Protein AF-A0A382BJG1-F1 (afdb_monomer)

Structure (mmCIF, N/CA/C/O backbone):
data_AF-A0A382BJG1-F1
#
_entry.id   AF-A0A382BJG1-F1
#
loop_
_atom_site.group_PDB
_atom_site.id
_atom_site.type_symbol
_atom_site.label_atom_id
_atom_site.label_alt_id
_atom_site.label_comp_id
_atom_site.label_asym_id
_atom_site.label_entity_id
_atom_site.label_seq_id
_atom_site.pdbx_PDB_ins_code
_atom_site.Cartn_x
_atom_site.Cartn_y
_atom_site.Cartn_z
_atom_site.occupancy
_atom_site.B_iso_or_equiv
_atom_site.auth_seq_id
_atom_site.auth_comp_id
_atom_site.auth_asym_id
_atom_site.auth_atom_id
_atom_site.pdbx_PDB_model_num
ATOM 1 N N . MET A 1 1 ? -22.543 -1.967 56.421 1.00 31.27 1 MET A N 1
ATOM 2 C CA . MET A 1 1 ? -23.884 -2.009 55.805 1.00 31.27 1 MET A CA 1
ATOM 3 C C . MET A 1 1 ? -24.069 -0.740 54.985 1.00 31.27 1 MET A C 1
ATOM 5 O O . MET A 1 1 ? -24.555 0.253 55.499 1.00 31.27 1 MET A O 1
ATOM 9 N N . ILE A 1 2 ? -23.588 -0.760 53.743 1.00 22.81 2 ILE A N 1
ATOM 10 C CA . ILE A 1 2 ? -23.924 0.202 52.690 1.00 22.81 2 ILE A CA 1
ATOM 11 C C . ILE A 1 2 ? -24.193 -0.681 51.476 1.00 22.81 2 ILE A C 1
ATOM 13 O O . ILE A 1 2 ? -23.324 -1.433 51.044 1.00 22.81 2 ILE A O 1
ATOM 17 N N . ILE A 1 3 ? -25.450 -0.685 51.051 1.00 26.05 3 ILE A N 1
ATOM 18 C CA . ILE A 1 3 ? -25.970 -1.456 49.929 1.00 26.05 3 ILE A CA 1
ATOM 19 C C . ILE A 1 3 ? -25.716 -0.610 48.682 1.00 26.05 3 ILE A C 1
ATOM 21 O O . ILE A 1 3 ? -26.304 0.460 48.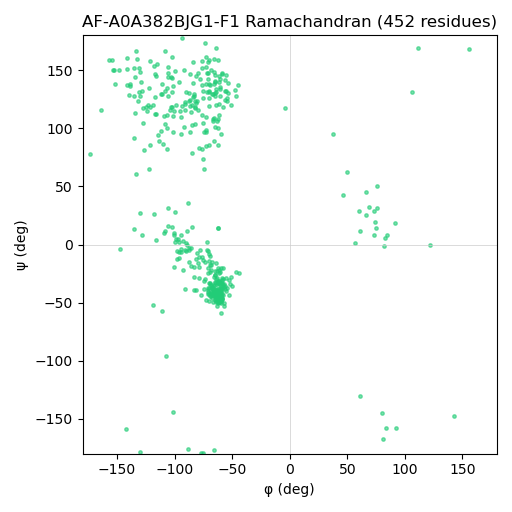552 1.00 26.05 3 ILE A O 1
ATOM 25 N N . ALA A 1 4 ? -24.851 -1.077 47.784 1.00 24.00 4 ALA A N 1
ATOM 26 C CA . ALA A 1 4 ? -24.756 -0.560 46.424 1.00 24.00 4 ALA A CA 1
ATOM 27 C C . ALA A 1 4 ? -25.365 -1.611 45.488 1.00 24.00 4 ALA A C 1
ATOM 29 O O . ALA A 1 4 ? -24.764 -2.640 45.196 1.00 24.00 4 ALA A O 1
ATOM 30 N N . LEU A 1 5 ? -26.614 -1.369 45.098 1.00 24.45 5 LEU A N 1
ATOM 31 C CA . LEU A 1 5 ? -27.313 -2.098 44.047 1.00 24.45 5 LEU A CA 1
ATOM 32 C C . LEU A 1 5 ? -26.780 -1.612 42.693 1.00 24.45 5 LEU A C 1
ATOM 34 O O . LEU A 1 5 ? -27.077 -0.482 42.311 1.00 24.45 5 LEU A O 1
ATOM 38 N N . SER A 1 6 ? -26.054 -2.448 41.950 1.00 22.84 6 SER A N 1
ATOM 39 C CA . SER A 1 6 ? -25.917 -2.273 40.501 1.00 22.84 6 SER A CA 1
ATOM 40 C C . SER A 1 6 ? -26.969 -3.137 39.802 1.00 22.84 6 SER A C 1
ATOM 42 O O . SER A 1 6 ? -26.950 -4.365 39.834 1.00 22.84 6 SER A O 1
ATOM 44 N N . ARG A 1 7 ? -27.959 -2.468 39.209 1.00 24.66 7 ARG A N 1
ATOM 45 C CA . ARG A 1 7 ? -28.878 -3.048 38.230 1.00 24.66 7 ARG A CA 1
ATOM 46 C C . ARG A 1 7 ? -28.535 -2.449 36.875 1.00 24.66 7 ARG A C 1
ATOM 48 O O . ARG A 1 7 ? -28.864 -1.292 36.654 1.00 24.66 7 ARG A O 1
ATOM 55 N N . THR A 1 8 ? -27.984 -3.269 35.993 1.00 23.91 8 THR A N 1
ATOM 56 C CA . THR A 1 8 ? -28.278 -3.284 34.552 1.00 23.91 8 THR A CA 1
ATOM 57 C C . THR A 1 8 ? -27.758 -4.615 34.003 1.00 23.91 8 THR A C 1
ATOM 59 O O . THR A 1 8 ? -26.557 -4.867 34.079 1.00 23.91 8 THR A O 1
ATOM 62 N N . PRO A 1 9 ? -28.621 -5.515 33.500 1.00 24.72 9 PRO A N 1
ATOM 63 C CA . PRO A 1 9 ? -28.149 -6.667 32.752 1.00 24.72 9 PRO A CA 1
ATOM 64 C C . PRO A 1 9 ? -27.608 -6.156 31.414 1.00 24.72 9 PRO A C 1
ATOM 66 O O . PRO A 1 9 ? -28.340 -5.541 30.639 1.00 24.72 9 PRO A O 1
ATOM 69 N N . VAL A 1 10 ? -26.320 -6.384 31.164 1.00 25.67 10 VAL A N 1
ATOM 70 C CA . VAL A 1 10 ? -25.737 -6.238 29.830 1.00 25.67 10 VAL A CA 1
ATOM 71 C C . VAL A 1 10 ? -26.462 -7.235 28.932 1.00 25.67 10 VAL A C 1
ATOM 73 O O . VAL A 1 10 ? -26.375 -8.447 29.121 1.00 25.67 10 VAL A O 1
ATOM 76 N N . SER A 1 11 ? -27.254 -6.707 28.003 1.00 23.11 11 SER A N 1
ATOM 77 C CA . SER A 1 11 ? -27.850 -7.476 26.921 1.00 23.11 11 SER A CA 1
ATOM 78 C C . SER A 1 11 ? -26.714 -8.019 26.064 1.00 23.11 11 SER A C 1
ATOM 80 O O . SER A 1 11 ? -26.102 -7.266 25.312 1.00 23.11 11 SER A O 1
ATOM 82 N N . ILE A 1 12 ? -26.439 -9.317 26.173 1.00 26.95 12 ILE A N 1
ATOM 83 C CA . ILE A 1 12 ? -25.612 -10.044 25.210 1.00 26.95 12 ILE A CA 1
ATOM 84 C C . ILE A 1 12 ? -26.364 -9.966 23.876 1.00 26.95 12 ILE A C 1
ATOM 86 O O . ILE A 1 12 ? -27.371 -10.651 23.685 1.00 26.95 12 ILE A O 1
ATOM 90 N N . ARG A 1 13 ? -25.947 -9.051 22.990 1.00 32.62 13 ARG A N 1
ATOM 91 C CA . ARG A 1 13 ? -26.477 -8.959 21.627 1.00 32.62 13 ARG A CA 1
ATOM 92 C C . ARG A 1 13 ? -26.064 -10.233 20.897 1.00 32.62 13 ARG A C 1
ATOM 94 O O . ARG A 1 13 ? -24.889 -10.453 20.624 1.00 32.62 13 ARG A O 1
ATOM 101 N N . GLY A 1 14 ? -27.045 -11.093 20.638 1.00 29.05 14 GLY A N 1
ATOM 102 C CA . GLY A 1 14 ? -26.896 -12.259 19.780 1.00 29.05 14 GLY A CA 1
ATOM 103 C C . GLY A 1 14 ? -26.744 -11.815 18.332 1.00 29.05 14 GLY A C 1
ATOM 104 O O . GLY A 1 14 ? -27.730 -11.750 17.606 1.00 29.05 14 GLY A O 1
ATOM 105 N N . GLY A 1 15 ? -25.518 -11.498 17.930 1.00 25.59 15 GLY A N 1
ATOM 106 C CA . GLY A 1 15 ? -25.134 -11.480 16.528 1.00 25.59 15 GLY A CA 1
ATOM 107 C C . GLY A 1 15 ? -24.808 -12.906 16.107 1.00 25.59 15 GLY A C 1
ATOM 108 O O . GLY A 1 15 ? -23.965 -13.559 16.721 1.00 25.59 15 GLY A O 1
ATOM 109 N N . THR A 1 16 ? -25.474 -13.410 15.071 1.00 27.50 16 THR A N 1
ATOM 110 C CA . THR A 1 16 ? -24.983 -14.558 14.303 1.00 27.50 16 THR A CA 1
ATOM 111 C C . THR A 1 16 ? -23.660 -14.153 13.661 1.00 27.50 16 THR A C 1
ATOM 113 O O . THR A 1 16 ? -23.636 -13.676 12.529 1.00 27.50 16 THR A O 1
ATOM 116 N N . MET A 1 17 ? -22.564 -14.297 14.411 1.00 28.20 17 MET A N 1
ATOM 117 C CA . MET A 1 17 ? -21.223 -14.291 13.852 1.00 28.20 17 MET A CA 1
ATOM 118 C C . MET A 1 17 ? -21.178 -15.419 12.828 1.00 28.20 17 MET A C 1
ATOM 120 O O . MET A 1 17 ? -21.399 -16.583 13.160 1.00 28.20 17 MET A O 1
ATOM 124 N N . LEU A 1 18 ? -20.928 -15.074 11.568 1.00 29.38 18 LEU A N 1
ATOM 125 C CA . LEU A 1 18 ? -20.399 -16.038 10.617 1.00 29.38 18 LEU A CA 1
ATOM 126 C C . LEU A 1 18 ? -19.001 -16.390 11.120 1.00 29.38 18 LEU A C 1
ATOM 128 O O . LEU A 1 18 ? -18.020 -15.714 10.818 1.00 29.38 18 LEU A O 1
ATOM 132 N N . GLU A 1 19 ? -18.966 -17.407 11.977 1.00 32.34 19 GLU A N 1
ATOM 133 C CA . GLU A 1 19 ? -17.760 -18.095 12.392 1.00 32.34 19 GLU A CA 1
ATOM 134 C C . GLU A 1 19 ? -16.948 -18.424 11.136 1.00 32.34 19 GLU A C 1
ATOM 136 O O . GLU A 1 19 ? -17.480 -18.924 10.138 1.00 32.34 19 GLU A O 1
ATOM 141 N N . SER A 1 20 ? -15.647 -18.135 11.184 1.00 34.28 20 SER A N 1
ATOM 142 C CA . SER A 1 20 ? -14.692 -18.758 10.271 1.00 34.28 20 SER A CA 1
ATOM 143 C C . SER A 1 20 ? -15.004 -20.256 10.204 1.00 34.28 20 SER A C 1
ATOM 145 O O . SER A 1 20 ? -15.287 -20.876 11.231 1.00 34.28 20 SER A O 1
ATOM 147 N N . ALA A 1 21 ? -14.973 -20.841 9.005 1.00 34.34 21 ALA A N 1
ATOM 148 C CA . ALA A 1 21 ? -15.423 -22.205 8.710 1.00 34.34 21 ALA A CA 1
ATOM 149 C C . ALA A 1 21 ? -14.641 -23.334 9.435 1.00 34.34 21 ALA A C 1
ATOM 151 O O . ALA A 1 21 ? -14.758 -24.501 9.067 1.00 34.34 21 ALA A O 1
ATOM 152 N N . THR A 1 22 ? -13.850 -23.005 10.457 1.00 37.97 22 THR A N 1
ATOM 153 C CA . THR A 1 22 ? -13.010 -23.900 11.257 1.00 37.97 22 THR A CA 1
ATOM 154 C C . THR A 1 22 ? -13.200 -23.719 12.770 1.00 37.97 22 THR A C 1
ATOM 156 O O . THR A 1 22 ? -12.278 -24.001 13.534 1.00 37.97 22 THR A O 1
ATOM 159 N N . HIS A 1 23 ? -14.365 -23.259 13.244 1.00 37.19 23 HIS A N 1
ATOM 160 C CA . HIS A 1 23 ? -14.632 -23.222 14.685 1.00 37.19 23 HIS A CA 1
ATOM 161 C C . HIS A 1 23 ? -14.914 -24.636 15.226 1.00 37.19 23 HIS A C 1
ATOM 163 O O . HIS A 1 23 ? -16.027 -25.156 15.158 1.00 37.19 23 HIS A O 1
ATOM 169 N N . VAL A 1 24 ? -13.883 -25.278 15.775 1.00 40.75 24 VAL A N 1
ATOM 170 C CA . VAL A 1 24 ? -14.007 -26.529 16.532 1.00 40.75 24 VAL A CA 1
ATOM 171 C C . VAL A 1 24 ? -14.108 -26.161 18.008 1.00 40.75 24 VAL A C 1
ATOM 173 O O . VAL A 1 24 ? -13.104 -25.931 18.679 1.00 40.75 24 VAL A O 1
ATOM 176 N N . GLY A 1 25 ? -15.335 -26.055 18.518 1.00 40.28 25 GLY A N 1
ATOM 177 C CA . GLY A 1 25 ? -15.554 -25.892 19.953 1.00 40.28 25 GLY A CA 1
ATOM 178 C C . GLY A 1 25 ? -15.093 -27.139 20.727 1.00 40.28 25 GLY A C 1
ATOM 179 O O . GLY A 1 25 ? -15.227 -28.254 20.211 1.00 40.28 25 GLY A O 1
ATOM 180 N N . PRO A 1 26 ? -14.565 -26.992 21.956 1.00 40.56 26 PRO A N 1
ATOM 181 C CA . PRO A 1 26 ? -14.248 -28.137 22.807 1.00 40.56 26 PRO A CA 1
ATOM 182 C C . PRO A 1 26 ? -15.498 -29.006 23.007 1.00 40.56 26 PRO A C 1
ATOM 184 O O . PRO A 1 26 ? -16.606 -28.484 23.172 1.00 40.56 26 PRO A O 1
ATOM 187 N N . GLN A 1 27 ? -15.342 -30.336 23.015 1.00 46.00 27 GLN A N 1
ATOM 188 C CA . GLN A 1 27 ? -16.415 -31.186 23.538 1.00 46.00 27 GLN A CA 1
ATOM 189 C C . GLN A 1 27 ? -16.630 -30.796 24.999 1.00 46.00 27 GLN A C 1
ATOM 191 O O . GLN A 1 27 ? -15.663 -30.630 25.738 1.00 46.00 27 GLN A O 1
ATOM 196 N N . ALA A 1 28 ? -17.887 -30.613 25.404 1.00 42.31 28 ALA A N 1
ATOM 197 C CA . ALA A 1 28 ? -18.229 -30.272 26.777 1.00 42.31 28 ALA A CA 1
ATOM 198 C C . ALA A 1 28 ? -17.733 -31.380 27.720 1.00 42.31 28 ALA A C 1
ATOM 200 O O . ALA A 1 28 ? -18.394 -32.400 27.909 1.00 42.31 28 ALA A O 1
ATOM 201 N N . THR A 1 29 ? -16.543 -31.195 28.282 1.00 47.41 29 THR A N 1
ATOM 202 C CA . THR A 1 29 ? -16.025 -32.004 29.376 1.00 47.41 29 THR A CA 1
ATOM 203 C C . THR A 1 29 ? -16.335 -31.271 30.670 1.00 47.41 29 THR A C 1
ATOM 205 O O . THR A 1 29 ? -15.822 -30.178 30.907 1.00 47.41 29 THR A O 1
ATOM 208 N N . ASP A 1 30 ? -17.190 -31.862 31.502 1.00 45.47 30 ASP A N 1
ATOM 209 C CA . ASP A 1 30 ? -17.445 -31.366 32.851 1.00 45.47 30 ASP A CA 1
ATOM 210 C C . ASP A 1 30 ? -16.175 -31.529 33.708 1.00 45.47 30 ASP A C 1
ATOM 212 O O . ASP A 1 30 ? -15.806 -32.641 34.090 1.00 45.47 30 ASP A O 1
ATOM 216 N N . GLY A 1 31 ? -15.514 -30.411 34.022 1.00 60.38 31 GLY A N 1
ATOM 217 C CA . GLY A 1 31 ? -14.415 -30.331 34.991 1.00 60.38 31 GLY A CA 1
ATOM 218 C C . GLY A 1 31 ? -13.024 -30.028 34.404 1.00 60.38 31 GLY A C 1
ATOM 219 O O . GLY A 1 31 ? -12.833 -30.033 33.189 1.00 60.38 31 GLY A O 1
ATOM 220 N N . PRO A 1 32 ? -12.033 -29.729 35.268 1.00 57.03 32 PRO A N 1
ATOM 221 C CA . PRO A 1 32 ? -10.669 -29.409 34.852 1.00 57.03 32 PRO A CA 1
ATOM 222 C C . PRO A 1 32 ? -9.967 -30.626 34.231 1.00 57.03 32 PRO A C 1
ATOM 224 O O . PRO A 1 32 ? -9.928 -31.704 34.826 1.00 57.03 32 PRO A O 1
ATOM 227 N N . LEU A 1 33 ? -9.377 -30.438 33.047 1.00 64.19 33 LEU A N 1
ATOM 228 C CA . LEU A 1 33 ? -8.570 -31.455 32.369 1.00 64.19 33 LEU A CA 1
ATOM 229 C C . LEU A 1 33 ? -7.236 -31.657 33.100 1.00 64.19 33 LEU A C 1
ATOM 231 O O . LEU A 1 33 ? -6.609 -30.697 33.555 1.00 64.19 33 LEU A O 1
ATOM 235 N N . SER A 1 34 ? -6.755 -32.901 33.170 1.00 75.38 34 SER A N 1
ATOM 236 C CA . SER A 1 34 ? -5.348 -33.142 33.505 1.00 75.38 34 SER A CA 1
ATOM 237 C C . SER A 1 34 ? -4.438 -32.602 32.393 1.00 75.38 34 SER A C 1
ATOM 239 O O . SER A 1 34 ? -4.873 -32.441 31.254 1.00 75.38 34 SER A O 1
ATOM 241 N N . ILE A 1 35 ? -3.158 -32.345 32.683 1.00 72.06 35 ILE A N 1
ATOM 242 C CA . ILE A 1 35 ? -2.225 -31.803 31.677 1.00 72.06 35 ILE A CA 1
ATOM 243 C C . ILE A 1 35 ? -2.067 -32.718 30.452 1.00 72.06 35 ILE A C 1
ATOM 245 O O . ILE A 1 35 ? -1.957 -32.234 29.327 1.00 72.06 35 ILE A O 1
ATOM 249 N N . ASP A 1 36 ? -2.144 -34.034 30.657 1.00 70.00 36 ASP A N 1
ATOM 250 C CA . ASP A 1 36 ? -2.085 -35.026 29.582 1.00 70.00 36 ASP A CA 1
ATOM 251 C C . ASP A 1 36 ? -3.364 -35.010 28.732 1.00 70.00 36 ASP A C 1
ATOM 253 O O . ASP A 1 36 ? -3.302 -35.108 27.507 1.00 70.00 36 ASP A O 1
ATOM 257 N N . GLN A 1 37 ? -4.530 -34.846 29.371 1.00 72.31 37 GLN A N 1
ATOM 258 C CA . GLN A 1 37 ? -5.815 -34.716 28.679 1.00 72.31 37 GLN A CA 1
ATOM 259 C C . GLN A 1 37 ? -5.904 -33.402 27.902 1.00 72.31 37 GLN A C 1
ATOM 261 O O . GLN A 1 37 ? -6.353 -33.409 26.761 1.00 72.31 37 GLN A O 1
ATOM 266 N N . PHE A 1 38 ? -5.424 -32.299 28.483 1.00 72.12 38 PHE A N 1
ATOM 267 C CA . PHE A 1 38 ? -5.301 -31.019 27.794 1.00 72.12 38 PHE A CA 1
ATOM 268 C C . PHE A 1 38 ? -4.387 -31.144 26.573 1.00 72.12 38 PHE A C 1
ATOM 270 O O . PHE A 1 38 ? -4.781 -30.756 25.481 1.00 72.12 38 PHE A O 1
ATOM 277 N N . GLY A 1 39 ? -3.207 -31.759 26.720 1.00 69.50 39 GLY A N 1
ATOM 278 C CA . GLY A 1 39 ? -2.287 -31.976 25.603 1.00 69.50 39 GLY A CA 1
ATOM 279 C C . GLY A 1 39 ? -2.901 -32.810 24.473 1.00 69.50 39 GLY A C 1
ATOM 280 O O . GLY A 1 39 ? -2.763 -32.457 23.301 1.00 69.50 39 GLY A O 1
ATOM 281 N N . ALA A 1 40 ? -3.617 -33.886 24.812 1.00 72.44 40 ALA A N 1
ATOM 282 C CA . ALA A 1 40 ? -4.312 -34.721 23.833 1.00 72.44 40 ALA A CA 1
ATOM 283 C C . ALA A 1 40 ? -5.459 -33.973 23.130 1.00 72.44 40 ALA A C 1
ATOM 285 O O . ALA A 1 40 ? -5.594 -34.069 21.909 1.00 72.44 40 ALA A O 1
ATOM 286 N N . GLU A 1 41 ? -6.248 -33.201 23.878 1.00 72.31 41 GLU A N 1
ATOM 287 C CA . GLU A 1 41 ? -7.381 -32.440 23.349 1.00 72.31 41 GLU A CA 1
ATOM 288 C C . GLU A 1 41 ? -6.924 -31.250 22.495 1.00 72.31 41 GLU A C 1
ATOM 290 O O . GLU A 1 41 ? -7.422 -31.061 21.389 1.00 72.31 41 GLU A O 1
ATOM 295 N N . SER A 1 42 ? -5.903 -30.503 22.927 1.00 67.88 42 SER A N 1
ATOM 296 C CA . SER A 1 42 ? -5.278 -29.452 22.116 1.00 67.88 42 SER A CA 1
ATOM 297 C C . SER A 1 42 ? -4.682 -30.006 20.822 1.00 67.88 42 SER A C 1
ATOM 299 O O . SER A 1 42 ? -4.816 -29.378 19.775 1.00 67.88 42 SER A O 1
ATOM 301 N N . ALA A 1 43 ? -4.063 -31.191 20.856 1.00 69.12 43 ALA A N 1
ATOM 302 C CA . ALA A 1 43 ? -3.548 -31.840 19.650 1.00 69.12 43 ALA A CA 1
ATOM 303 C C . ALA A 1 43 ? -4.673 -32.299 18.704 1.00 69.12 43 ALA A C 1
ATOM 305 O O . ALA A 1 43 ? -4.522 -32.193 17.485 1.00 69.12 43 ALA A O 1
ATOM 306 N N . ARG A 1 44 ? -5.799 -32.787 19.249 1.00 76.38 44 ARG A N 1
ATOM 307 C CA . ARG A 1 44 ? -7.000 -33.142 18.477 1.00 76.38 44 ARG A CA 1
ATOM 308 C C . ARG A 1 44 ? -7.595 -31.911 17.798 1.00 76.38 44 ARG A C 1
ATOM 310 O O . ARG A 1 44 ? -7.740 -31.922 16.581 1.00 76.38 44 ARG A O 1
ATOM 317 N N . ILE A 1 45 ? -7.858 -30.848 18.560 1.00 70.94 45 ILE A N 1
ATOM 318 C CA . ILE A 1 45 ? -8.393 -29.576 18.052 1.00 70.94 45 ILE A CA 1
ATOM 319 C C . ILE A 1 45 ? -7.446 -28.982 17.007 1.00 70.94 45 ILE A C 1
ATOM 321 O O . ILE A 1 45 ? -7.880 -28.634 15.916 1.00 70.94 45 ILE A O 1
ATOM 325 N N . GLY A 1 46 ? -6.141 -28.933 17.291 1.00 63.47 46 GLY A N 1
ATOM 326 C CA . GLY A 1 46 ? -5.143 -28.433 16.346 1.00 63.47 46 GLY A CA 1
ATOM 327 C C . GLY A 1 46 ? -5.116 -29.221 15.035 1.00 63.47 46 GLY A C 1
ATOM 328 O O . GLY A 1 46 ? -4.975 -28.629 13.967 1.00 63.47 46 GLY A O 1
ATOM 329 N N . ARG A 1 47 ? -5.309 -30.547 15.088 1.00 66.06 47 ARG A N 1
ATOM 330 C CA . ARG A 1 47 ? -5.431 -31.385 13.888 1.00 66.06 47 ARG A CA 1
ATOM 331 C C . ARG A 1 47 ? -6.741 -31.143 13.142 1.00 66.06 47 ARG A C 1
ATOM 333 O O . ARG A 1 47 ? -6.704 -31.030 11.927 1.00 66.06 47 ARG A O 1
ATOM 340 N N . GLU A 1 48 ? -7.868 -31.025 13.838 1.00 69.06 48 GLU A N 1
ATOM 341 C CA . GLU A 1 48 ? -9.165 -30.735 13.209 1.00 69.06 48 GLU A CA 1
ATOM 342 C C . GLU A 1 48 ? -9.172 -29.352 12.535 1.00 69.06 48 GLU A C 1
ATOM 344 O O . GLU A 1 48 ? -9.665 -29.220 11.416 1.00 69.06 48 GLU A O 1
ATOM 349 N N . ILE A 1 49 ? -8.544 -28.346 13.156 1.00 65.25 49 ILE A N 1
ATOM 350 C CA . ILE A 1 49 ? -8.312 -27.031 12.543 1.00 65.25 49 ILE A CA 1
ATOM 351 C C . ILE A 1 49 ? -7.422 -27.176 11.307 1.00 65.25 49 ILE A C 1
ATOM 353 O O . ILE A 1 49 ? -7.769 -26.648 10.258 1.00 65.25 49 ILE A O 1
ATOM 357 N N . ALA A 1 50 ? -6.312 -27.916 11.391 1.00 63.22 50 ALA A N 1
ATOM 358 C CA . ALA A 1 50 ? -5.412 -28.119 10.255 1.00 63.22 50 ALA A CA 1
ATOM 359 C C . ALA A 1 50 ? -6.079 -28.866 9.084 1.00 63.22 50 ALA A C 1
ATOM 361 O O . ALA A 1 50 ? -5.857 -28.509 7.929 1.00 63.22 50 ALA A O 1
ATOM 362 N N . ASP A 1 51 ? -6.911 -29.867 9.375 1.00 66.38 51 ASP A N 1
ATOM 363 C CA . ASP A 1 51 ? -7.638 -30.657 8.377 1.00 66.38 51 ASP A CA 1
ATOM 364 C C . ASP A 1 51 ? -8.803 -29.857 7.752 1.00 66.38 51 ASP A C 1
ATOM 366 O O . ASP A 1 51 ? -9.150 -30.070 6.588 1.00 66.38 51 ASP A O 1
ATOM 370 N N . GLY A 1 52 ? -9.395 -28.918 8.502 1.00 63.00 52 GLY A N 1
ATOM 371 C CA . GLY A 1 52 ? -10.428 -27.990 8.027 1.00 63.00 52 GLY A CA 1
ATOM 372 C C . GLY A 1 52 ? -9.888 -26.712 7.373 1.00 63.00 52 GLY A C 1
ATOM 373 O O . GLY A 1 52 ? -10.619 -26.044 6.636 1.00 63.00 52 GLY A O 1
ATOM 374 N N . TYR A 1 53 ? -8.620 -26.369 7.614 1.00 63.34 53 TYR A N 1
ATOM 375 C CA . TYR A 1 53 ? -7.996 -25.143 7.128 1.00 63.34 53 TYR A CA 1
ATOM 376 C C . TYR A 1 53 ? -7.875 -25.165 5.604 1.00 63.34 53 TYR A C 1
ATOM 378 O O . TYR A 1 53 ? -7.026 -25.836 5.009 1.00 63.34 53 TYR A O 1
ATOM 386 N N . ARG A 1 54 ? -8.719 -24.371 4.943 1.00 63.59 54 ARG A N 1
ATOM 387 C CA . ARG A 1 54 ? -8.540 -24.051 3.530 1.00 63.59 54 ARG A CA 1
ATOM 388 C C . ARG A 1 54 ? -7.532 -22.925 3.416 1.00 63.59 54 ARG A C 1
ATOM 390 O O . ARG A 1 54 ? -7.869 -21.765 3.627 1.00 63.59 54 ARG A O 1
ATOM 397 N N . ARG A 1 55 ? -6.307 -23.275 3.027 1.00 65.12 55 ARG A N 1
ATOM 398 C CA . ARG A 1 55 ? -5.296 -22.287 2.650 1.00 65.12 55 ARG A CA 1
ATOM 399 C C . ARG A 1 55 ? -5.870 -21.385 1.556 1.00 65.12 55 ARG A C 1
ATOM 401 O O . ARG A 1 55 ? -6.337 -21.891 0.532 1.00 65.12 55 ARG A O 1
ATOM 408 N N . TYR A 1 56 ? -5.826 -20.073 1.773 1.00 69.12 56 TYR A N 1
ATOM 409 C CA . TYR A 1 56 ? -6.138 -19.111 0.723 1.00 69.12 56 TYR A CA 1
ATOM 410 C C . TYR A 1 56 ? -5.245 -19.379 -0.495 1.00 69.12 56 TYR A C 1
ATOM 412 O O . TYR A 1 56 ? -4.097 -19.817 -0.373 1.00 69.12 56 TYR A O 1
ATOM 420 N N . HIS A 1 57 ? -5.785 -19.158 -1.686 1.00 73.38 57 HIS A N 1
ATOM 421 C CA . HIS A 1 57 ? -5.056 -19.392 -2.922 1.00 73.38 57 HIS A CA 1
ATOM 422 C C . HIS A 1 57 ? -4.923 -18.082 -3.682 1.00 73.38 57 HIS A C 1
ATOM 424 O O . HIS A 1 57 ? -5.923 -17.464 -4.046 1.00 73.38 57 HIS A O 1
ATOM 430 N N . ILE A 1 58 ? -3.680 -17.672 -3.914 1.00 76.88 58 ILE A N 1
ATOM 431 C CA . ILE A 1 58 ? -3.357 -16.600 -4.848 1.00 76.88 58 ILE A CA 1
ATOM 432 C C . ILE A 1 58 ? -3.049 -17.278 -6.178 1.00 76.88 58 ILE A C 1
ATOM 434 O O . ILE A 1 58 ? -2.135 -18.100 -6.253 1.00 76.88 58 ILE A O 1
ATOM 438 N N . GLU A 1 59 ? -3.834 -16.961 -7.204 1.00 76.50 59 GLU A N 1
ATOM 439 C CA . GLU A 1 59 ? -3.544 -17.402 -8.566 1.00 76.50 59 GLU A CA 1
ATOM 440 C C . GLU A 1 59 ? -2.238 -16.762 -9.037 1.00 76.50 59 GLU A C 1
ATOM 442 O O . GLU A 1 59 ? -2.043 -15.555 -8.915 1.00 76.50 59 GLU A O 1
ATOM 447 N N . THR A 1 60 ? -1.343 -17.585 -9.575 1.00 80.75 60 THR A N 1
ATOM 448 C CA . THR A 1 60 ? -0.037 -17.155 -10.093 1.00 80.75 60 THR A CA 1
ATOM 449 C C . THR A 1 60 ? 0.086 -17.427 -11.591 1.00 80.75 60 THR A C 1
ATOM 451 O O . THR A 1 60 ? 1.179 -17.693 -12.088 1.00 80.75 60 THR A O 1
ATOM 454 N N . GLU A 1 61 ? -1.041 -17.470 -12.304 1.00 86.44 61 GLU A N 1
ATOM 455 C CA . GLU A 1 61 ? -1.028 -17.586 -13.760 1.00 86.44 61 GLU A CA 1
ATOM 456 C C . GLU A 1 61 ? -0.513 -16.279 -14.365 1.00 86.44 61 GLU A C 1
ATOM 458 O O . GLU A 1 61 ? -0.945 -15.195 -13.975 1.00 86.44 61 GLU A O 1
ATOM 463 N N . GLU A 1 62 ? 0.428 -16.384 -15.306 1.00 89.56 62 GLU A N 1
ATOM 464 C CA . GLU A 1 62 ? 0.927 -15.208 -16.012 1.00 89.56 62 GLU A CA 1
ATOM 465 C C . GLU A 1 62 ? -0.184 -14.631 -16.892 1.00 89.56 62 GLU A C 1
ATOM 467 O O . GLU A 1 62 ? -0.801 -15.349 -17.684 1.00 89.56 62 GLU A O 1
ATOM 472 N N . VAL A 1 63 ? -0.420 -13.329 -16.763 1.00 90.44 63 VAL A N 1
ATOM 473 C CA . VAL A 1 63 ? -1.415 -12.597 -17.554 1.00 90.44 63 VAL A CA 1
ATOM 474 C C . VAL A 1 63 ? -0.746 -11.721 -18.610 1.00 90.44 63 VAL A C 1
ATOM 476 O O . VAL A 1 63 ? 0.395 -11.286 -18.455 1.00 90.44 63 VAL A O 1
ATOM 479 N N . ASP A 1 64 ? -1.448 -11.463 -19.713 1.00 90.19 64 ASP A N 1
ATOM 480 C CA . ASP A 1 64 ? -0.985 -10.525 -20.738 1.00 90.19 64 ASP A CA 1
ATOM 481 C C . ASP A 1 64 ? -1.092 -9.069 -20.254 1.00 90.19 64 ASP A C 1
ATOM 483 O O . ASP A 1 64 ? -1.957 -8.728 -19.447 1.00 90.19 64 ASP A O 1
ATOM 487 N N . ASP A 1 65 ? -0.234 -8.195 -20.791 1.00 89.31 65 ASP A N 1
ATOM 488 C CA . ASP A 1 65 ? -0.299 -6.761 -20.492 1.00 89.31 65 ASP A CA 1
ATOM 489 C C . ASP A 1 65 ? -1.540 -6.134 -21.144 1.00 89.31 65 ASP A C 1
ATOM 491 O O . ASP A 1 65 ? -1.719 -6.213 -22.363 1.00 89.31 65 ASP A O 1
ATOM 495 N N . ALA A 1 66 ? -2.354 -5.455 -20.338 1.00 87.88 66 ALA A N 1
ATOM 496 C CA . ALA A 1 66 ? -3.396 -4.547 -20.798 1.00 87.88 66 ALA A CA 1
ATOM 497 C C . ALA A 1 66 ? -2.804 -3.202 -21.259 1.00 87.88 66 ALA A C 1
ATOM 499 O O . ALA A 1 66 ? -3.183 -2.703 -22.320 1.00 87.88 66 ALA A O 1
ATOM 500 N N . ASP A 1 67 ? -1.850 -2.652 -20.500 1.00 88.38 67 ASP A N 1
ATOM 501 C CA . ASP A 1 67 ? -1.084 -1.452 -20.852 1.00 88.38 67 ASP A CA 1
ATOM 502 C C . ASP A 1 67 ? 0.418 -1.656 -20.554 1.00 88.38 67 ASP A C 1
ATOM 504 O O . ASP A 1 67 ? 0.882 -1.438 -19.429 1.00 88.38 67 ASP A O 1
ATOM 508 N N . PRO A 1 68 ? 1.202 -2.138 -21.538 1.00 89.00 68 PRO A N 1
ATOM 509 C CA . PRO A 1 68 ? 2.583 -2.536 -21.311 1.00 89.00 68 PRO A CA 1
ATOM 510 C C . PRO A 1 68 ? 3.492 -1.337 -21.039 1.00 89.00 68 PRO A C 1
ATOM 512 O O . PRO A 1 68 ? 3.493 -0.337 -21.760 1.00 89.00 68 PRO A O 1
ATOM 515 N N . LEU A 1 69 ? 4.389 -1.500 -20.066 1.00 91.25 69 LEU A N 1
ATOM 516 C CA . LEU A 1 69 ? 5.400 -0.495 -19.757 1.00 91.25 69 LEU A CA 1
ATOM 517 C C . LEU A 1 69 ? 6.312 -0.177 -20.957 1.00 91.25 69 LEU A C 1
ATOM 519 O O . LEU A 1 69 ? 6.683 -1.072 -21.734 1.00 91.25 69 LEU A O 1
ATOM 523 N N . PRO A 1 70 ? 6.787 1.079 -21.079 1.00 92.75 70 PRO A N 1
ATOM 524 C CA . PRO A 1 70 ? 7.826 1.407 -22.036 1.00 92.75 70 PRO A CA 1
ATOM 525 C C . PRO A 1 70 ? 9.060 0.527 -21.800 1.00 92.75 70 PRO A C 1
ATOM 527 O O . PRO A 1 70 ? 9.559 0.375 -20.685 1.00 92.75 70 PRO A O 1
ATOM 530 N N . HIS A 1 71 ? 9.585 -0.064 -22.869 1.00 91.12 71 HIS A N 1
ATOM 531 C CA . HIS A 1 71 ? 10.746 -0.946 -22.779 1.00 91.12 71 HIS A CA 1
ATOM 532 C C . HIS A 1 71 ? 11.963 -0.216 -22.187 1.00 91.12 71 HIS A C 1
ATOM 534 O O . HIS A 1 71 ? 12.183 0.961 -22.458 1.00 91.12 71 HIS A O 1
ATOM 540 N N . ARG A 1 72 ? 12.806 -0.928 -21.431 1.00 90.94 72 ARG A N 1
ATOM 541 C CA . ARG A 1 72 ? 13.903 -0.326 -20.647 1.00 90.94 72 ARG A CA 1
ATOM 542 C C . ARG A 1 72 ? 14.942 0.440 -21.464 1.00 90.94 72 ARG A C 1
ATOM 544 O O . ARG A 1 72 ? 15.464 1.453 -21.002 1.00 90.94 72 ARG A O 1
ATOM 551 N N . PHE A 1 73 ? 15.265 -0.058 -22.657 1.00 94.19 73 PHE A N 1
ATOM 552 C CA . PHE A 1 73 ? 16.365 0.466 -23.460 1.00 94.19 73 PHE A CA 1
ATOM 553 C C . PHE A 1 73 ? 15.986 0.643 -24.921 1.00 94.19 73 PHE A C 1
ATOM 555 O O . PHE A 1 73 ? 15.599 -0.317 -25.584 1.00 94.19 73 PHE A O 1
ATOM 562 N N . LEU A 1 74 ? 16.218 1.837 -25.450 1.00 94.56 74 LEU A N 1
ATOM 563 C CA . LEU A 1 74 ? 16.203 2.107 -26.877 1.00 94.56 74 LEU A CA 1
ATOM 564 C C . LEU A 1 74 ? 17.492 1.577 -27.508 1.00 94.56 74 LEU A C 1
ATOM 566 O O . LEU A 1 74 ? 18.588 1.777 -26.986 1.00 94.56 74 LEU A O 1
ATOM 570 N N . VAL A 1 75 ? 17.377 0.940 -28.671 1.00 93.31 75 VAL A N 1
ATOM 571 C CA . VAL A 1 75 ? 18.532 0.445 -29.428 1.00 93.31 75 VAL A CA 1
ATOM 572 C C . VAL A 1 75 ? 18.585 1.185 -30.753 1.00 93.31 75 VAL A C 1
ATOM 574 O O . VAL A 1 75 ? 17.704 1.028 -31.596 1.00 93.31 75 VAL A O 1
ATOM 577 N N . LYS A 1 76 ? 19.613 2.014 -30.936 1.00 93.06 76 LYS A N 1
ATOM 578 C CA . LYS A 1 76 ? 19.838 2.785 -32.162 1.00 93.06 76 LYS A CA 1
ATOM 579 C C . LYS A 1 76 ? 20.923 2.119 -32.996 1.00 93.06 76 LYS A C 1
ATOM 581 O O . LYS A 1 76 ? 21.993 1.802 -32.483 1.00 93.06 76 LYS A O 1
ATOM 586 N N . VAL A 1 77 ? 20.641 1.943 -34.286 1.00 91.50 77 VAL A N 1
ATOM 587 C CA . VAL A 1 77 ? 21.565 1.349 -35.258 1.00 91.50 77 VAL A CA 1
ATOM 588 C C . VAL A 1 77 ? 21.786 2.321 -36.415 1.00 91.50 77 VAL A C 1
ATOM 590 O O . VAL A 1 77 ? 20.851 2.699 -37.123 1.00 91.50 77 VAL A O 1
ATOM 593 N N . GLY A 1 78 ? 23.033 2.733 -36.622 1.00 91.94 78 GLY A N 1
ATOM 594 C CA . GLY A 1 78 ? 23.454 3.559 -37.745 1.00 91.94 78 GLY A CA 1
ATOM 595 C C . GLY A 1 78 ? 23.457 2.751 -39.041 1.00 91.94 78 GLY A C 1
ATOM 596 O O . GLY A 1 78 ? 24.322 1.902 -39.247 1.00 91.94 78 GLY A O 1
ATOM 597 N N . LYS A 1 79 ? 22.517 3.050 -39.946 1.00 90.38 79 LYS A N 1
ATOM 598 C CA . LYS A 1 79 ? 22.324 2.301 -41.204 1.00 90.38 79 LYS A CA 1
ATOM 599 C C . LYS A 1 79 ? 23.592 2.227 -42.064 1.00 90.38 79 LYS A C 1
ATOM 601 O O . LYS A 1 79 ? 23.899 1.178 -42.616 1.00 90.38 79 LYS A O 1
ATOM 606 N N . VAL A 1 80 ? 24.353 3.319 -42.144 1.00 91.50 80 VAL A N 1
ATOM 607 C CA . VAL A 1 80 ? 25.594 3.380 -42.937 1.00 91.50 80 VAL A CA 1
ATOM 608 C C . VAL A 1 80 ? 26.689 2.496 -42.337 1.00 91.50 80 VAL A C 1
ATOM 610 O O . VAL A 1 80 ? 27.374 1.790 -43.071 1.00 91.50 80 VAL A O 1
ATOM 613 N N . GLY A 1 81 ? 26.850 2.515 -41.011 1.00 89.44 81 GLY A N 1
ATOM 614 C CA . GLY A 1 81 ? 27.849 1.692 -40.326 1.00 89.44 81 GLY A CA 1
ATOM 615 C C . GLY A 1 81 ? 27.545 0.201 -40.456 1.00 89.44 81 GLY A C 1
ATOM 616 O O . GLY A 1 81 ? 28.423 -0.570 -40.837 1.00 89.44 81 GLY A O 1
ATOM 617 N N . LEU A 1 82 ? 26.280 -0.184 -40.263 1.00 89.31 82 LEU A N 1
ATOM 618 C CA . LEU A 1 82 ? 25.840 -1.566 -40.449 1.00 89.31 82 LEU A CA 1
ATOM 619 C C . LEU A 1 82 ? 26.011 -2.036 -41.904 1.00 89.31 82 LEU A C 1
ATOM 621 O O . LEU A 1 82 ? 26.520 -3.128 -42.135 1.00 89.31 82 LEU A O 1
ATOM 625 N N . ALA A 1 83 ? 25.663 -1.206 -42.893 1.00 89.88 83 ALA A N 1
ATOM 626 C CA . ALA A 1 83 ? 25.861 -1.546 -44.303 1.00 89.88 83 ALA A CA 1
ATOM 627 C C . ALA A 1 83 ? 27.346 -1.748 -44.654 1.00 89.88 83 ALA A C 1
ATOM 629 O O . ALA A 1 83 ? 27.684 -2.687 -45.373 1.00 89.88 83 ALA A O 1
ATOM 630 N N . LYS A 1 84 ? 28.245 -0.912 -44.110 1.00 90.81 84 LYS A N 1
ATOM 631 C CA . LYS A 1 84 ? 29.700 -1.084 -44.262 1.00 90.81 84 LYS A CA 1
ATOM 632 C C . LYS A 1 84 ? 30.187 -2.396 -43.650 1.00 90.81 84 LYS A C 1
ATOM 634 O O . LYS A 1 84 ? 31.008 -3.073 -44.267 1.00 90.81 84 LYS A O 1
ATOM 639 N N . LEU A 1 85 ? 29.683 -2.762 -42.469 1.00 88.44 85 LEU A N 1
ATOM 640 C CA . LEU A 1 85 ? 30.013 -4.037 -41.833 1.00 88.44 85 LEU A CA 1
ATOM 641 C C . LEU A 1 85 ? 29.555 -5.217 -42.698 1.00 88.44 85 LEU A C 1
ATOM 643 O O . LEU A 1 85 ? 30.363 -6.091 -42.992 1.00 88.44 85 LEU A O 1
ATOM 647 N N . ILE A 1 86 ? 28.303 -5.200 -43.163 1.00 88.31 86 ILE A N 1
ATOM 648 C CA . ILE A 1 86 ? 27.756 -6.254 -44.028 1.00 88.31 86 ILE A CA 1
ATOM 649 C C . ILE A 1 86 ? 28.571 -6.369 -45.317 1.00 88.31 86 ILE A C 1
ATOM 651 O O . ILE A 1 86 ? 28.942 -7.471 -45.694 1.00 88.31 86 ILE A O 1
ATOM 655 N N . ALA A 1 87 ? 28.909 -5.257 -45.975 1.00 89.69 87 ALA A N 1
ATOM 656 C CA . ALA A 1 87 ? 29.729 -5.286 -47.187 1.00 89.69 87 ALA A CA 1
ATOM 657 C C . ALA A 1 87 ? 31.115 -5.904 -46.933 1.00 89.69 87 ALA A C 1
ATOM 659 O O . ALA A 1 87 ? 31.589 -6.709 -47.731 1.00 89.69 87 ALA A O 1
ATOM 660 N N . LYS A 1 88 ? 31.747 -5.575 -45.800 1.00 89.06 88 LYS A N 1
ATOM 661 C CA . LYS A 1 88 ? 33.025 -6.173 -45.396 1.00 89.06 88 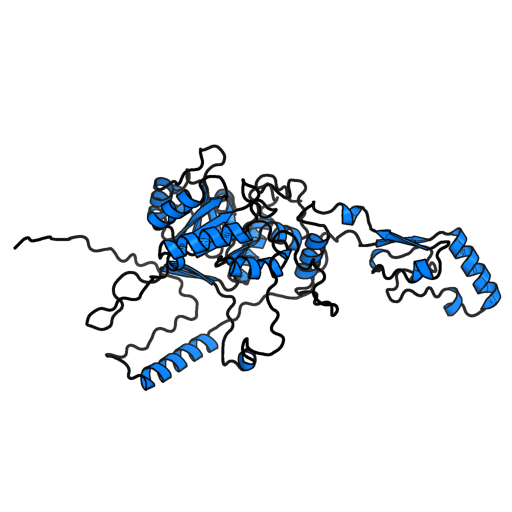LYS A CA 1
ATOM 662 C C . LYS A 1 88 ? 32.890 -7.676 -45.141 1.00 89.06 88 LYS A C 1
ATOM 664 O O . LYS A 1 88 ? 33.726 -8.447 -45.597 1.00 89.06 88 LYS A O 1
ATOM 669 N N . GLU A 1 89 ? 31.844 -8.101 -44.441 1.00 89.00 89 GLU A N 1
ATOM 670 C CA . GLU A 1 89 ? 31.581 -9.517 -44.161 1.00 89.00 89 GLU A CA 1
ATOM 671 C C . GLU A 1 89 ? 31.220 -10.303 -45.427 1.00 89.00 89 GLU A C 1
ATOM 673 O O . GLU A 1 89 ? 31.681 -11.428 -45.582 1.00 89.00 89 GLU A O 1
ATOM 678 N N . MET A 1 90 ? 30.488 -9.699 -46.367 1.00 90.44 90 MET A N 1
ATOM 679 C CA . MET A 1 90 ? 30.213 -10.270 -47.689 1.00 90.44 90 MET A CA 1
ATOM 680 C C . MET A 1 90 ? 31.498 -10.514 -48.486 1.00 90.44 90 MET A C 1
ATOM 682 O O . MET A 1 90 ? 31.573 -11.482 -49.224 1.00 90.44 90 MET A O 1
ATOM 686 N N . VAL A 1 91 ? 32.529 -9.678 -48.352 1.00 93.12 91 VAL A N 1
ATOM 687 C CA . VAL A 1 91 ? 33.817 -9.936 -49.022 1.00 93.12 91 VAL A CA 1
ATOM 688 C C . VAL A 1 91 ? 34.590 -11.062 -48.328 1.00 93.12 91 VAL A C 1
ATOM 690 O O . VAL A 1 91 ? 35.218 -11.875 -48.998 1.00 93.12 91 VAL A O 1
ATOM 693 N N . THR A 1 92 ? 34.542 -11.127 -46.996 1.00 91.69 92 THR A N 1
ATOM 694 C CA . THR A 1 92 ? 35.364 -12.061 -46.207 1.00 91.69 92 THR A CA 1
ATOM 695 C C . THR A 1 92 ? 34.769 -13.467 -46.094 1.00 91.69 92 THR A C 1
ATOM 697 O O . THR A 1 92 ? 35.513 -14.442 -46.111 1.00 91.69 92 THR A O 1
ATOM 700 N N . TYR A 1 93 ? 33.449 -13.582 -45.942 1.00 88.88 93 TYR A N 1
ATOM 701 C CA . TYR A 1 93 ? 32.777 -14.822 -45.531 1.00 88.88 93 TYR A CA 1
ATOM 702 C C . TYR A 1 93 ? 31.832 -15.394 -46.589 1.00 88.88 93 TYR A C 1
ATOM 704 O O . TYR A 1 93 ? 31.149 -16.380 -46.327 1.00 88.88 93 TYR A O 1
ATOM 712 N N . PHE A 1 94 ? 31.749 -14.808 -47.784 1.00 89.81 94 PHE A N 1
ATOM 713 C CA . PHE A 1 94 ? 30.854 -15.324 -48.818 1.00 89.81 94 PHE A CA 1
ATOM 714 C C . PHE A 1 94 ? 31.210 -16.769 -49.216 1.00 89.81 94 PHE A C 1
ATOM 716 O O . PHE A 1 94 ? 32.391 -17.057 -49.427 1.00 89.81 94 PHE A O 1
ATOM 723 N N . PRO A 1 95 ? 30.220 -17.680 -49.359 1.00 89.25 95 PRO A N 1
ATOM 724 C CA . PRO A 1 95 ? 28.761 -17.469 -49.337 1.00 89.25 95 PRO A CA 1
ATOM 725 C C . PRO A 1 95 ? 28.055 -17.805 -47.998 1.00 89.25 95 PRO A C 1
ATOM 727 O O . PRO A 1 95 ? 26.883 -18.177 -48.003 1.00 89.25 95 PRO A O 1
ATOM 730 N N . GLN A 1 96 ? 28.726 -17.701 -46.846 1.00 87.19 96 GLN A N 1
ATOM 731 C CA . GLN A 1 96 ? 28.173 -18.036 -45.518 1.00 87.19 96 GLN A CA 1
ATOM 732 C C . GLN A 1 96 ? 27.192 -16.961 -45.006 1.00 87.19 96 GLN A C 1
ATOM 734 O O . GLN A 1 96 ? 27.509 -16.142 -44.140 1.00 87.19 96 GLN A O 1
ATOM 739 N N . PHE A 1 97 ? 25.988 -16.913 -45.582 1.00 81.88 97 PHE A N 1
ATOM 740 C CA . PHE A 1 97 ? 24.963 -15.911 -45.253 1.00 81.88 97 PHE A CA 1
ATOM 741 C C . PHE A 1 97 ? 24.454 -15.989 -43.811 1.00 81.88 97 PHE A C 1
ATOM 743 O O . PHE A 1 97 ? 24.078 -14.969 -43.237 1.00 81.88 97 PHE A O 1
ATOM 750 N N . ASP A 1 98 ? 24.464 -17.177 -43.218 1.00 78.94 98 ASP A N 1
ATOM 751 C CA . ASP A 1 98 ? 24.179 -17.399 -41.805 1.00 78.94 98 ASP A CA 1
ATOM 752 C C . ASP A 1 98 ? 25.163 -16.637 -40.910 1.00 78.94 98 ASP A C 1
ATOM 754 O O . ASP A 1 98 ? 24.737 -15.981 -39.964 1.00 78.94 98 ASP A O 1
ATOM 758 N N . VAL A 1 99 ? 26.451 -16.615 -41.262 1.00 79.19 99 VAL A N 1
ATOM 759 C CA . VAL A 1 99 ? 27.482 -15.845 -40.551 1.00 79.19 99 VAL A CA 1
ATOM 760 C C . VAL A 1 99 ? 27.339 -14.347 -40.828 1.00 79.19 99 VAL A C 1
ATOM 762 O O . VAL A 1 99 ? 27.301 -13.550 -39.890 1.00 79.19 99 VAL A O 1
ATOM 765 N N . ILE A 1 100 ? 27.186 -13.954 -42.097 1.00 79.56 100 ILE A N 1
ATOM 766 C CA . ILE A 1 100 ? 27.125 -12.543 -42.529 1.00 79.56 100 ILE A CA 1
ATOM 767 C C . ILE A 1 100 ? 25.893 -11.815 -41.969 1.00 79.56 100 ILE A C 1
ATOM 769 O O . ILE A 1 100 ? 25.932 -10.614 -41.694 1.00 79.56 100 ILE A O 1
ATOM 773 N N . LEU A 1 101 ? 24.774 -12.518 -41.800 1.00 77.31 101 LEU A N 1
ATOM 774 C CA . LEU A 1 101 ? 23.545 -11.943 -41.249 1.00 77.31 101 LEU A CA 1
ATOM 775 C C . LEU A 1 101 ? 23.382 -12.237 -39.753 1.00 77.31 101 LEU A C 1
ATOM 777 O O . LEU A 1 101 ? 22.479 -11.680 -39.122 1.00 77.31 101 LEU A O 1
ATOM 781 N N . SER A 1 102 ? 24.266 -13.050 -39.159 1.00 73.81 102 SER A N 1
ATOM 782 C CA . SER A 1 102 ? 24.281 -13.246 -37.713 1.00 73.81 102 SER A CA 1
ATOM 783 C C . SER A 1 102 ? 24.657 -11.944 -37.013 1.00 73.81 102 SER A C 1
ATOM 785 O O . SER A 1 102 ? 25.663 -11.297 -37.305 1.00 73.81 102 SER A O 1
ATOM 787 N N . ARG A 1 103 ? 23.835 -11.528 -36.052 1.00 77.62 103 ARG A N 1
ATOM 788 C CA . ARG A 1 103 ? 24.155 -10.418 -35.154 1.00 77.62 103 ARG A CA 1
ATOM 789 C C . ARG A 1 103 ? 24.059 -10.946 -33.729 1.00 77.62 103 ARG A C 1
ATOM 791 O O . ARG A 1 103 ? 22.972 -11.364 -33.326 1.00 77.62 103 ARG A O 1
ATOM 798 N N . PRO A 1 104 ? 25.171 -10.990 -32.973 1.00 64.69 104 PRO A N 1
ATOM 799 C CA . PRO A 1 104 ? 25.240 -11.702 -31.704 1.00 64.69 104 PRO A CA 1
ATOM 800 C C . PRO A 1 104 ? 24.525 -10.912 -30.606 1.00 64.69 104 PRO A C 1
ATOM 802 O O . PRO A 1 104 ? 25.128 -10.195 -29.812 1.00 64.69 104 PRO A O 1
ATOM 805 N N . CYS A 1 105 ? 23.206 -11.055 -30.544 1.00 85.94 105 CYS A N 1
ATOM 806 C CA . CYS A 1 105 ? 22.444 -10.753 -29.348 1.00 85.94 105 CYS A CA 1
ATOM 807 C C . CYS A 1 105 ? 21.794 -12.042 -28.863 1.00 85.94 105 CYS A C 1
ATOM 809 O O . CYS A 1 105 ? 20.870 -12.539 -29.501 1.00 85.94 105 CYS A O 1
ATOM 811 N N . THR A 1 106 ? 22.243 -12.545 -27.712 1.00 86.31 106 THR A N 1
ATOM 812 C CA . THR A 1 106 ? 21.650 -13.718 -27.048 1.00 86.31 106 THR A CA 1
ATOM 813 C C . THR A 1 106 ? 20.152 -13.536 -26.793 1.00 86.31 106 THR A C 1
ATOM 815 O O . THR A 1 106 ? 19.401 -14.499 -26.816 1.00 86.31 106 THR A O 1
ATOM 818 N N . TYR A 1 107 ? 19.713 -12.287 -26.617 1.00 88.56 107 TYR A N 1
ATOM 819 C CA . TYR A 1 107 ? 18.316 -11.920 -26.385 1.00 88.56 107 TYR A CA 1
ATOM 820 C C . TYR A 1 107 ? 17.534 -11.638 -27.678 1.00 88.56 107 TYR A C 1
ATOM 822 O O . TYR A 1 107 ? 16.369 -11.269 -27.629 1.00 88.56 107 TYR A O 1
ATOM 830 N N . GLY A 1 108 ? 18.154 -11.764 -28.855 1.00 89.00 108 GLY A N 1
ATOM 831 C CA . GLY A 1 108 ? 17.458 -11.611 -30.133 1.00 89.00 108 GLY A CA 1
ATOM 832 C C . GLY A 1 108 ? 17.090 -10.171 -30.516 1.00 89.00 108 GLY A C 1
ATOM 833 O O . GLY A 1 108 ? 16.262 -9.983 -31.403 1.00 89.00 108 GLY A O 1
ATOM 834 N N . VAL A 1 109 ? 17.712 -9.141 -29.930 1.00 90.88 109 VAL A N 1
ATOM 835 C CA . VAL A 1 109 ? 17.444 -7.723 -30.273 1.00 90.88 109 VAL A CA 1
ATOM 836 C C . VAL A 1 109 ? 17.602 -7.439 -31.770 1.00 90.88 109 VAL A C 1
ATOM 838 O O . VAL A 1 109 ? 16.827 -6.676 -32.335 1.00 90.88 109 VAL A O 1
ATOM 841 N N . PHE A 1 110 ? 18.580 -8.060 -32.429 1.00 88.38 110 PHE A N 1
ATOM 842 C CA . PHE A 1 110 ? 18.834 -7.893 -33.866 1.00 88.38 110 PHE A CA 1
ATOM 843 C C . PHE A 1 110 ? 18.276 -9.046 -34.712 1.00 88.38 110 PHE A C 1
ATOM 845 O O . PHE A 1 110 ? 18.576 -9.133 -35.902 1.00 88.38 110 PHE A O 1
ATOM 852 N N . SER A 1 111 ? 17.476 -9.932 -34.109 1.00 78.50 111 SER A N 1
ATOM 853 C CA . SER A 1 111 ? 16.817 -11.021 -34.828 1.00 78.50 111 SER A CA 1
ATOM 854 C C . SER A 1 111 ? 15.694 -10.464 -35.708 1.00 78.50 111 SER A C 1
ATOM 856 O O . SER A 1 111 ? 14.874 -9.655 -35.269 1.00 78.50 111 SER A O 1
ATOM 858 N N . GLY A 1 112 ? 15.659 -10.864 -36.977 1.00 72.75 112 GLY A N 1
ATOM 859 C CA . GLY A 1 112 ? 14.626 -10.433 -37.913 1.00 72.75 112 GLY A CA 1
ATOM 860 C C . GLY A 1 112 ? 15.071 -10.493 -39.374 1.00 72.75 112 GLY A C 1
ATOM 861 O O . GLY A 1 112 ? 16.262 -10.622 -39.652 1.00 72.75 112 GLY A O 1
ATOM 862 N N . PRO A 1 113 ? 14.122 -10.356 -40.317 1.00 68.19 113 PRO A N 1
ATOM 863 C CA . PRO A 1 113 ? 14.381 -10.514 -41.751 1.00 68.19 113 PRO A CA 1
ATOM 864 C C . PRO A 1 113 ? 15.286 -9.419 -42.335 1.00 68.19 113 PRO A C 1
ATOM 866 O O . PRO A 1 113 ? 15.826 -9.576 -43.422 1.00 68.19 113 PRO A O 1
ATOM 869 N N . VAL A 1 114 ? 15.473 -8.311 -41.610 1.00 73.56 114 VAL A N 1
ATOM 870 C CA . VAL A 1 114 ? 16.264 -7.150 -42.040 1.00 73.56 114 VAL A CA 1
ATOM 871 C C . VAL A 1 114 ? 17.619 -7.056 -41.328 1.00 73.56 114 VAL A C 1
ATOM 873 O O . VAL A 1 114 ? 18.092 -5.956 -41.075 1.00 73.56 114 VAL A O 1
ATOM 876 N N . ALA A 1 115 ? 18.234 -8.186 -40.961 1.00 68.19 115 ALA A N 1
ATOM 877 C CA . ALA A 1 115 ? 19.648 -8.288 -40.554 1.00 68.19 115 ALA A CA 1
ATOM 878 C C . ALA A 1 115 ? 20.148 -7.216 -39.551 1.00 68.19 115 ALA A C 1
ATOM 880 O O . ALA A 1 115 ? 21.226 -6.644 -39.709 1.00 68.19 115 ALA A O 1
ATOM 881 N N . GLY A 1 116 ? 19.347 -6.901 -38.527 1.00 80.00 116 GLY A N 1
ATOM 882 C CA . GLY A 1 116 ? 19.689 -5.911 -37.498 1.00 80.00 116 GLY A CA 1
ATOM 883 C C . GLY A 1 116 ? 19.442 -4.435 -37.852 1.00 80.00 116 GLY A C 1
ATOM 884 O O . GLY A 1 116 ? 19.636 -3.587 -36.984 1.00 80.00 116 GLY A O 1
ATOM 885 N N . PHE A 1 117 ? 18.962 -4.101 -39.060 1.00 86.56 117 PHE A N 1
ATOM 886 C CA . PHE A 1 117 ? 18.601 -2.720 -39.442 1.00 86.56 117 PHE A CA 1
ATOM 887 C C . PHE A 1 117 ? 17.359 -2.182 -38.716 1.00 86.56 117 PHE A C 1
ATOM 889 O O . PHE A 1 117 ? 17.201 -0.967 -38.593 1.00 86.56 117 PHE A O 1
ATOM 896 N N . ALA A 1 118 ? 16.487 -3.072 -38.243 1.00 87.94 118 ALA A N 1
ATOM 897 C CA . ALA A 1 118 ? 15.346 -2.748 -37.395 1.00 87.94 118 ALA A CA 1
ATOM 898 C C . ALA A 1 118 ? 15.479 -3.539 -36.084 1.00 87.94 118 ALA A C 1
ATOM 900 O O . ALA A 1 118 ? 14.981 -4.666 -35.999 1.00 87.94 118 ALA A O 1
ATOM 901 N N . PRO A 1 119 ? 16.216 -3.012 -35.088 1.00 89.56 119 PRO A N 1
ATOM 902 C CA . PRO A 1 119 ? 16.339 -3.678 -33.799 1.00 89.56 119 PRO A CA 1
ATOM 903 C C . PRO A 1 119 ? 14.970 -3.785 -33.113 1.00 89.56 119 PRO A C 1
ATOM 905 O O . PRO A 1 119 ? 14.049 -3.028 -33.415 1.00 89.56 119 PRO A O 1
ATOM 908 N N . ARG A 1 120 ? 14.851 -4.721 -32.169 1.00 91.00 120 ARG A N 1
ATOM 909 C CA . ARG A 1 120 ? 13.675 -4.972 -31.324 1.00 91.00 120 ARG A CA 1
ATOM 910 C C . ARG A 1 120 ? 13.987 -4.547 -29.881 1.00 91.00 120 ARG A C 1
ATOM 912 O O . ARG A 1 120 ? 14.419 -5.388 -29.091 1.00 91.00 120 ARG A O 1
ATOM 919 N N . PRO A 1 121 ? 13.793 -3.265 -29.511 1.00 90.88 121 PRO A N 1
ATOM 920 C CA . PRO A 1 121 ? 14.211 -2.728 -28.212 1.00 90.88 121 PRO A CA 1
ATOM 921 C C . PRO A 1 121 ? 13.582 -3.439 -27.008 1.00 90.88 121 PRO A C 1
ATOM 923 O O . PRO A 1 121 ? 14.2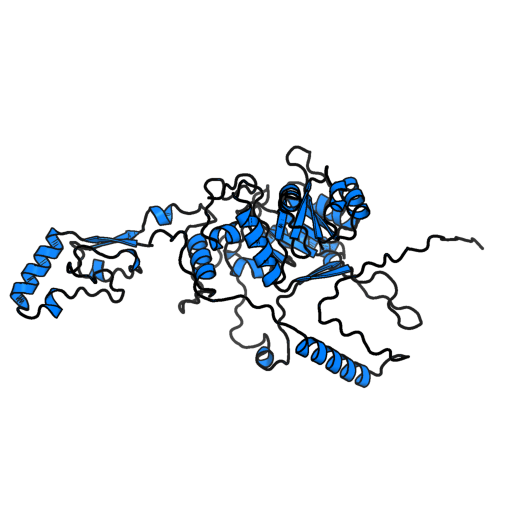40 -3.606 -25.988 1.00 90.88 121 PRO A O 1
ATOM 926 N N . LYS A 1 122 ? 12.354 -3.960 -27.157 1.00 90.00 122 LYS A N 1
ATOM 927 C CA . LYS A 1 122 ? 11.648 -4.740 -26.123 1.00 90.00 122 LYS A CA 1
ATOM 928 C C . LYS A 1 122 ? 12.387 -5.994 -25.636 1.00 90.00 122 LYS A C 1
ATOM 930 O O . LYS A 1 122 ? 12.094 -6.485 -24.558 1.00 90.00 122 LYS A O 1
ATOM 935 N N . LEU A 1 123 ? 13.340 -6.506 -26.418 1.00 91.19 123 LEU A N 1
ATOM 936 C CA . LEU A 1 123 ? 14.163 -7.665 -26.051 1.00 91.19 123 LEU A CA 1
ATOM 937 C C . LEU A 1 123 ? 15.504 -7.264 -25.409 1.00 91.19 123 LEU A C 1
ATOM 939 O O . LEU A 1 123 ? 16.309 -8.119 -25.046 1.00 91.19 123 LEU A O 1
ATOM 943 N N . CYS A 1 124 ? 15.804 -5.967 -25.321 1.00 92.19 124 CYS A N 1
ATOM 944 C CA . CYS A 1 124 ? 17.088 -5.491 -24.829 1.00 92.19 124 CYS A CA 1
ATOM 945 C C . CYS A 1 124 ? 17.129 -5.502 -23.298 1.00 92.19 124 CYS A C 1
ATOM 947 O O . CYS A 1 124 ? 16.341 -4.827 -22.642 1.00 92.19 124 CYS A O 1
ATOM 949 N N . VAL A 1 125 ? 18.115 -6.200 -22.728 1.00 91.00 125 VAL A N 1
ATOM 950 C CA . VAL A 1 125 ? 18.367 -6.220 -21.273 1.00 91.00 125 VAL A CA 1
ATOM 951 C C . VAL A 1 125 ? 19.494 -5.280 -20.828 1.00 91.00 125 VAL A C 1
ATOM 953 O O . VAL A 1 125 ? 19.854 -5.271 -19.655 1.00 91.00 125 VAL A O 1
ATOM 956 N N . GLY A 1 126 ? 20.096 -4.526 -21.754 1.00 91.69 126 GLY A N 1
ATOM 957 C CA . GLY A 1 126 ? 21.165 -3.576 -21.430 1.00 91.69 126 GLY A CA 1
ATOM 958 C C . GLY A 1 126 ? 22.518 -4.209 -21.083 1.00 91.69 126 GLY A C 1
ATOM 959 O O . GLY A 1 126 ? 23.284 -3.621 -20.336 1.00 91.69 126 GLY A O 1
ATOM 960 N N . CYS A 1 127 ? 22.852 -5.390 -21.621 1.00 91.75 127 CYS A N 1
ATOM 961 C CA . CYS A 1 127 ? 24.171 -6.016 -21.403 1.00 91.75 127 CYS A CA 1
ATOM 962 C C . CYS A 1 127 ? 25.344 -5.301 -22.108 1.00 91.75 127 CYS A C 1
ATOM 964 O O . CYS A 1 127 ? 26.491 -5.700 -21.933 1.00 91.75 127 CYS A O 1
ATOM 966 N N . LEU A 1 128 ? 25.051 -4.308 -22.959 1.00 92.38 128 LEU A N 1
ATOM 967 C CA . LEU A 1 128 ? 25.989 -3.464 -23.719 1.00 92.38 128 LEU A CA 1
ATOM 968 C C . LEU A 1 128 ? 26.983 -4.187 -24.650 1.00 92.38 128 LEU A C 1
ATOM 970 O O . LEU A 1 128 ? 27.741 -3.529 -25.356 1.00 92.38 128 LEU A O 1
ATOM 974 N N . ARG A 1 129 ? 26.945 -5.522 -24.754 1.00 91.50 129 ARG A N 1
ATOM 975 C CA . ARG A 1 129 ? 27.842 -6.303 -25.627 1.00 91.50 129 ARG A CA 1
ATOM 976 C C . ARG A 1 129 ? 27.849 -5.812 -27.078 1.00 91.50 129 ARG A C 1
ATOM 978 O O . ARG A 1 129 ? 28.908 -5.724 -27.687 1.00 91.50 129 ARG A O 1
ATOM 985 N N . CYS A 1 130 ? 26.676 -5.508 -27.631 1.00 90.56 130 CYS A N 1
ATOM 986 C CA . CYS A 1 130 ? 26.549 -5.055 -29.015 1.00 90.56 130 CYS A CA 1
ATOM 987 C C . CYS A 1 130 ? 27.141 -3.660 -29.248 1.00 90.56 130 CYS A C 1
ATOM 989 O O . CYS A 1 130 ? 27.720 -3.425 -30.303 1.00 90.56 130 CYS A O 1
ATOM 991 N N . GLU A 1 131 ? 27.034 -2.767 -28.267 1.00 92.12 131 GLU A N 1
ATOM 992 C CA . GLU A 1 131 ? 27.636 -1.434 -28.307 1.00 92.12 131 GLU A CA 1
ATOM 993 C C . GLU A 1 131 ? 29.159 -1.515 -28.182 1.00 92.12 131 GLU A C 1
ATOM 995 O O . GLU A 1 131 ? 29.867 -0.880 -28.952 1.00 92.12 131 GLU A O 1
ATOM 1000 N N . VAL A 1 132 ? 29.679 -2.385 -27.310 1.00 92.00 132 VAL A N 1
ATOM 1001 C CA . VAL A 1 132 ? 31.128 -2.624 -27.187 1.00 92.00 132 VAL A CA 1
ATOM 1002 C C . VAL A 1 132 ? 31.717 -3.254 -28.454 1.00 92.00 132 VAL A C 1
ATOM 1004 O O . VAL A 1 132 ? 32.813 -2.893 -28.870 1.00 92.00 132 VAL A O 1
ATOM 1007 N N . GLN A 1 133 ? 31.006 -4.194 -29.084 1.00 89.62 133 GLN A N 1
ATOM 1008 C CA . GLN A 1 133 ? 31.477 -4.866 -30.300 1.00 89.62 133 GLN A CA 1
ATOM 1009 C C . GLN A 1 133 ? 31.394 -3.968 -31.546 1.00 89.62 133 GLN A C 1
ATOM 1011 O O . GLN A 1 133 ? 32.202 -4.106 -32.465 1.00 89.62 133 GLN A O 1
ATOM 1016 N N . HIS A 1 134 ? 30.414 -3.063 -31.588 1.00 89.75 134 HIS A N 1
ATOM 1017 C CA . HIS A 1 134 ? 30.132 -2.201 -32.735 1.00 89.75 134 HIS A CA 1
ATOM 1018 C C . HIS A 1 134 ? 29.913 -0.732 -32.318 1.00 89.75 134 HIS A C 1
ATOM 1020 O O . HIS A 1 134 ? 28.848 -0.165 -32.596 1.00 89.75 134 HIS A O 1
ATOM 1026 N N . PRO A 1 135 ? 30.918 -0.087 -31.694 1.00 91.62 135 PRO A N 1
ATOM 1027 C CA . PRO A 1 135 ? 30.760 1.233 -31.074 1.00 91.62 135 PRO A CA 1
ATOM 1028 C C . PRO A 1 135 ? 30.455 2.344 -32.086 1.00 91.62 135 PRO A C 1
ATOM 1030 O O . PRO A 1 135 ? 29.800 3.331 -31.759 1.00 91.62 135 PRO A O 1
ATOM 1033 N N . ASP A 1 136 ? 30.872 2.167 -33.341 1.00 90.75 136 ASP A N 1
ATOM 1034 C CA . ASP A 1 136 ? 30.698 3.174 -34.391 1.00 90.75 136 ASP A CA 1
ATOM 1035 C C . ASP A 1 136 ? 29.241 3.341 -34.846 1.00 90.75 136 ASP A C 1
ATOM 1037 O O . ASP A 1 136 ? 28.896 4.349 -35.469 1.00 90.75 136 ASP A O 1
ATOM 1041 N N . PHE A 1 137 ? 28.375 2.349 -34.603 1.00 91.69 137 PHE A N 1
ATOM 1042 C CA . PHE A 1 137 ? 27.018 2.373 -35.151 1.00 91.69 137 PHE A CA 1
ATOM 1043 C C . PHE A 1 137 ? 25.932 1.729 -34.289 1.00 91.69 137 PHE A C 1
ATOM 1045 O O . PHE A 1 137 ? 24.771 1.819 -34.678 1.00 91.69 137 PHE A O 1
ATOM 1052 N N . VAL A 1 138 ? 26.239 1.122 -33.144 1.00 92.62 138 VAL A N 1
ATOM 1053 C CA . VAL A 1 138 ? 25.224 0.630 -32.201 1.00 92.62 138 VAL A CA 1
ATOM 1054 C C . VAL A 1 138 ? 25.275 1.464 -30.929 1.00 92.62 138 VAL A C 1
ATOM 1056 O O . VAL A 1 138 ? 26.339 1.627 -30.348 1.00 92.62 138 VAL A O 1
ATOM 1059 N N . LYS A 1 139 ? 24.122 1.974 -30.487 1.00 94.12 139 LYS A N 1
ATOM 1060 C CA . LYS A 1 139 ? 23.972 2.644 -29.188 1.00 94.12 139 LYS A CA 1
ATOM 1061 C C . LYS A 1 139 ? 22.777 2.090 -28.433 1.00 94.12 139 LYS A C 1
ATOM 1063 O O . LYS A 1 139 ? 21.678 2.026 -28.991 1.00 94.12 139 LYS A O 1
ATOM 1068 N N . VAL A 1 140 ? 22.980 1.740 -27.171 1.00 94.69 140 VAL A N 1
ATOM 1069 C CA . VAL A 1 140 ? 21.926 1.362 -26.234 1.00 94.69 140 VAL A CA 1
ATOM 1070 C C . VAL A 1 140 ? 21.694 2.542 -25.298 1.00 94.69 140 VAL A C 1
ATOM 1072 O O . VAL A 1 140 ? 22.578 2.954 -24.559 1.00 94.69 140 VAL A O 1
ATOM 1075 N N . LEU A 1 141 ? 20.499 3.122 -25.353 1.00 94.88 141 LEU A N 1
ATOM 1076 C CA . LEU A 1 141 ? 20.133 4.296 -24.565 1.00 94.88 141 LEU A CA 1
ATOM 1077 C C . LEU A 1 141 ? 19.014 3.931 -23.589 1.00 94.88 141 LEU A C 1
ATOM 1079 O O . LEU A 1 141 ? 18.142 3.142 -23.955 1.00 94.88 141 LEU A O 1
ATOM 1083 N N . PRO A 1 142 ? 18.987 4.501 -22.376 1.00 94.25 142 PRO A N 1
ATOM 1084 C CA . PRO A 1 142 ? 17.820 4.374 -21.514 1.00 94.25 142 PRO A CA 1
ATOM 1085 C C . PRO A 1 142 ? 16.596 4.999 -22.195 1.00 94.25 142 PRO A C 1
ATOM 1087 O O . PRO A 1 142 ? 16.719 5.983 -22.932 1.00 94.25 142 PRO A O 1
ATOM 1090 N N . ASN A 1 143 ? 15.424 4.404 -21.986 1.00 95.25 143 ASN A N 1
ATOM 1091 C CA . ASN A 1 143 ? 14.183 4.929 -22.540 1.00 95.25 143 ASN A CA 1
ATOM 1092 C C . ASN A 1 143 ? 13.663 6.101 -21.682 1.00 95.25 143 ASN A C 1
ATOM 1094 O O . ASN A 1 143 ? 13.322 5.867 -20.520 1.00 95.25 143 ASN A O 1
ATOM 1098 N N . PRO A 1 144 ? 13.593 7.339 -22.214 1.00 95.12 144 PRO A N 1
ATOM 1099 C CA . PRO A 1 144 ? 13.104 8.488 -21.456 1.00 95.12 144 PRO A CA 1
ATOM 1100 C C . PRO A 1 144 ? 11.650 8.322 -21.004 1.00 95.12 144 PRO A C 1
ATOM 1102 O O . PRO A 1 144 ? 11.325 8.775 -19.914 1.00 95.12 144 PRO A O 1
ATOM 1105 N N . ASP A 1 145 ? 10.815 7.621 -21.775 1.00 93.25 145 ASP A N 1
ATOM 1106 C CA . ASP A 1 145 ? 9.402 7.414 -21.437 1.00 93.25 145 ASP A CA 1
ATOM 1107 C C . ASP A 1 145 ? 9.258 6.535 -20.188 1.00 93.25 145 ASP A C 1
ATOM 1109 O O . ASP A 1 145 ? 8.417 6.800 -19.337 1.00 93.25 145 ASP A O 1
ATOM 1113 N N . LEU A 1 146 ? 10.126 5.524 -20.035 1.00 92.06 146 LEU A N 1
ATOM 1114 C CA . LEU A 1 146 ? 10.170 4.717 -18.813 1.00 92.06 146 LEU A CA 1
ATOM 1115 C C . LEU A 1 146 ? 10.688 5.543 -17.633 1.00 92.06 146 LEU A C 1
ATOM 1117 O O . LEU A 1 146 ? 10.134 5.468 -16.545 1.00 92.06 146 LEU A O 1
ATOM 1121 N N . LEU A 1 147 ? 11.757 6.320 -17.840 1.00 91.56 147 LEU A N 1
ATOM 1122 C CA . LEU A 1 147 ? 12.358 7.140 -16.784 1.00 91.56 147 LEU A CA 1
ATOM 1123 C C . LEU A 1 147 ? 11.422 8.243 -16.276 1.00 91.56 147 LEU A C 1
ATOM 1125 O O . LEU A 1 147 ? 11.582 8.679 -15.140 1.00 91.56 147 LEU A O 1
ATOM 1129 N N . ALA A 1 148 ? 10.485 8.689 -17.114 1.00 92.31 148 ALA A N 1
ATOM 1130 C CA . ALA A 1 148 ? 9.471 9.674 -16.765 1.00 92.31 148 ALA A CA 1
ATOM 1131 C C . ALA A 1 148 ? 8.335 9.099 -15.904 1.00 92.31 148 ALA A C 1
ATOM 1133 O O . ALA A 1 148 ? 7.537 9.874 -15.384 1.00 92.31 148 ALA A O 1
ATOM 1134 N N . LEU A 1 149 ? 8.244 7.771 -15.747 1.00 92.12 149 LEU A N 1
ATOM 1135 C CA . LEU A 1 149 ? 7.257 7.168 -14.857 1.00 92.12 149 LEU A CA 1
ATOM 1136 C C . LEU A 1 149 ? 7.636 7.377 -13.392 1.00 92.12 149 LEU A C 1
ATOM 1138 O O . LEU A 1 149 ? 8.780 7.150 -12.982 1.00 92.12 149 LEU A O 1
ATOM 1142 N N . GLY A 1 150 ? 6.626 7.705 -12.593 1.00 93.44 150 GLY A N 1
ATOM 1143 C CA . GLY A 1 150 ? 6.787 7.868 -11.160 1.00 93.44 150 GLY A CA 1
ATOM 1144 C C . GLY A 1 150 ? 7.292 9.252 -10.761 1.00 93.44 150 GLY A C 1
ATOM 1145 O O . GLY A 1 150 ? 7.147 10.227 -11.495 1.00 93.44 150 GLY A O 1
ATOM 1146 N N . ASP A 1 151 ? 7.887 9.333 -9.577 1.00 94.69 151 ASP A N 1
ATOM 1147 C CA . ASP A 1 151 ? 8.480 10.553 -9.037 1.00 94.69 151 ASP A CA 1
ATOM 1148 C C . ASP A 1 151 ? 9.777 10.269 -8.252 1.00 94.69 151 ASP A C 1
ATOM 1150 O O . ASP A 1 151 ? 10.454 9.259 -8.466 1.00 94.69 151 ASP A O 1
ATOM 1154 N N . SER A 1 152 ? 10.167 11.191 -7.365 1.00 92.38 152 SER A N 1
ATOM 1155 C CA . SER A 1 152 ? 11.379 11.076 -6.551 1.00 92.38 152 SER A CA 1
ATOM 1156 C C . SER A 1 152 ? 11.367 9.922 -5.546 1.00 92.38 152 SER A C 1
ATOM 1158 O O . SER A 1 152 ? 12.443 9.506 -5.118 1.00 92.38 152 SER A O 1
ATOM 1160 N N . TYR A 1 153 ? 10.190 9.436 -5.146 1.00 93.88 153 TYR A N 1
ATOM 1161 C CA . TYR A 1 153 ? 10.031 8.360 -4.169 1.00 93.88 153 TYR A CA 1
ATOM 1162 C C . TYR A 1 153 ? 9.510 7.088 -4.842 1.00 93.88 153 TYR A C 1
ATOM 1164 O O . TYR A 1 153 ? 10.167 6.044 -4.846 1.00 93.88 153 TYR A O 1
ATOM 1172 N N . THR A 1 154 ? 8.359 7.189 -5.499 1.00 94.19 154 THR A N 1
ATOM 1173 C CA . THR A 1 154 ? 7.733 6.106 -6.252 1.00 94.19 154 THR A CA 1
ATOM 1174 C C . THR A 1 154 ? 8.336 6.080 -7.647 1.00 94.19 154 THR A C 1
ATOM 1176 O O . THR A 1 154 ? 7.776 6.616 -8.594 1.00 94.19 154 THR A O 1
ATOM 1179 N N . THR A 1 155 ? 9.531 5.510 -7.774 1.00 93.50 155 THR A N 1
ATOM 1180 C CA . THR A 1 155 ? 10.288 5.522 -9.034 1.00 93.50 155 THR A CA 1
ATOM 1181 C C . THR A 1 155 ? 9.704 4.581 -10.096 1.00 93.50 155 THR A C 1
ATOM 1183 O O . THR A 1 155 ? 9.035 3.596 -9.777 1.00 93.50 155 THR A O 1
ATOM 1186 N N . HIS A 1 156 ? 10.070 4.788 -11.367 1.00 93.00 156 HIS A N 1
ATOM 1187 C CA . HIS A 1 156 ? 9.825 3.825 -12.453 1.00 93.00 156 HIS A CA 1
ATOM 1188 C C . HIS A 1 156 ? 10.293 2.394 -12.133 1.00 93.00 156 HIS A C 1
ATOM 1190 O O . HIS A 1 156 ? 9.741 1.435 -12.665 1.00 93.00 156 HIS A O 1
ATOM 1196 N N . GLY A 1 157 ? 11.313 2.236 -11.280 1.00 91.31 157 GLY A N 1
ATOM 1197 C CA . GLY A 1 157 ? 11.790 0.932 -10.829 1.00 91.31 157 GLY A CA 1
ATOM 1198 C C . GLY A 1 157 ? 10.780 0.218 -9.932 1.00 91.31 157 GLY A C 1
ATOM 1199 O O . GLY A 1 157 ? 10.556 -0.972 -10.125 1.00 91.31 157 GLY A O 1
ATOM 1200 N N . HIS A 1 158 ? 10.140 0.948 -9.012 1.00 92.56 158 HIS A N 1
ATOM 1201 C CA . HIS A 1 158 ? 9.071 0.412 -8.162 1.00 92.56 158 HIS A CA 1
ATOM 1202 C C . HIS A 1 158 ? 7.853 0.031 -9.002 1.00 92.56 158 HIS A C 1
ATOM 1204 O O . HIS A 1 158 ? 7.364 -1.089 -8.905 1.00 92.56 158 HIS A O 1
ATOM 1210 N N . ILE A 1 159 ? 7.424 0.927 -9.897 1.00 93.94 159 ILE A N 1
ATOM 1211 C CA . ILE A 1 159 ? 6.284 0.681 -10.792 1.00 93.94 159 ILE A CA 1
ATOM 1212 C C . ILE A 1 159 ? 6.538 -0.562 -11.653 1.00 93.94 159 ILE A C 1
ATOM 1214 O O . ILE A 1 159 ? 5.679 -1.431 -11.732 1.00 93.94 159 ILE A O 1
ATOM 1218 N N . ALA A 1 160 ? 7.728 -0.682 -12.251 1.00 91.38 160 ALA A N 1
ATOM 1219 C CA . ALA A 1 160 ? 8.078 -1.837 -13.074 1.00 91.38 160 ALA A CA 1
ATOM 1220 C C . ALA A 1 160 ? 8.171 -3.148 -12.286 1.00 91.38 160 ALA A C 1
ATOM 1222 O O . ALA A 1 160 ? 7.832 -4.195 -12.830 1.00 91.38 160 ALA A O 1
ATOM 1223 N N . ALA A 1 161 ? 8.634 -3.103 -11.035 1.00 90.44 161 ALA A N 1
ATOM 1224 C CA . ALA A 1 161 ? 8.669 -4.280 -10.175 1.00 90.44 161 ALA A CA 1
ATOM 1225 C C . ALA A 1 161 ? 7.252 -4.752 -9.834 1.00 90.44 161 ALA A C 1
ATOM 1227 O O . ALA A 1 161 ? 6.946 -5.914 -10.062 1.00 90.44 161 ALA A O 1
ATOM 1228 N N . ILE A 1 162 ? 6.381 -3.841 -9.387 1.00 92.81 162 ILE A N 1
ATOM 1229 C CA . ILE A 1 162 ? 4.988 -4.155 -9.037 1.00 92.81 162 ILE A CA 1
ATOM 1230 C C . ILE A 1 162 ? 4.226 -4.698 -10.252 1.00 92.81 162 ILE A C 1
ATOM 1232 O O . ILE A 1 162 ? 3.520 -5.693 -10.136 1.00 92.81 162 ILE A O 1
ATOM 1236 N N . ASP A 1 163 ? 4.398 -4.074 -11.419 1.00 91.81 163 ASP A N 1
ATOM 1237 C CA . ASP A 1 163 ? 3.801 -4.514 -12.685 1.00 91.81 163 ASP A CA 1
ATOM 1238 C C . ASP A 1 163 ? 4.262 -5.935 -13.062 1.00 91.81 163 ASP A C 1
ATOM 1240 O O . ASP A 1 163 ? 3.438 -6.814 -13.306 1.00 91.81 163 ASP A O 1
ATOM 1244 N N . GLU A 1 164 ? 5.574 -6.205 -13.018 1.00 88.50 164 GLU A N 1
ATOM 1245 C CA . GLU A 1 164 ? 6.133 -7.525 -13.343 1.00 88.50 164 GLU A CA 1
ATOM 1246 C C . GLU A 1 164 ? 5.727 -8.606 -12.323 1.00 88.50 164 GLU A C 1
ATOM 1248 O O . GLU A 1 164 ? 5.437 -9.740 -12.714 1.00 88.50 164 GLU A O 1
ATOM 1253 N N . GLU A 1 165 ? 5.692 -8.266 -11.034 1.00 89.50 165 GLU A N 1
ATOM 1254 C CA . GLU A 1 165 ? 5.297 -9.162 -9.941 1.00 89.50 165 GLU A CA 1
ATOM 1255 C C . GLU A 1 165 ? 3.811 -9.518 -10.014 1.00 89.50 165 GLU A C 1
ATOM 1257 O O . GLU A 1 165 ? 3.464 -10.698 -9.934 1.00 89.50 165 GLU A O 1
ATOM 1262 N N . ALA A 1 166 ? 2.944 -8.524 -10.230 1.00 90.38 166 ALA A N 1
ATOM 1263 C CA . ALA A 1 166 ? 1.506 -8.723 -10.381 1.00 90.38 166 ALA A CA 1
ATOM 1264 C C . ALA A 1 166 ? 1.179 -9.543 -11.632 1.00 90.38 166 ALA A C 1
ATOM 1266 O O . ALA A 1 166 ? 0.374 -10.469 -11.572 1.00 90.38 166 ALA A O 1
ATOM 1267 N N . LYS A 1 167 ? 1.857 -9.251 -12.748 1.00 89.69 167 LYS A N 1
ATOM 1268 C CA . LYS A 1 167 ? 1.678 -9.962 -14.015 1.00 89.69 167 LYS A CA 1
ATOM 1269 C C . LYS A 1 167 ? 2.027 -11.444 -13.922 1.00 89.69 167 LYS A C 1
ATOM 1271 O O . LYS A 1 167 ? 1.350 -12.269 -14.524 1.00 89.69 167 LYS A O 1
ATOM 1276 N N . LYS A 1 168 ? 3.128 -11.778 -13.242 1.00 87.31 168 LYS A N 1
ATOM 1277 C CA . LYS A 1 168 ? 3.687 -13.142 -13.221 1.00 87.31 168 LYS A CA 1
ATOM 1278 C C . LYS A 1 168 ? 3.293 -13.955 -11.993 1.00 87.31 168 LYS A C 1
ATOM 1280 O O . LYS A 1 168 ? 3.595 -15.143 -11.951 1.00 87.31 168 LYS A O 1
ATOM 1285 N N . GLY A 1 169 ? 2.726 -13.323 -10.965 1.00 83.56 169 GLY A N 1
ATOM 1286 C CA . GLY A 1 169 ? 2.483 -13.963 -9.671 1.00 83.56 169 GLY A CA 1
ATOM 1287 C C . GLY A 1 169 ? 3.766 -14.469 -9.000 1.00 83.56 169 GLY A C 1
ATOM 1288 O O . GLY A 1 169 ? 3.743 -15.465 -8.279 1.00 83.56 169 GLY A O 1
ATOM 1289 N N . MET A 1 170 ? 4.909 -13.833 -9.272 1.00 76.62 170 MET A N 1
ATOM 1290 C CA . MET A 1 170 ? 6.227 -14.278 -8.815 1.00 76.62 170 MET A CA 1
ATOM 1291 C C . MET A 1 170 ? 7.077 -13.101 -8.351 1.00 76.62 170 MET A C 1
ATOM 1293 O O . MET A 1 170 ? 7.187 -12.101 -9.052 1.00 76.62 170 MET A O 1
ATOM 1297 N N . VAL A 1 171 ? 7.788 -13.278 -7.235 1.00 68.38 171 VAL A N 1
ATOM 1298 C CA . VAL A 1 171 ? 8.832 -12.340 -6.803 1.00 68.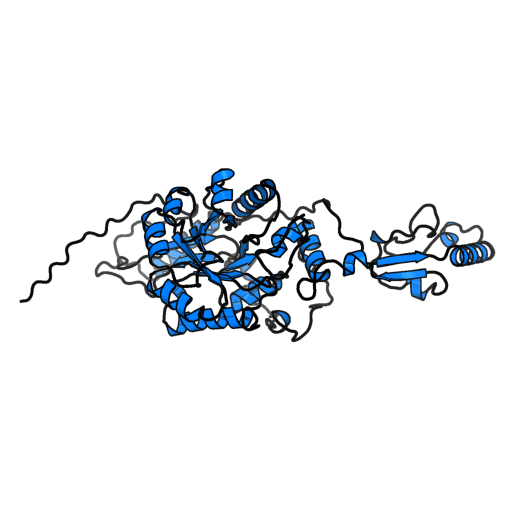38 171 VAL A CA 1
ATOM 1299 C C . VAL A 1 171 ? 10.124 -12.659 -7.567 1.00 68.38 171 VAL A C 1
ATOM 1301 O O . VAL A 1 171 ? 10.656 -13.767 -7.426 1.00 68.38 171 VAL A O 1
ATOM 1304 N N . PRO A 1 172 ? 10.668 -11.742 -8.387 1.00 60.59 172 PRO A N 1
ATOM 1305 C CA . PRO A 1 172 ? 11.862 -12.003 -9.178 1.00 60.59 172 PRO A CA 1
ATOM 1306 C C . PRO A 1 172 ? 13.117 -12.037 -8.290 1.00 60.59 172 PRO A C 1
ATOM 1308 O O . PRO A 1 172 ? 13.865 -11.063 -8.188 1.00 60.59 172 PRO A O 1
ATOM 1311 N N . VAL A 1 173 ? 13.410 -13.192 -7.687 1.00 57.50 173 VAL A N 1
ATOM 1312 C CA . VAL A 1 173 ? 14.668 -13.415 -6.962 1.00 57.50 173 VAL A CA 1
ATOM 1313 C C . VAL A 1 173 ? 15.805 -13.538 -7.976 1.00 57.50 173 VAL A C 1
ATOM 1315 O O . VAL A 1 173 ? 16.035 -14.582 -8.587 1.00 57.50 173 VAL A O 1
ATOM 1318 N N . ARG A 1 174 ? 16.539 -12.445 -8.194 1.00 51.88 174 ARG A N 1
ATOM 1319 C CA . ARG A 1 174 ? 17.757 -12.465 -9.014 1.00 51.88 174 ARG A CA 1
ATOM 1320 C C . ARG A 1 174 ? 18.918 -12.931 -8.138 1.00 51.88 174 ARG A C 1
ATOM 1322 O O . ARG A 1 174 ? 19.181 -12.321 -7.108 1.00 51.88 174 ARG A O 1
ATOM 1329 N N . GLY A 1 175 ? 19.667 -13.946 -8.576 1.00 45.16 175 GLY A N 1
ATOM 1330 C CA . GLY A 1 175 ? 20.781 -14.561 -7.826 1.00 45.16 175 GLY A CA 1
ATOM 1331 C C . GLY A 1 175 ? 21.983 -13.658 -7.486 1.00 45.16 175 GLY A C 1
ATOM 1332 O O . GLY A 1 175 ? 23.035 -14.168 -7.130 1.00 45.16 175 GLY A O 1
ATOM 1333 N N . GLN A 1 176 ? 21.859 -12.335 -7.622 1.00 51.78 176 GLN A N 1
ATOM 1334 C CA . GLN A 1 176 ? 22.872 -11.340 -7.247 1.00 51.78 176 GLN A CA 1
ATOM 1335 C C . GLN A 1 176 ? 22.599 -10.686 -5.874 1.00 51.78 176 GLN A C 1
ATOM 1337 O O . GLN A 1 176 ? 23.335 -9.780 -5.499 1.00 51.78 176 GLN A O 1
ATOM 1342 N N . GLY A 1 177 ? 21.571 -11.121 -5.134 1.00 61.09 177 GLY A N 1
ATOM 1343 C CA . GLY A 1 177 ? 21.223 -10.577 -3.812 1.00 61.09 177 GLY A CA 1
ATOM 1344 C C . GLY A 1 177 ? 20.407 -9.276 -3.858 1.00 61.09 177 GLY A C 1
ATOM 1345 O O . GLY A 1 177 ? 19.872 -8.903 -4.907 1.00 61.09 177 GLY A O 1
ATOM 1346 N N . TYR A 1 178 ? 20.294 -8.595 -2.709 1.00 64.19 178 TYR A N 1
ATOM 1347 C CA . TYR A 1 178 ? 19.599 -7.307 -2.575 1.00 64.19 178 TYR A CA 1
ATOM 1348 C C . TYR A 1 178 ? 20.271 -6.239 -3.450 1.00 64.19 178 TYR A C 1
ATOM 1350 O O . TYR A 1 178 ? 21.460 -5.961 -3.305 1.00 64.19 178 TYR A O 1
ATOM 1358 N N . ARG A 1 179 ? 19.512 -5.650 -4.384 1.00 63.28 179 ARG A N 1
ATOM 1359 C CA . ARG A 1 179 ? 20.003 -4.607 -5.310 1.00 63.28 179 ARG A CA 1
ATOM 1360 C C . ARG A 1 179 ? 19.744 -3.184 -4.808 1.00 63.28 179 ARG A C 1
ATOM 1362 O O . ARG A 1 179 ? 20.150 -2.239 -5.484 1.00 63.28 179 ARG A O 1
ATOM 1369 N N . GLY A 1 180 ? 19.020 -3.044 -3.698 1.00 64.94 180 GLY A N 1
ATOM 1370 C CA . GLY A 1 180 ? 18.712 -1.757 -3.085 1.00 64.94 180 GLY A CA 1
ATOM 1371 C C . GLY A 1 180 ? 19.912 -1.169 -2.345 1.00 64.94 180 GLY A C 1
ATOM 1372 O O . GLY A 1 180 ? 21.012 -1.730 -2.334 1.00 64.94 180 GLY A O 1
ATOM 1373 N N . ARG A 1 181 ? 19.715 0.001 -1.739 1.00 67.62 181 ARG A N 1
ATOM 1374 C CA . ARG A 1 181 ? 20.782 0.686 -1.003 1.00 67.62 181 ARG A CA 1
ATOM 1375 C C . ARG A 1 181 ? 21.015 -0.016 0.334 1.00 67.62 181 ARG A C 1
ATOM 1377 O O . ARG A 1 181 ? 20.074 -0.247 1.080 1.00 67.62 181 ARG A O 1
ATOM 1384 N N . PHE A 1 182 ? 22.270 -0.304 0.670 1.00 68.19 182 PHE A N 1
ATOM 1385 C CA . PHE A 1 182 ? 22.627 -0.691 2.036 1.00 68.19 182 PHE A CA 1
ATOM 1386 C C . PHE A 1 182 ? 22.609 0.563 2.923 1.00 68.19 182 PHE A C 1
ATOM 1388 O O . PHE A 1 182 ? 23.514 1.389 2.814 1.00 68.19 182 PHE A O 1
ATOM 1395 N N . GLY A 1 183 ? 21.576 0.724 3.760 1.00 76.88 183 GLY A N 1
ATOM 1396 C CA . GLY A 1 183 ? 21.439 1.871 4.670 1.00 76.88 183 GLY A CA 1
ATOM 1397 C C . GLY A 1 183 ? 21.001 3.166 3.973 1.00 76.88 183 GLY A C 1
ATOM 1398 O O . GLY A 1 183 ? 21.651 4.200 4.115 1.00 76.88 183 GLY A O 1
ATOM 1399 N N . GLY A 1 184 ? 19.934 3.100 3.172 1.00 84.31 184 GLY A N 1
ATOM 1400 C CA . GLY A 1 184 ? 19.324 4.261 2.508 1.00 84.31 184 GLY A CA 1
ATOM 1401 C C . GLY A 1 184 ? 18.248 4.967 3.354 1.00 84.31 184 GLY A C 1
ATOM 1402 O O . GLY A 1 184 ? 18.035 4.613 4.509 1.00 84.31 184 GLY A O 1
ATOM 1403 N N . PRO A 1 185 ? 17.569 5.992 2.806 1.00 87.50 185 PRO A N 1
ATOM 1404 C CA . PRO A 1 185 ? 16.459 6.653 3.489 1.00 87.50 185 PRO A CA 1
ATOM 1405 C C . PRO A 1 185 ? 15.214 5.755 3.570 1.00 87.50 185 PRO A C 1
ATOM 1407 O O . PRO A 1 185 ? 15.013 4.865 2.744 1.00 87.50 185 PRO A O 1
ATOM 1410 N N . GLY A 1 186 ? 14.338 6.035 4.533 1.00 90.69 186 GLY A N 1
ATOM 1411 C CA . GLY A 1 186 ? 13.065 5.334 4.692 1.00 90.69 186 GLY A CA 1
ATOM 1412 C C . GLY A 1 186 ? 13.230 3.832 4.942 1.00 90.69 186 GLY A C 1
ATOM 1413 O O . GLY A 1 186 ? 14.030 3.427 5.784 1.00 90.69 186 GLY A O 1
ATOM 1414 N N . PHE A 1 187 ? 12.506 2.994 4.193 1.00 91.50 187 PHE A N 1
ATOM 1415 C CA . PHE A 1 187 ? 12.569 1.532 4.331 1.00 91.50 187 PHE A CA 1
ATOM 1416 C C . PHE A 1 187 ? 13.946 0.928 4.006 1.00 91.50 187 PHE A C 1
ATOM 1418 O O . PHE A 1 187 ? 14.265 -0.146 4.520 1.00 91.50 187 PHE A O 1
ATOM 1425 N N . ASP A 1 188 ? 14.790 1.605 3.217 1.00 88.50 188 ASP A N 1
ATOM 1426 C CA . ASP A 1 188 ? 16.180 1.182 2.968 1.00 88.50 188 ASP A CA 1
ATOM 1427 C C . ASP A 1 188 ? 17.082 1.343 4.209 1.00 88.50 188 ASP A C 1
ATOM 1429 O O . ASP A 1 188 ? 18.202 0.823 4.240 1.00 88.50 188 ASP A O 1
ATOM 1433 N N . GLY A 1 189 ? 16.622 2.079 5.226 1.00 89.19 189 GLY A N 1
ATOM 1434 C CA . GLY A 1 189 ? 17.325 2.271 6.495 1.00 89.19 189 GLY A CA 1
ATOM 1435 C C . GLY A 1 189 ? 17.141 1.108 7.470 1.00 89.19 189 GLY A C 1
ATOM 1436 O O . GLY A 1 189 ? 17.872 1.007 8.454 1.00 89.19 189 GLY A O 1
ATOM 1437 N N . MET A 1 190 ? 16.192 0.209 7.191 1.00 87.75 190 MET A N 1
ATOM 1438 C CA . MET A 1 190 ? 15.927 -0.982 7.988 1.00 87.75 190 MET A CA 1
ATOM 1439 C C . MET A 1 190 ? 16.430 -2.223 7.250 1.00 87.75 190 MET A C 1
ATOM 1441 O O . MET A 1 190 ? 15.867 -2.630 6.233 1.00 87.75 190 MET A O 1
ATOM 1445 N N . LEU A 1 191 ? 17.479 -2.848 7.786 1.00 82.94 191 LEU A N 1
ATOM 1446 C CA . LEU A 1 191 ? 17.959 -4.146 7.322 1.00 82.94 191 LEU A CA 1
ATOM 1447 C C . LEU A 1 191 ? 17.419 -5.237 8.245 1.00 82.94 191 LEU A C 1
ATOM 1449 O O . LEU A 1 191 ? 17.708 -5.248 9.440 1.00 82.94 191 LEU A O 1
ATOM 1453 N N . THR A 1 192 ? 16.653 -6.163 7.684 1.00 78.56 192 THR A N 1
ATOM 1454 C CA . THR A 1 192 ? 16.256 -7.388 8.377 1.00 78.56 192 THR A CA 1
ATOM 1455 C C . THR A 1 192 ? 17.372 -8.413 8.227 1.00 78.56 192 THR A C 1
ATOM 1457 O O . THR A 1 192 ? 17.811 -8.676 7.106 1.00 78.56 192 THR A O 1
ATOM 1460 N N . ASP A 1 193 ? 17.838 -8.980 9.338 1.00 71.62 193 ASP A N 1
ATOM 1461 C CA . ASP A 1 193 ? 18.859 -10.025 9.300 1.00 71.62 193 ASP A CA 1
ATOM 1462 C C . ASP A 1 193 ? 18.315 -11.268 8.580 1.00 71.62 193 ASP A C 1
ATOM 1464 O O . ASP A 1 193 ? 17.299 -11.849 8.974 1.00 71.62 193 ASP A O 1
ATOM 1468 N N . MET A 1 194 ? 18.976 -11.654 7.489 1.00 62.44 194 MET A N 1
ATOM 1469 C CA . MET A 1 194 ? 18.610 -12.831 6.714 1.00 62.44 194 MET A CA 1
ATOM 1470 C C . MET A 1 194 ? 19.297 -14.043 7.338 1.00 62.44 194 MET A C 1
ATOM 1472 O O . MET A 1 194 ? 20.456 -14.339 7.048 1.00 62.44 194 MET A O 1
ATOM 1476 N N . SER A 1 195 ? 18.574 -14.769 8.188 1.00 56.00 195 SER A N 1
ATOM 1477 C CA . SER A 1 195 ? 19.083 -16.021 8.750 1.00 56.00 195 SER A CA 1
ATOM 1478 C C . SER A 1 195 ? 19.092 -17.133 7.685 1.00 56.00 195 SER A C 1
ATOM 1480 O O . SER A 1 195 ? 18.090 -17.788 7.412 1.00 56.00 195 SER A O 1
ATOM 1482 N N . GLU A 1 196 ? 20.253 -17.353 7.057 1.00 48.16 196 GLU A N 1
ATOM 1483 C CA . GLU A 1 196 ? 20.476 -18.419 6.060 1.00 48.16 196 GLU A CA 1
ATOM 1484 C C . GLU A 1 196 ? 20.440 -19.834 6.688 1.00 48.16 196 GLU A C 1
ATOM 1486 O O . GLU A 1 196 ? 20.164 -20.821 6.006 1.00 48.16 196 GLU A O 1
ATOM 1491 N N . ILE A 1 197 ? 20.660 -19.959 8.005 1.00 47.47 197 ILE A N 1
ATOM 1492 C CA . ILE A 1 197 ? 20.703 -21.246 8.719 1.00 47.47 197 ILE A CA 1
ATOM 1493 C C . ILE A 1 197 ? 19.523 -21.364 9.699 1.00 47.47 197 ILE A C 1
ATOM 1495 O O . ILE A 1 197 ? 19.606 -21.011 10.869 1.00 47.47 197 ILE A O 1
ATOM 1499 N N . VAL A 1 198 ? 18.421 -21.895 9.160 1.00 48.88 198 VAL A N 1
ATOM 1500 C CA . VAL A 1 198 ? 17.365 -22.711 9.793 1.00 48.88 198 VAL A CA 1
ATOM 1501 C C . VAL A 1 198 ? 16.968 -22.332 11.230 1.00 48.88 198 VAL A C 1
ATOM 1503 O O . VAL A 1 198 ? 17.523 -22.881 12.176 1.00 48.88 198 VAL A O 1
ATOM 1506 N N . ARG A 1 199 ? 15.911 -21.518 11.380 1.00 44.84 199 ARG A N 1
ATOM 1507 C CA . ARG A 1 199 ? 14.650 -21.865 12.088 1.00 44.84 199 ARG A CA 1
ATOM 1508 C C . ARG A 1 199 ? 13.588 -20.747 11.940 1.00 44.84 199 ARG A C 1
ATOM 1510 O O . ARG A 1 199 ? 13.268 -20.065 12.905 1.00 44.84 199 ARG A O 1
ATOM 1517 N N . PRO A 1 200 ? 12.922 -20.676 10.780 1.00 46.56 200 PRO A N 1
ATOM 1518 C CA . PRO A 1 200 ? 11.469 -20.775 10.730 1.00 46.56 200 PRO A CA 1
ATOM 1519 C C . PRO A 1 200 ? 11.222 -22.207 10.272 1.00 46.56 200 PRO A C 1
ATOM 1521 O O . PRO A 1 200 ? 11.496 -22.537 9.123 1.00 46.56 200 PRO A O 1
ATOM 1524 N N . SER A 1 201 ? 10.971 -23.082 11.246 1.00 42.84 201 SER A N 1
ATOM 1525 C CA . SER A 1 201 ? 10.967 -24.547 11.159 1.00 42.84 201 SER A CA 1
ATOM 1526 C C . SER A 1 201 ? 11.199 -25.167 9.768 1.00 42.84 201 SER A C 1
ATOM 1528 O O . SER A 1 201 ? 10.353 -25.149 8.877 1.00 42.84 201 SER A O 1
ATOM 1530 N N . ARG A 1 202 ? 12.295 -25.932 9.648 1.00 47.41 202 ARG A N 1
ATOM 1531 C CA . ARG A 1 202 ? 12.413 -27.030 8.661 1.00 47.41 202 ARG A CA 1
ATOM 1532 C C . ARG A 1 202 ? 11.131 -27.887 8.600 1.00 47.41 202 ARG A C 1
ATOM 1534 O O . ARG A 1 202 ? 10.841 -28.526 7.595 1.00 47.41 202 ARG A O 1
ATOM 1541 N N . ASP A 1 203 ? 10.380 -27.885 9.695 1.00 48.34 203 ASP A N 1
ATOM 1542 C CA . ASP A 1 203 ? 9.144 -28.609 9.896 1.00 48.34 203 ASP A CA 1
ATOM 1543 C C . ASP A 1 203 ? 7.863 -27.912 9.398 1.00 48.34 203 ASP A C 1
ATOM 1545 O O . ASP A 1 203 ? 6.828 -28.564 9.432 1.00 48.34 203 ASP A O 1
ATOM 1549 N N . GLY A 1 204 ? 7.877 -26.685 8.863 1.00 46.78 204 GLY A N 1
ATOM 1550 C CA . GLY A 1 204 ? 6.713 -26.137 8.140 1.00 46.78 204 GLY A CA 1
ATOM 1551 C C . GLY A 1 204 ? 6.411 -26.916 6.848 1.00 46.78 204 GLY A C 1
ATOM 1552 O O . GLY A 1 204 ? 5.257 -27.142 6.490 1.00 46.78 204 GLY A O 1
ATOM 1553 N N . ILE A 1 205 ? 7.457 -27.451 6.205 1.00 45.75 205 ILE A N 1
ATOM 1554 C CA . ILE A 1 205 ? 7.364 -28.384 5.064 1.00 45.75 205 ILE A CA 1
ATOM 1555 C C . ILE A 1 205 ? 6.845 -29.766 5.519 1.00 45.75 205 ILE A C 1
ATOM 1557 O O . ILE A 1 205 ? 6.263 -30.509 4.732 1.00 45.75 205 ILE A O 1
ATOM 1561 N N . HIS A 1 206 ? 7.030 -30.108 6.800 1.00 48.69 206 HIS A N 1
ATOM 1562 C CA . HIS A 1 206 ? 6.603 -31.371 7.414 1.00 48.69 206 HIS A CA 1
ATOM 1563 C C . HIS A 1 206 ? 5.411 -31.221 8.384 1.00 48.69 206 HIS A C 1
ATOM 1565 O O . HIS A 1 206 ? 5.104 -32.166 9.111 1.00 48.69 206 HIS A O 1
ATOM 1571 N N . GLY A 1 207 ? 4.743 -30.061 8.397 1.00 48.88 207 GLY A N 1
ATOM 1572 C CA . GLY A 1 207 ? 3.522 -29.794 9.160 1.00 48.88 207 GLY A CA 1
ATOM 1573 C C . GLY A 1 207 ? 3.635 -29.786 10.692 1.00 48.88 207 GLY A C 1
ATOM 1574 O O . GLY A 1 207 ? 2.631 -30.076 11.336 1.00 48.88 207 GLY A O 1
ATOM 1575 N N . ARG A 1 208 ? 4.800 -29.504 11.305 1.00 49.88 208 ARG A N 1
ATOM 1576 C CA . ARG A 1 208 ? 4.896 -29.429 12.788 1.00 49.88 208 ARG A CA 1
ATOM 1577 C C . ARG A 1 208 ? 4.706 -28.031 13.379 1.00 49.88 208 ARG A C 1
ATOM 1579 O O . ARG A 1 208 ? 4.346 -27.937 14.543 1.00 49.88 208 ARG A O 1
ATOM 1586 N N . GLU A 1 209 ? 4.916 -26.974 12.597 1.00 52.09 209 GLU A N 1
ATOM 1587 C CA . GLU A 1 209 ? 4.631 -25.583 12.979 1.00 52.09 209 GLU A CA 1
ATOM 1588 C C . GLU A 1 209 ? 4.019 -24.866 11.768 1.00 52.09 209 GLU A C 1
ATOM 1590 O O . GLU A 1 209 ? 4.559 -24.939 10.661 1.00 52.09 209 GLU A O 1
ATOM 1595 N N . LEU A 1 210 ? 2.875 -24.209 11.962 1.00 54.38 210 LEU A N 1
ATOM 1596 C CA . LEU A 1 210 ? 2.209 -23.424 10.927 1.00 54.38 210 LEU A CA 1
ATOM 1597 C C . LEU A 1 210 ? 2.780 -21.999 10.956 1.00 54.38 210 LEU A C 1
ATOM 1599 O O . LEU A 1 210 ? 2.730 -21.343 11.992 1.00 54.38 210 LEU A O 1
ATOM 1603 N N . ILE A 1 211 ? 3.312 -21.513 9.833 1.00 66.25 211 ILE A N 1
ATOM 1604 C CA . ILE A 1 211 ? 3.585 -20.081 9.659 1.00 66.25 211 ILE A CA 1
ATOM 1605 C C . ILE A 1 211 ? 2.342 -19.488 9.004 1.00 66.25 211 ILE A C 1
ATOM 1607 O O . ILE A 1 211 ? 2.119 -19.678 7.807 1.00 66.25 211 ILE A O 1
ATOM 1611 N N . GLY A 1 212 ? 1.513 -18.838 9.816 1.00 74.81 212 GLY A N 1
ATOM 1612 C CA . GLY A 1 212 ? 0.352 -18.089 9.358 1.00 74.81 212 GLY A CA 1
ATOM 1613 C C . GLY A 1 212 ? 0.754 -16.684 8.923 1.00 74.81 212 GLY A C 1
ATOM 1614 O O . GLY A 1 212 ? 1.572 -16.032 9.566 1.00 74.81 212 GLY A O 1
ATOM 1615 N N . THR A 1 213 ? 0.170 -16.222 7.824 1.00 85.56 213 THR A N 1
ATOM 1616 C CA . THR A 1 213 ? 0.158 -14.802 7.433 1.00 85.56 213 THR A CA 1
ATOM 1617 C C . THR A 1 213 ? -1.108 -14.097 7.917 1.00 85.56 213 THR A C 1
ATOM 1619 O O . THR A 1 213 ? -1.384 -12.971 7.512 1.00 85.56 213 THR A O 1
ATOM 1622 N N . GLU A 1 214 ? -1.896 -14.797 8.730 1.00 89.75 214 GLU A N 1
ATOM 1623 C CA . GLU A 1 214 ? -3.181 -14.340 9.216 1.00 89.75 214 GLU A CA 1
ATOM 1624 C C . GLU A 1 214 ? -3.030 -13.232 10.254 1.00 89.75 214 GLU A C 1
ATOM 1626 O O . GLU A 1 214 ? -2.061 -13.190 11.016 1.00 89.75 214 GLU A O 1
ATOM 1631 N N . VAL A 1 215 ? -4.002 -12.328 10.262 1.00 93.75 215 VAL A N 1
ATOM 1632 C CA . VAL A 1 215 ? -4.051 -11.203 11.189 1.00 93.75 215 VAL A CA 1
ATOM 1633 C C . VAL A 1 215 ? -5.422 -11.157 11.826 1.00 93.75 215 VAL A C 1
ATOM 1635 O O . VAL A 1 215 ? -6.444 -11.135 11.139 1.00 93.75 215 VAL A O 1
ATOM 1638 N N . ASP A 1 216 ? -5.424 -11.111 13.150 1.00 94.50 216 ASP A N 1
ATOM 1639 C CA . ASP A 1 216 ? -6.619 -10.880 13.941 1.00 94.50 216 ASP A CA 1
ATOM 1640 C C . ASP A 1 216 ? -6.873 -9.383 14.063 1.00 94.50 216 ASP A C 1
ATOM 1642 O O . ASP A 1 216 ? -6.050 -8.647 14.606 1.00 94.50 216 ASP A O 1
ATOM 1646 N N . ILE A 1 217 ? -8.029 -8.947 13.582 1.00 96.88 217 ILE A N 1
ATOM 1647 C CA . ILE A 1 217 ? -8.462 -7.558 13.592 1.00 96.88 217 ILE A CA 1
ATOM 1648 C C . ILE A 1 217 ? -9.472 -7.377 14.709 1.00 96.88 217 ILE A C 1
ATOM 1650 O O . ILE A 1 217 ? -10.550 -7.967 14.679 1.00 96.88 217 ILE A O 1
ATOM 1654 N N . GLY A 1 218 ? -9.130 -6.529 15.670 1.00 95.25 218 GLY A N 1
ATOM 1655 C CA . GLY A 1 218 ? -9.994 -6.123 16.764 1.00 95.25 218 GLY A CA 1
ATOM 1656 C C . GLY A 1 218 ? -9.261 -5.956 18.087 1.00 95.25 218 GLY A C 1
ATOM 1657 O O . GLY A 1 218 ? -8.099 -5.553 18.133 1.00 95.25 218 GLY A O 1
ATOM 1658 N N . SER A 1 219 ? -9.975 -6.245 19.173 1.00 92.06 219 SER A N 1
ATOM 1659 C CA . SER A 1 219 ? -9.486 -6.074 20.538 1.00 92.06 219 SER A CA 1
ATOM 1660 C C . SER A 1 219 ? -9.277 -7.415 21.222 1.00 92.06 219 SER A C 1
ATOM 1662 O O . SER A 1 219 ? -10.188 -8.249 21.264 1.00 92.06 219 SER A O 1
ATOM 1664 N N . LYS A 1 220 ? -8.089 -7.604 21.803 1.00 90.56 220 LYS A N 1
ATOM 1665 C CA . LYS A 1 220 ? -7.762 -8.753 22.647 1.00 90.56 220 LYS A CA 1
ATOM 1666 C C . LYS A 1 220 ? -7.651 -8.285 24.104 1.00 90.56 220 LYS A C 1
ATOM 1668 O O . LYS A 1 220 ? -6.995 -7.278 24.379 1.00 90.56 220 LYS A O 1
ATOM 1673 N N . PRO A 1 221 ? -8.291 -8.976 25.064 1.00 85.44 221 PRO A N 1
ATOM 1674 C CA . PRO A 1 221 ? -8.138 -8.637 26.469 1.00 85.44 221 PRO A CA 1
ATOM 1675 C C . PRO A 1 221 ? -6.681 -8.856 26.901 1.00 85.44 221 PRO A C 1
ATOM 1677 O O . PRO A 1 221 ? -6.106 -9.908 26.632 1.00 85.44 221 PRO A O 1
ATOM 1680 N N . MET A 1 222 ? -6.107 -7.890 27.627 1.00 84.00 222 MET A N 1
ATOM 1681 C CA . MET A 1 222 ? -4.716 -7.952 28.121 1.00 84.00 222 MET A CA 1
ATOM 1682 C C . MET A 1 222 ? -4.445 -9.155 29.041 1.00 84.00 222 MET A C 1
ATOM 1684 O O . MET A 1 222 ? -3.299 -9.521 29.286 1.00 84.00 222 MET A O 1
ATOM 1688 N N . HIS A 1 223 ? -5.495 -9.735 29.621 1.00 83.75 223 HIS A N 1
ATOM 1689 C CA . HIS A 1 223 ? -5.437 -10.943 30.429 1.00 83.75 223 HIS A CA 1
ATOM 1690 C C . HIS A 1 223 ? -6.785 -11.662 30.378 1.00 83.75 223 HIS A C 1
ATOM 1692 O O . HIS A 1 223 ? -7.838 -11.034 30.270 1.00 83.75 223 HIS A O 1
ATOM 1698 N N . LEU A 1 224 ? -6.754 -12.985 30.506 1.00 85.06 224 LEU A N 1
ATOM 1699 C CA . LEU A 1 224 ? -7.957 -13.786 30.694 1.00 85.06 224 LEU A CA 1
ATOM 1700 C C . LEU A 1 224 ? -8.268 -13.858 32.191 1.00 85.06 224 LEU A C 1
ATOM 1702 O O . LEU A 1 224 ? -7.384 -14.163 32.994 1.00 85.06 224 LEU A O 1
ATOM 1706 N N . SER A 1 225 ? -9.513 -13.579 32.567 1.00 84.19 225 SER A N 1
ATOM 1707 C CA . SER A 1 225 ? -10.007 -13.807 33.927 1.00 84.19 225 SER A CA 1
ATOM 1708 C C . SER A 1 225 ? -10.914 -15.030 33.941 1.00 84.19 225 SER A C 1
ATOM 1710 O O . SER A 1 225 ? -11.591 -15.319 32.957 1.00 84.19 225 SER A O 1
ATOM 1712 N N . PHE A 1 226 ? -10.911 -15.765 35.051 1.00 87.06 226 PHE A N 1
ATOM 1713 C CA . PHE A 1 226 ? -11.715 -16.972 35.221 1.00 87.06 226 PHE A CA 1
ATOM 1714 C C . PHE A 1 226 ? -12.498 -16.888 36.528 1.00 87.06 226 PHE A C 1
ATOM 1716 O O . PHE A 1 226 ? -11.993 -16.372 37.525 1.00 87.06 226 PHE A O 1
ATOM 1723 N N . ASP A 1 227 ? -13.753 -17.326 36.509 1.00 86.19 227 ASP A N 1
ATOM 1724 C CA . ASP A 1 227 ? -14.570 -17.441 37.715 1.00 86.19 227 ASP A CA 1
ATOM 1725 C C . ASP A 1 227 ? -14.198 -18.681 38.553 1.00 86.19 227 ASP A C 1
ATOM 1727 O O . ASP A 1 227 ? -13.285 -19.442 38.221 1.00 86.19 227 ASP A O 1
ATOM 1731 N N . SER A 1 228 ? -14.897 -18.881 39.675 1.00 87.12 228 SER A N 1
ATOM 1732 C CA . SER A 1 228 ? -14.667 -20.024 40.571 1.00 87.12 228 SER A CA 1
ATOM 1733 C C . SER A 1 228 ? -14.929 -21.384 39.923 1.00 87.12 228 SER A C 1
ATOM 1735 O O . SER A 1 228 ? -14.426 -22.389 40.423 1.00 87.12 228 SER A O 1
ATOM 1737 N N . ASP A 1 229 ? -15.694 -21.415 38.831 1.00 85.44 229 ASP A N 1
ATOM 1738 C CA . ASP A 1 229 ? -16.019 -22.624 38.076 1.00 85.44 229 ASP A CA 1
ATOM 1739 C C . ASP A 1 229 ? -15.027 -22.854 36.920 1.00 85.44 229 ASP A C 1
ATOM 1741 O O . ASP A 1 229 ? -15.184 -23.798 36.146 1.00 85.44 229 ASP A O 1
ATOM 1745 N N . GLY A 1 230 ? -14.002 -22.000 36.788 1.00 79.19 230 GLY A N 1
ATOM 1746 C CA . GLY A 1 230 ? -13.010 -22.065 35.717 1.00 79.19 230 GLY A CA 1
ATOM 1747 C C . GLY A 1 230 ? -13.532 -21.572 34.367 1.00 79.19 230 GLY A C 1
ATOM 1748 O O . GLY A 1 230 ? -12.898 -21.827 33.342 1.00 79.19 230 GLY A O 1
ATOM 1749 N N . ARG A 1 231 ? -14.674 -20.874 34.334 1.00 81.44 231 ARG A N 1
ATOM 1750 C CA . ARG A 1 231 ? -15.206 -20.266 33.109 1.00 81.44 231 ARG A CA 1
ATOM 1751 C C . ARG A 1 231 ? -14.601 -18.888 32.903 1.00 81.44 231 ARG A C 1
ATOM 1753 O O . ARG A 1 231 ? -14.345 -18.172 33.868 1.00 81.44 231 ARG A O 1
ATOM 1760 N N . LEU A 1 232 ? -14.401 -18.505 31.642 1.00 82.56 232 LEU A N 1
ATOM 1761 C CA . LEU A 1 232 ? -13.975 -17.153 31.280 1.00 82.56 232 LEU A CA 1
ATOM 1762 C C . LEU A 1 232 ? -14.936 -16.122 31.880 1.00 82.56 232 LEU A C 1
ATOM 1764 O O . LEU A 1 232 ? -16.142 -16.161 31.639 1.00 82.56 232 LEU A O 1
ATOM 1768 N N . SER A 1 233 ? -14.379 -15.200 32.656 1.00 80.56 233 SER A N 1
ATOM 1769 C CA . SER A 1 233 ? -15.067 -14.046 33.214 1.00 80.56 233 SER A CA 1
ATOM 1770 C C . SER A 1 233 ? -14.444 -12.763 32.657 1.00 80.56 233 SER A C 1
ATOM 1772 O O . SER A 1 233 ? -13.251 -12.709 32.366 1.00 80.56 233 SER A O 1
ATOM 1774 N N . GLY A 1 234 ? -15.252 -11.718 32.473 1.00 78.19 234 GLY A N 1
ATOM 1775 C CA . GLY A 1 234 ? -14.796 -10.444 31.905 1.00 78.19 234 GLY A CA 1
ATOM 1776 C C . GLY A 1 234 ? -14.952 -10.343 30.384 1.00 78.19 234 GLY A C 1
ATOM 1777 O O . GLY A 1 234 ? -15.807 -11.000 29.792 1.00 78.19 234 GLY A O 1
ATOM 1778 N N . SER A 1 235 ? -14.177 -9.449 29.764 1.00 73.50 235 SER A N 1
ATOM 1779 C CA . SER A 1 235 ? -14.252 -9.170 28.327 1.00 73.50 235 SER A CA 1
ATOM 1780 C C . SER A 1 235 ? -13.609 -10.289 27.512 1.00 73.50 235 SER A C 1
ATOM 1782 O O . SER A 1 235 ? -12.442 -10.619 27.723 1.00 73.50 235 SER A O 1
ATOM 1784 N N . ILE A 1 236 ? -14.360 -10.831 26.558 1.00 80.56 236 ILE A N 1
ATOM 1785 C CA . ILE A 1 236 ? -13.855 -11.768 25.552 1.00 80.56 236 ILE A CA 1
ATOM 1786 C C . ILE A 1 236 ? -13.217 -11.005 24.380 1.00 80.56 236 ILE A C 1
ATOM 1788 O O . ILE A 1 236 ? -13.559 -9.837 24.178 1.00 80.56 236 ILE A O 1
ATOM 1792 N N . PRO A 1 237 ? -12.305 -11.634 23.612 1.00 85.38 237 PRO A N 1
ATOM 1793 C CA . PRO A 1 237 ? -11.799 -11.044 22.379 1.00 85.38 237 PRO A CA 1
ATOM 1794 C C . PRO A 1 237 ? -12.948 -10.683 21.436 1.00 85.38 237 PRO A C 1
ATOM 1796 O O . PRO A 1 237 ? -13.831 -11.503 21.183 1.00 85.38 237 PRO A O 1
ATOM 1799 N N . GLU A 1 238 ? -12.918 -9.467 20.907 1.00 89.75 238 GLU A N 1
ATOM 1800 C CA . GLU A 1 238 ? -13.842 -9.011 19.874 1.00 89.75 238 GLU A CA 1
ATOM 1801 C C . GLU A 1 238 ? -13.022 -8.764 18.617 1.00 89.75 238 GLU A C 1
ATOM 1803 O O . GLU A 1 238 ? -12.385 -7.719 18.476 1.00 89.75 238 GLU A O 1
ATOM 1808 N N . MET A 1 239 ? -12.963 -9.779 17.758 1.00 93.12 239 MET A N 1
ATOM 1809 C CA . MET A 1 239 ? -12.071 -9.801 16.608 1.00 93.12 239 MET A CA 1
ATOM 1810 C C . MET A 1 239 ? -12.564 -10.742 15.512 1.00 93.12 239 MET A C 1
ATOM 1812 O O . MET A 1 239 ? -13.311 -11.685 15.767 1.00 93.12 239 MET A O 1
ATOM 1816 N N . PHE A 1 240 ? -12.090 -10.501 14.295 1.00 93.62 240 PHE A N 1
ATOM 1817 C CA . PHE A 1 240 ? -12.188 -11.420 13.165 1.00 93.62 240 PHE A CA 1
ATOM 1818 C C . PHE A 1 240 ? -10.826 -11.534 12.480 1.00 93.62 240 PHE A C 1
ATOM 1820 O O . PHE A 1 240 ? -9.988 -10.649 12.614 1.00 93.62 240 PHE A O 1
ATOM 1827 N N . THR A 1 241 ? -10.609 -12.600 11.720 1.00 92.88 241 THR A N 1
ATOM 1828 C CA . THR A 1 241 ? -9.310 -12.873 11.091 1.00 92.88 241 THR A CA 1
ATOM 1829 C C . THR A 1 241 ? -9.360 -12.595 9.585 1.00 92.88 241 THR A C 1
ATOM 1831 O O . THR A 1 241 ? -10.385 -12.829 8.937 1.00 92.88 241 THR A O 1
ATOM 1834 N N . ILE A 1 242 ? -8.253 -12.086 9.039 1.00 94.06 242 ILE A N 1
ATOM 1835 C CA . ILE A 1 242 ? -7.942 -12.055 7.599 1.00 94.06 242 ILE A CA 1
ATOM 1836 C C . ILE A 1 242 ? -6.712 -12.917 7.319 1.00 94.06 242 ILE A C 1
ATOM 1838 O O . ILE A 1 242 ? -5.895 -13.130 8.209 1.00 94.06 242 ILE A O 1
ATOM 1842 N N . GLN A 1 243 ? -6.558 -13.418 6.094 1.00 91.06 243 GLN A N 1
ATOM 1843 C CA . GLN A 1 243 ? -5.533 -14.420 5.767 1.00 91.06 243 GLN A CA 1
ATOM 1844 C C . GLN A 1 243 ? -4.168 -13.840 5.375 1.00 91.06 243 GLN A C 1
ATOM 1846 O O . GLN A 1 243 ? -3.169 -14.567 5.352 1.00 91.06 243 GLN A O 1
ATOM 1851 N N . VAL A 1 244 ? -4.108 -12.548 5.060 1.00 92.62 244 VAL A N 1
ATOM 1852 C CA . VAL A 1 244 ? -2.887 -11.850 4.639 1.00 92.62 244 VAL A CA 1
ATOM 1853 C C . VAL A 1 244 ? -2.692 -10.566 5.448 1.00 92.62 244 VAL A C 1
ATOM 1855 O O . VAL A 1 244 ? -3.679 -9.927 5.805 1.00 92.62 244 VAL A O 1
ATOM 1858 N N . PRO A 1 245 ? -1.448 -10.123 5.707 1.00 95.25 245 PRO A N 1
ATOM 1859 C CA . PRO A 1 245 ? -1.173 -9.036 6.639 1.00 95.25 245 PRO A CA 1
ATOM 1860 C C . PRO A 1 245 ? -1.222 -7.668 5.953 1.00 95.25 245 PRO A C 1
ATOM 1862 O O . PRO A 1 245 ? -0.426 -6.769 6.231 1.00 95.25 245 PRO A O 1
ATOM 1865 N N . PHE A 1 246 ? -2.127 -7.522 4.993 1.00 97.06 246 PHE A N 1
ATOM 1866 C CA . PHE A 1 246 ? -2.315 -6.290 4.254 1.00 97.06 246 PHE A CA 1
ATOM 1867 C C . PHE A 1 246 ? -3.770 -6.115 3.849 1.00 97.06 246 PHE A C 1
ATOM 1869 O O . PHE A 1 246 ? -4.454 -7.098 3.587 1.00 97.06 246 PHE A O 1
ATOM 1876 N N . VAL A 1 247 ? -4.210 -4.866 3.741 1.00 97.94 247 VAL A N 1
ATOM 1877 C CA . VAL A 1 247 ? -5.547 -4.465 3.281 1.00 97.94 247 VAL A CA 1
ATOM 1878 C C . VAL A 1 247 ? -5.417 -3.556 2.060 1.00 97.94 247 VAL A C 1
ATOM 1880 O O . VAL A 1 247 ? -4.371 -2.942 1.851 1.00 97.94 247 VAL A O 1
ATOM 1883 N N . PHE A 1 248 ? -6.461 -3.443 1.243 1.00 97.19 248 PHE A N 1
ATOM 1884 C CA . PHE A 1 248 ? -6.481 -2.486 0.134 1.00 97.19 248 PHE A CA 1
ATOM 1885 C C . PHE A 1 248 ? -7.084 -1.158 0.598 1.00 97.19 248 PHE A C 1
ATOM 1887 O O . PHE A 1 248 ? -8.265 -1.108 0.924 1.00 97.19 248 PHE A O 1
ATOM 1894 N N . ASP A 1 249 ? -6.303 -0.077 0.598 1.00 95.12 249 ASP A N 1
ATOM 1895 C CA . ASP A 1 249 ? -6.774 1.283 0.899 1.00 95.12 249 ASP A CA 1
ATOM 1896 C C . ASP A 1 249 ? -6.365 2.215 -0.237 1.00 95.12 249 ASP A C 1
ATOM 1898 O O . ASP A 1 249 ? -5.348 2.910 -0.191 1.00 95.12 249 ASP A O 1
ATOM 1902 N N . LEU A 1 250 ? -7.157 2.181 -1.304 1.00 87.94 250 LEU A N 1
ATOM 1903 C CA . LEU A 1 250 ? -6.911 3.012 -2.468 1.00 87.94 250 LEU A CA 1
ATOM 1904 C C . LEU A 1 250 ? -6.984 4.508 -2.101 1.00 87.94 250 LEU A C 1
ATOM 1906 O O . LEU A 1 250 ? -7.883 4.910 -1.357 1.00 87.94 250 LEU A O 1
ATOM 1910 N N . PRO A 1 251 ? -6.092 5.361 -2.646 1.00 85.31 251 PRO A N 1
ATOM 1911 C CA . PRO A 1 251 ? -6.157 6.799 -2.412 1.00 85.31 251 PRO A CA 1
ATOM 1912 C C . PRO A 1 251 ? -7.547 7.384 -2.743 1.00 85.31 251 PRO A C 1
ATOM 1914 O O . PRO A 1 251 ? -8.119 7.043 -3.777 1.00 85.31 251 PRO A O 1
ATOM 1917 N N . PRO A 1 252 ? -8.091 8.308 -1.929 1.00 80.88 252 PRO A N 1
ATOM 1918 C CA . PRO A 1 252 ? -9.437 8.864 -2.105 1.00 80.88 252 PRO A CA 1
ATOM 1919 C C . PRO A 1 252 ? -9.577 9.819 -3.304 1.00 80.88 252 PRO A C 1
ATOM 1921 O O . PRO A 1 252 ? -10.634 10.422 -3.486 1.00 80.88 252 PRO A O 1
ATOM 1924 N N . GLY A 1 253 ? -8.514 10.013 -4.086 1.00 75.94 253 GLY A N 1
ATOM 1925 C CA . GLY A 1 253 ? -8.559 10.789 -5.316 1.00 75.94 253 GLY A CA 1
ATOM 1926 C C . GLY A 1 253 ? -9.440 10.153 -6.400 1.00 75.94 253 GLY A C 1
ATOM 1927 O O . GLY A 1 253 ? -10.088 9.121 -6.212 1.00 75.94 253 GLY A O 1
ATOM 1928 N N . ASN A 1 254 ? -9.483 10.774 -7.576 1.00 81.06 254 ASN A N 1
ATOM 1929 C CA . ASN A 1 254 ? -10.286 10.268 -8.686 1.00 81.06 254 ASN A CA 1
ATOM 1930 C C . ASN A 1 254 ? -9.572 9.102 -9.384 1.00 81.06 254 ASN A C 1
ATOM 1932 O O . ASN A 1 254 ? -8.910 9.291 -10.400 1.00 81.06 254 ASN A O 1
ATOM 1936 N N . LEU A 1 255 ? -9.711 7.892 -8.849 1.00 76.00 255 LEU A N 1
ATOM 1937 C CA . LEU A 1 255 ? -9.106 6.672 -9.400 1.00 76.00 255 LEU A CA 1
ATOM 1938 C C . LEU A 1 255 ? -9.932 6.009 -10.513 1.00 76.00 255 LEU A C 1
ATOM 1940 O O . LEU A 1 255 ? -9.690 4.861 -10.880 1.00 76.00 255 LEU A O 1
ATOM 1944 N N . GLY A 1 256 ? -10.909 6.727 -11.064 1.00 67.12 256 GLY A N 1
ATOM 1945 C CA . GLY A 1 256 ? -11.723 6.237 -12.162 1.00 67.12 256 GLY A CA 1
ATOM 1946 C C . GLY A 1 256 ? -12.848 5.290 -11.732 1.00 67.12 256 GLY A C 1
ATOM 1947 O O . GLY A 1 256 ? -13.560 5.514 -10.757 1.00 67.12 256 GLY A O 1
ATOM 1948 N N . SER A 1 257 ? -13.109 4.306 -12.589 1.00 69.75 257 SER A N 1
ATOM 1949 C CA . SER A 1 257 ? -14.445 3.745 -12.811 1.00 69.75 257 SER A CA 1
ATOM 1950 C C . SER A 1 257 ? -14.968 2.795 -11.711 1.00 69.75 257 SER A C 1
ATOM 1952 O O . SER A 1 257 ? -14.180 2.145 -11.020 1.00 69.75 257 SER A O 1
ATOM 1954 N N . PRO A 1 258 ? -16.302 2.611 -11.599 1.00 83.81 258 PRO A N 1
ATOM 1955 C CA . PRO A 1 258 ? -16.934 1.577 -10.767 1.00 83.81 258 PRO A CA 1
ATOM 1956 C C . PRO A 1 258 ? -16.341 0.165 -10.889 1.00 83.81 258 PRO A C 1
ATOM 1958 O O . PRO A 1 258 ? -16.503 -0.654 -9.988 1.00 83.81 258 PRO A O 1
ATOM 1961 N N . GLN A 1 259 ? -15.683 -0.140 -12.006 1.00 88.94 259 GLN A N 1
ATOM 1962 C CA . GLN A 1 259 ? -15.043 -1.415 -12.282 1.00 88.94 259 GLN A CA 1
ATOM 1963 C C . GLN A 1 259 ? -13.852 -1.657 -11.353 1.00 88.94 259 GLN A C 1
ATOM 1965 O O . GLN A 1 259 ? -13.712 -2.778 -10.875 1.00 88.94 259 GLN A O 1
ATOM 1970 N N . LEU A 1 260 ? -13.054 -0.631 -11.031 1.00 88.94 260 LEU A N 1
ATOM 1971 C CA . LEU A 1 260 ? -11.929 -0.773 -10.100 1.00 88.94 260 LEU A CA 1
ATOM 1972 C C . LEU A 1 260 ? -12.424 -1.216 -8.718 1.00 88.94 260 LEU A C 1
ATOM 1974 O O . LEU A 1 260 ? -11.913 -2.183 -8.162 1.00 88.94 260 LEU A O 1
ATOM 1978 N N . ALA A 1 261 ? -13.489 -0.585 -8.214 1.00 91.19 261 ALA A N 1
ATOM 1979 C CA . ALA A 1 261 ? -14.111 -0.972 -6.949 1.00 91.19 261 ALA A CA 1
ATOM 1980 C C . ALA A 1 261 ? -14.608 -2.431 -6.962 1.00 91.19 261 ALA A C 1
ATOM 1982 O O . ALA A 1 261 ? -14.441 -3.145 -5.978 1.00 91.19 261 ALA A O 1
ATOM 1983 N N . ARG A 1 262 ? -15.166 -2.908 -8.087 1.00 93.75 262 ARG A N 1
ATOM 1984 C CA . ARG A 1 262 ? -15.596 -4.313 -8.235 1.00 93.75 262 ARG A CA 1
ATOM 1985 C C . ARG A 1 262 ? -14.426 -5.290 -8.313 1.00 93.75 262 ARG A C 1
ATOM 1987 O O . ARG A 1 262 ? -14.531 -6.389 -7.778 1.00 93.75 262 ARG A O 1
ATOM 1994 N N . VAL A 1 263 ? -13.329 -4.913 -8.973 1.00 92.69 263 VAL A N 1
ATOM 1995 C CA . VAL A 1 263 ? -12.108 -5.730 -9.011 1.00 92.69 263 VAL A CA 1
ATOM 1996 C C . VAL A 1 263 ? -11.560 -5.873 -7.597 1.00 92.69 263 VAL A C 1
ATOM 1998 O O . VAL A 1 263 ? -11.384 -6.997 -7.140 1.00 92.69 263 VAL A O 1
ATOM 2001 N N . VAL A 1 264 ? -11.398 -4.764 -6.874 1.00 93.44 264 VAL A N 1
ATOM 2002 C CA . VAL A 1 264 ? -10.915 -4.757 -5.487 1.00 93.44 264 VAL A CA 1
ATOM 2003 C C . VAL A 1 264 ? -11.841 -5.546 -4.550 1.00 93.44 264 VAL A C 1
ATOM 2005 O O . VAL A 1 264 ? -11.345 -6.329 -3.739 1.00 93.44 264 VAL A O 1
ATOM 2008 N N . ASP A 1 265 ? -13.166 -5.428 -4.693 1.00 94.75 265 ASP A N 1
ATOM 2009 C CA . ASP A 1 265 ? -14.132 -6.279 -3.977 1.00 94.75 265 ASP A CA 1
ATOM 2010 C C . ASP A 1 265 ? -13.895 -7.768 -4.264 1.00 94.75 265 ASP A C 1
ATOM 2012 O O . ASP A 1 265 ? -13.710 -8.576 -3.355 1.00 94.75 265 ASP A O 1
ATOM 2016 N N . SER A 1 266 ? -13.836 -8.143 -5.543 1.00 94.75 266 SER A N 1
ATOM 2017 C CA . SER A 1 266 ? -13.650 -9.543 -5.926 1.00 94.75 266 SER A CA 1
ATOM 2018 C C . SER A 1 266 ? -12.312 -10.108 -5.442 1.00 94.75 266 SER A C 1
ATOM 2020 O O . SER A 1 266 ? -12.262 -11.245 -4.975 1.00 94.75 266 SER A O 1
ATOM 2022 N N . THR A 1 267 ? -11.240 -9.316 -5.503 1.00 93.31 267 THR A N 1
ATOM 2023 C CA . THR A 1 267 ? -9.897 -9.723 -5.089 1.00 93.31 267 THR A CA 1
ATOM 2024 C C . THR A 1 267 ? -9.821 -9.865 -3.576 1.00 93.31 267 THR A C 1
ATOM 2026 O O . THR A 1 267 ? -9.380 -10.909 -3.102 1.00 93.31 267 THR A O 1
ATOM 2029 N N . SER A 1 268 ? -10.306 -8.872 -2.819 1.00 95.06 268 SER A N 1
ATOM 2030 C CA . SER A 1 268 ? -10.305 -8.915 -1.349 1.00 95.06 268 SER A CA 1
ATOM 2031 C C . SER A 1 268 ? -11.098 -10.104 -0.808 1.00 95.06 268 SER A C 1
ATOM 2033 O O . SER A 1 268 ? -10.617 -10.801 0.080 1.00 95.06 268 SER A O 1
ATOM 2035 N N . ARG A 1 269 ? -12.243 -10.434 -1.420 1.00 94.31 269 ARG A N 1
ATOM 2036 C CA . ARG A 1 269 ? -13.011 -11.642 -1.082 1.00 94.31 269 ARG A CA 1
ATOM 2037 C C . ARG A 1 269 ? -12.248 -12.940 -1.353 1.00 94.31 269 ARG A C 1
ATOM 2039 O O . ARG A 1 269 ? -12.349 -13.878 -0.571 1.00 94.31 269 ARG A O 1
ATOM 2046 N N . ARG A 1 270 ? -11.523 -13.029 -2.473 1.00 91.38 270 ARG A N 1
ATOM 2047 C CA . ARG A 1 270 ? -10.832 -14.262 -2.899 1.00 91.38 270 ARG A CA 1
ATOM 2048 C C . ARG A 1 270 ? -9.622 -14.601 -2.036 1.00 91.38 270 ARG A C 1
ATOM 2050 O O . ARG A 1 270 ? -9.382 -15.780 -1.791 1.00 91.38 270 ARG A O 1
ATOM 2057 N N . ILE A 1 271 ? -8.875 -13.588 -1.601 1.00 90.81 271 ILE A N 1
ATOM 2058 C CA . ILE A 1 271 ? -7.682 -13.768 -0.758 1.00 90.81 271 ILE A CA 1
ATOM 2059 C C . ILE A 1 271 ? -7.976 -13.583 0.737 1.00 90.81 271 ILE A C 1
ATOM 2061 O O . ILE A 1 271 ? -7.048 -13.620 1.535 1.00 90.81 271 ILE A O 1
ATOM 2065 N N . ASP A 1 272 ? -9.252 -13.385 1.090 1.00 92.56 272 ASP A N 1
ATOM 2066 C CA . ASP A 1 272 ? -9.744 -13.117 2.444 1.00 92.56 272 ASP A CA 1
ATOM 2067 C C . ASP A 1 272 ? -8.969 -11.989 3.144 1.00 92.56 272 ASP A C 1
ATOM 2069 O O . ASP A 1 272 ? -8.289 -12.178 4.153 1.00 92.56 272 ASP A O 1
ATOM 2073 N N . THR A 1 273 ? -9.064 -10.797 2.555 1.00 96.00 273 THR A N 1
ATOM 2074 C CA . THR A 1 273 ? -8.625 -9.537 3.159 1.00 96.00 273 THR A CA 1
ATOM 2075 C C . THR A 1 273 ? -9.717 -8.469 3.072 1.00 96.00 273 THR A C 1
ATOM 2077 O O . THR A 1 273 ? -10.820 -8.721 2.583 1.00 96.00 273 THR A O 1
ATOM 2080 N N . LEU A 1 274 ? -9.423 -7.268 3.563 1.00 98.12 274 LEU A N 1
ATOM 2081 C CA . LEU A 1 274 ? -10.298 -6.110 3.546 1.00 98.12 274 LEU A CA 1
ATOM 2082 C C . LEU A 1 274 ? -9.952 -5.136 2.420 1.00 98.12 274 LEU A C 1
ATOM 2084 O O . LEU A 1 274 ? -8.789 -4.968 2.042 1.00 98.12 274 LEU A O 1
ATOM 2088 N N . ALA A 1 275 ? -10.978 -4.448 1.931 1.00 97.44 275 ALA A N 1
ATOM 2089 C CA . ALA A 1 275 ? -10.857 -3.324 1.022 1.00 97.44 275 ALA A CA 1
ATOM 2090 C C . ALA A 1 275 ? -11.619 -2.107 1.545 1.00 97.44 275 ALA A C 1
ATOM 2092 O O . ALA A 1 275 ? -12.847 -2.123 1.648 1.00 97.44 275 ALA A O 1
ATOM 2093 N N . CYS A 1 276 ? -10.888 -1.036 1.821 1.00 96.56 276 CYS A N 1
ATOM 2094 C CA . CYS A 1 276 ? -11.445 0.232 2.241 1.00 96.56 276 CYS A CA 1
ATOM 2095 C C . CYS A 1 276 ? -11.942 1.025 1.032 1.00 96.56 276 CYS A C 1
ATOM 2097 O O . CYS A 1 276 ? -11.178 1.329 0.114 1.00 96.56 276 CYS A O 1
ATOM 2099 N N . LEU A 1 277 ? -13.231 1.365 1.029 1.00 94.50 277 LEU A N 1
ATOM 2100 C CA . LEU A 1 277 ? -13.888 2.103 -0.048 1.00 94.50 277 LEU A CA 1
ATOM 2101 C C . LEU A 1 277 ? -14.756 3.215 0.534 1.00 94.50 277 LEU A C 1
ATOM 2103 O O . LEU A 1 277 ? -15.407 3.033 1.558 1.00 94.50 277 LEU A O 1
ATOM 2107 N N . ASP A 1 278 ? -14.819 4.356 -0.152 1.00 93.12 278 ASP A N 1
ATOM 2108 C CA . ASP A 1 278 ? -15.727 5.444 0.218 1.00 93.12 278 ASP A CA 1
ATOM 2109 C C . ASP A 1 278 ? -17.179 4.940 0.324 1.00 93.12 278 ASP A C 1
ATOM 2111 O O . ASP A 1 278 ? -17.696 4.282 -0.588 1.00 93.12 278 ASP A O 1
ATOM 2115 N N . ALA A 1 279 ? -17.842 5.261 1.436 1.00 94.75 279 ALA A N 1
ATOM 2116 C CA . ALA A 1 279 ? -19.170 4.747 1.758 1.00 94.75 279 ALA A CA 1
ATOM 2117 C C . ALA A 1 279 ? -20.231 5.094 0.698 1.00 94.75 279 ALA A C 1
ATOM 2119 O O . ALA A 1 279 ? -21.104 4.274 0.404 1.00 94.75 279 ALA A O 1
ATOM 2120 N N . HIS A 1 280 ? -20.140 6.264 0.049 1.00 93.38 280 HIS A N 1
ATOM 2121 C CA . HIS A 1 280 ? -21.054 6.619 -1.045 1.00 93.38 280 HIS A CA 1
ATOM 2122 C C . HIS A 1 280 ? -20.854 5.704 -2.254 1.00 93.38 280 HIS A C 1
ATOM 2124 O O . HIS A 1 280 ? -21.819 5.335 -2.926 1.00 93.38 280 HIS A O 1
ATOM 2130 N N . THR A 1 281 ? -19.614 5.298 -2.526 1.00 92.56 281 THR A N 1
ATOM 2131 C CA . THR A 1 281 ? -19.306 4.324 -3.581 1.00 92.56 281 THR A CA 1
ATOM 2132 C C . THR A 1 281 ? -19.822 2.930 -3.235 1.00 92.56 281 THR A C 1
ATOM 2134 O O . THR A 1 281 ? -20.425 2.295 -4.104 1.00 92.56 281 THR A O 1
ATOM 2137 N N . VAL A 1 282 ? -19.657 2.481 -1.986 1.00 95.38 282 VAL A N 1
ATOM 2138 C CA . VAL A 1 282 ? -20.181 1.186 -1.514 1.00 95.38 282 VAL A CA 1
ATOM 2139 C C . VAL A 1 282 ? -21.703 1.131 -1.667 1.00 95.38 282 VAL A C 1
ATOM 2141 O O . VAL A 1 282 ? -22.217 0.212 -2.309 1.00 95.38 282 VAL A O 1
ATOM 2144 N N . ALA A 1 283 ? -22.413 2.151 -1.173 1.00 96.06 283 ALA A N 1
ATOM 2145 C CA . ALA A 1 283 ? -23.871 2.235 -1.253 1.00 96.06 283 ALA A CA 1
ATOM 2146 C C . ALA A 1 283 ? -24.366 2.293 -2.709 1.00 96.06 283 ALA A C 1
ATOM 2148 O O . ALA A 1 283 ? -25.248 1.534 -3.109 1.00 96.06 283 ALA A O 1
ATOM 2149 N N . ARG A 1 284 ? -23.754 3.144 -3.545 1.00 95.06 284 ARG A N 1
ATOM 2150 C CA . ARG A 1 284 ? -24.132 3.305 -4.961 1.00 95.06 284 ARG A CA 1
ATOM 2151 C C . ARG A 1 284 ? -23.945 2.027 -5.780 1.00 95.06 284 ARG A C 1
ATOM 2153 O O . ARG A 1 284 ? -24.699 1.797 -6.723 1.00 95.06 284 ARG A O 1
ATOM 2160 N N . LEU A 1 285 ? -22.908 1.241 -5.488 1.00 95.06 285 LEU A N 1
ATOM 2161 C CA . LEU A 1 285 ? -22.559 0.046 -6.264 1.00 95.06 285 LEU A CA 1
ATOM 2162 C C . LEU A 1 285 ? -23.104 -1.261 -5.676 1.00 95.06 285 LEU A C 1
ATOM 2164 O O . LEU A 1 285 ? -22.980 -2.289 -6.349 1.00 95.06 285 LEU A O 1
ATOM 2168 N N . GLY A 1 286 ? -23.705 -1.210 -4.481 1.00 96.31 286 GLY A N 1
ATOM 2169 C CA . GLY A 1 286 ? -24.234 -2.374 -3.771 1.00 96.31 286 GLY A CA 1
ATOM 2170 C C . GLY A 1 286 ? -23.133 -3.337 -3.331 1.00 96.31 286 GLY A C 1
ATOM 2171 O O . GLY A 1 286 ? -23.245 -4.533 -3.575 1.00 96.31 286 GLY A O 1
ATOM 2172 N N . LEU A 1 287 ? -22.045 -2.806 -2.762 1.00 96.69 287 LEU A N 1
ATOM 2173 C CA . LEU A 1 287 ? -20.853 -3.577 -2.375 1.00 96.69 287 LEU A CA 1
ATOM 2174 C C . LEU A 1 287 ? -20.779 -3.873 -0.867 1.00 96.69 287 LEU A C 1
ATOM 2176 O O . LEU A 1 287 ? -19.713 -4.223 -0.381 1.00 96.69 287 LEU A O 1
ATOM 2180 N N . ASP A 1 288 ? -21.868 -3.707 -0.115 1.00 97.38 288 ASP A N 1
ATOM 2181 C CA . ASP A 1 288 ? -21.888 -4.052 1.311 1.00 97.38 288 ASP A CA 1
ATOM 2182 C C . ASP A 1 288 ? -21.642 -5.558 1.499 1.00 97.38 288 ASP A C 1
ATOM 2184 O O . ASP A 1 288 ? -22.483 -6.391 1.151 1.00 97.38 288 ASP A O 1
ATOM 2188 N N . ALA A 1 289 ? -20.454 -5.905 1.991 1.00 97.31 289 ALA A N 1
ATOM 2189 C CA . ALA A 1 289 ? -19.977 -7.274 2.115 1.00 97.31 289 ALA A CA 1
ATOM 2190 C C . ALA A 1 289 ? -18.922 -7.387 3.233 1.00 97.31 289 ALA A C 1
ATOM 2192 O O . ALA A 1 289 ? -18.239 -6.406 3.525 1.00 97.31 289 ALA A O 1
ATOM 2193 N N . PRO A 1 290 ? -18.687 -8.590 3.796 1.00 96.88 290 PRO A N 1
ATOM 2194 C CA . PRO A 1 290 ? -17.743 -8.780 4.907 1.00 96.88 290 PRO A CA 1
ATOM 2195 C C . PRO A 1 290 ? -16.285 -8.389 4.615 1.00 96.88 290 PRO A C 1
ATOM 2197 O O . PRO A 1 290 ? -15.515 -8.132 5.541 1.00 96.88 290 PRO A O 1
ATOM 2200 N N . ASN A 1 291 ? -15.882 -8.391 3.343 1.00 97.38 291 ASN A N 1
ATOM 2201 C CA . ASN A 1 291 ? -14.544 -8.009 2.882 1.00 97.38 291 ASN A CA 1
ATOM 2202 C C . ASN A 1 291 ? -14.419 -6.509 2.549 1.00 97.38 291 ASN A C 1
ATOM 2204 O O . ASN A 1 291 ? -13.327 -6.048 2.230 1.00 97.38 291 ASN A O 1
ATOM 2208 N N . ILE A 1 292 ? -15.512 -5.746 2.597 1.00 98.19 292 ILE A N 1
ATOM 2209 C CA . ILE A 1 292 ? -15.515 -4.309 2.321 1.00 98.19 292 ILE A CA 1
ATOM 2210 C C . ILE A 1 292 ? -15.559 -3.537 3.636 1.00 98.19 292 ILE A C 1
ATOM 2212 O O . ILE A 1 292 ? -16.321 -3.870 4.540 1.00 98.19 292 ILE A O 1
ATOM 2216 N N . VAL A 1 293 ? -14.742 -2.488 3.713 1.00 98.38 293 VAL A N 1
ATOM 2217 C CA . VAL A 1 293 ? -14.700 -1.526 4.814 1.00 98.38 293 VAL A CA 1
ATOM 2218 C C . VAL A 1 293 ? -15.214 -0.187 4.288 1.00 98.38 293 VAL A C 1
ATOM 2220 O O . VAL A 1 293 ? -14.466 0.545 3.631 1.00 98.38 293 VAL A O 1
ATOM 2223 N N . PRO A 1 294 ? -16.498 0.143 4.510 1.00 97.69 294 PRO A N 1
ATOM 2224 C CA . PRO A 1 294 ? -17.025 1.461 4.194 1.00 97.69 294 PRO A CA 1
ATOM 2225 C C . PRO A 1 294 ? -16.282 2.534 4.992 1.00 97.69 294 PRO A C 1
ATOM 2227 O O . PRO A 1 294 ? -16.179 2.454 6.217 1.00 97.69 294 PRO A O 1
ATOM 2230 N N . VAL A 1 295 ? -15.778 3.548 4.295 1.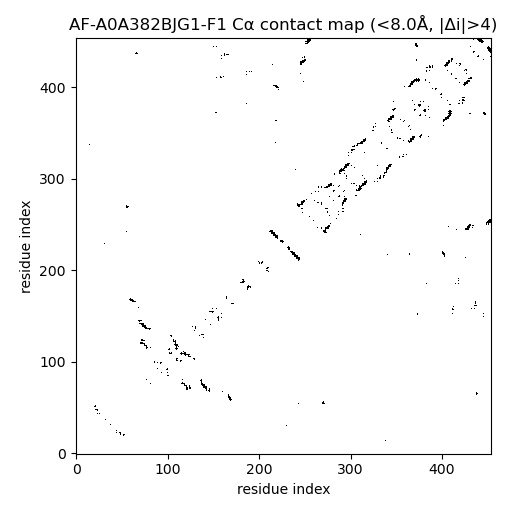00 95.62 295 VAL A N 1
ATOM 2231 C CA . VAL A 1 295 ? -15.121 4.710 4.896 1.00 95.62 295 VAL A CA 1
ATOM 2232 C C . VAL A 1 295 ? -16.110 5.865 4.910 1.00 95.62 295 VAL A C 1
ATOM 2234 O O . VAL A 1 295 ? -16.468 6.400 3.856 1.00 95.62 295 VAL A O 1
ATOM 2237 N N . LEU A 1 296 ? -16.557 6.240 6.103 1.00 94.25 296 LEU A N 1
ATOM 2238 C CA . LEU A 1 296 ? -17.518 7.312 6.341 1.00 94.25 296 LEU A CA 1
ATOM 2239 C C . LEU A 1 296 ? -16.806 8.567 6.824 1.00 94.25 296 LEU A C 1
ATOM 2241 O O . LEU A 1 296 ? -15.866 8.508 7.615 1.00 94.25 296 LEU A O 1
ATOM 2245 N N . ASP A 1 297 ? -17.290 9.721 6.385 1.00 91.12 297 ASP A N 1
ATOM 2246 C CA . ASP A 1 297 ? -16.999 10.954 7.103 1.00 91.12 297 ASP A CA 1
ATOM 2247 C C . ASP A 1 297 ? -17.651 10.896 8.495 1.00 91.12 297 ASP A C 1
ATOM 2249 O O . ASP A 1 297 ? -18.770 10.399 8.643 1.00 91.12 297 ASP A O 1
ATOM 2253 N N . ASN A 1 298 ? -16.967 11.388 9.525 1.00 88.12 298 ASN A N 1
ATOM 2254 C CA . ASN A 1 298 ? -17.477 11.386 10.896 1.00 88.12 298 ASN A CA 1
ATOM 2255 C C . ASN A 1 298 ? -18.808 12.142 11.041 1.00 88.12 298 ASN A C 1
ATOM 2257 O O . ASN A 1 298 ? -19.646 11.764 11.859 1.00 88.12 298 ASN A O 1
ATOM 2261 N N . THR A 1 299 ? -19.058 13.153 10.205 1.00 88.12 299 THR A N 1
ATOM 2262 C CA . THR A 1 299 ? -20.347 13.863 10.173 1.00 88.12 299 THR A CA 1
ATOM 2263 C C . THR A 1 299 ? -21.495 13.013 9.622 1.00 88.12 299 THR A C 1
ATOM 2265 O O . THR A 1 299 ? -22.663 13.319 9.862 1.00 88.12 299 THR A O 1
ATOM 2268 N N . GLU A 1 300 ? -21.173 11.923 8.929 1.00 93.12 300 GLU A N 1
ATOM 2269 C CA . GLU A 1 300 ? -22.108 10.960 8.354 1.00 93.12 300 GLU A CA 1
ATOM 2270 C C . GLU A 1 300 ? -22.161 9.641 9.149 1.00 93.12 300 GLU A C 1
ATOM 2272 O O . GLU A 1 300 ? -22.699 8.651 8.658 1.00 93.12 300 GLU A O 1
ATOM 2277 N N . ALA A 1 301 ? -21.652 9.612 10.387 1.00 93.19 301 ALA A N 1
ATOM 2278 C CA . ALA A 1 301 ? -21.539 8.403 11.212 1.00 93.19 301 ALA A CA 1
ATOM 2279 C C . ALA A 1 301 ? -22.831 7.566 11.322 1.00 93.19 301 ALA A C 1
ATOM 2281 O O . ALA A 1 301 ? -22.776 6.338 11.310 1.00 93.19 301 ALA A O 1
ATOM 2282 N N . ALA A 1 302 ? -24.010 8.200 11.360 1.00 95.56 302 ALA A N 1
ATOM 2283 C CA . ALA A 1 302 ? -25.302 7.501 11.440 1.00 95.56 302 ALA A CA 1
ATOM 2284 C C . ALA A 1 302 ? -25.586 6.586 10.229 1.00 95.56 302 ALA A C 1
ATOM 2286 O O . ALA A 1 302 ? -26.360 5.626 10.329 1.00 95.56 302 ALA A O 1
ATOM 2287 N N . ARG A 1 303 ? -24.934 6.849 9.088 1.00 96.81 303 ARG A N 1
ATOM 2288 C CA . ARG A 1 303 ? -25.016 6.023 7.876 1.00 96.81 303 ARG A CA 1
ATOM 2289 C C . ARG A 1 303 ? -24.294 4.687 8.015 1.00 96.81 303 ARG A C 1
ATOM 2291 O O . ARG A 1 303 ? -24.426 3.851 7.132 1.00 96.81 303 ARG A O 1
ATOM 2298 N N . ALA A 1 304 ? -23.597 4.433 9.124 1.00 97.25 304 ALA A N 1
ATOM 2299 C CA . ALA A 1 304 ? -23.077 3.104 9.445 1.00 97.25 304 ALA A CA 1
ATOM 2300 C C . ALA A 1 304 ? -24.177 2.021 9.399 1.00 97.25 304 ALA A C 1
ATOM 2302 O O . ALA A 1 304 ? -23.911 0.894 8.990 1.00 97.25 304 ALA A O 1
ATOM 2303 N N . SER A 1 305 ? -25.426 2.387 9.717 1.00 97.44 305 SER A N 1
ATOM 2304 C CA . SER A 1 305 ? -26.601 1.508 9.596 1.00 97.44 305 SER A CA 1
ATOM 2305 C C . SER A 1 305 ? -26.938 1.068 8.158 1.00 97.44 305 SER A C 1
ATOM 2307 O O . SER A 1 305 ? -27.687 0.109 7.977 1.00 97.44 305 SER A O 1
ATOM 2309 N N . GLU A 1 306 ? -26.388 1.725 7.127 1.00 97.69 306 GLU A N 1
ATOM 2310 C CA . GLU A 1 306 ? -26.565 1.349 5.713 1.00 97.69 306 GLU A CA 1
ATOM 2311 C C . GLU A 1 306 ? -25.741 0.112 5.313 1.00 97.69 306 GLU A C 1
ATOM 2313 O O . GLU A 1 306 ? -25.986 -0.450 4.244 1.00 97.69 306 GLU A O 1
ATOM 2318 N N . PHE A 1 307 ? -24.787 -0.319 6.150 1.00 98.00 307 PHE A N 1
ATOM 2319 C CA . PHE A 1 307 ? -23.821 -1.383 5.841 1.00 98.00 307 PHE A CA 1
ATOM 2320 C C . PHE A 1 307 ? -23.886 -2.548 6.847 1.00 98.00 307 PHE A C 1
ATOM 2322 O O . PHE A 1 307 ? -22.937 -2.771 7.602 1.00 98.00 307 PHE A O 1
ATOM 2329 N N . PRO A 1 308 ? -25.008 -3.291 6.912 1.00 97.06 308 PRO A N 1
ATOM 2330 C CA . PRO A 1 308 ? -25.190 -4.370 7.882 1.00 97.06 308 PRO A CA 1
ATOM 2331 C C . PRO A 1 308 ? -24.291 -5.597 7.654 1.00 97.06 308 PRO A C 1
ATOM 2333 O O . PRO A 1 308 ? -24.171 -6.414 8.564 1.00 97.06 308 PRO A O 1
ATOM 2336 N N . ASN A 1 309 ? -23.693 -5.775 6.467 1.00 97.31 309 ASN A N 1
ATOM 2337 C CA . ASN A 1 309 ? -22.836 -6.933 6.175 1.00 97.31 309 ASN A CA 1
ATOM 2338 C C . ASN A 1 309 ? -21.336 -6.657 6.374 1.00 97.31 309 ASN A C 1
ATOM 2340 O O . ASN A 1 309 ? -20.539 -7.600 6.351 1.00 97.31 309 ASN A O 1
ATOM 2344 N N . ALA A 1 310 ? -20.935 -5.396 6.541 1.00 97.69 310 ALA A N 1
ATOM 2345 C CA . ALA A 1 310 ? -19.552 -5.026 6.812 1.00 97.69 310 ALA A CA 1
ATOM 2346 C C . ALA A 1 310 ? -19.098 -5.548 8.189 1.00 97.69 310 ALA A C 1
ATOM 2348 O O . ALA A 1 310 ? -19.821 -5.452 9.177 1.00 97.69 310 ALA A O 1
ATOM 2349 N N . ARG A 1 311 ? -17.870 -6.079 8.276 1.00 97.25 311 ARG A N 1
ATOM 2350 C CA . ARG A 1 311 ? -17.256 -6.481 9.564 1.00 97.25 311 ARG A CA 1
ATOM 2351 C C . ARG A 1 311 ? -16.601 -5.307 10.294 1.00 97.25 311 ARG A C 1
ATOM 2353 O O . ARG A 1 311 ? -16.496 -5.315 11.518 1.00 97.25 311 ARG A O 1
ATOM 2360 N N . LEU A 1 312 ? -16.146 -4.322 9.526 1.00 98.50 312 LEU A N 1
ATOM 2361 C CA . LEU A 1 312 ? -15.455 -3.125 9.983 1.00 98.50 312 LEU A CA 1
ATOM 2362 C C . LEU A 1 312 ? -15.936 -1.937 9.147 1.00 98.50 312 LEU A C 1
ATOM 2364 O O . LEU A 1 312 ? -16.043 -2.039 7.927 1.00 98.50 312 LEU A O 1
ATOM 2368 N N . ILE A 1 313 ? -16.187 -0.812 9.804 1.00 98.31 313 ILE A N 1
ATOM 2369 C CA . ILE A 1 313 ? -16.457 0.490 9.194 1.00 98.31 313 ILE A CA 1
ATOM 2370 C C . ILE A 1 313 ? -15.415 1.462 9.735 1.00 98.31 313 ILE A C 1
ATOM 2372 O O . ILE A 1 313 ? -15.154 1.482 10.935 1.00 98.31 313 ILE A O 1
ATOM 2376 N N . GLU A 1 314 ? -14.817 2.277 8.871 1.00 97.12 314 GLU A N 1
ATOM 2377 C CA . GLU A 1 314 ? -13.839 3.280 9.291 1.00 97.12 314 GLU A CA 1
ATOM 2378 C C . GLU A 1 314 ? -14.428 4.687 9.223 1.00 97.12 314 GLU A C 1
ATOM 2380 O O . GLU A 1 314 ? -15.029 5.070 8.219 1.00 97.12 314 GLU A O 1
ATOM 2385 N N . LEU A 1 315 ? -14.205 5.489 10.265 1.00 94.81 315 LEU A N 1
ATOM 2386 C CA . LEU A 1 315 ? -14.507 6.918 10.238 1.00 94.81 315 LEU A CA 1
ATOM 2387 C C . LEU A 1 315 ? -13.253 7.724 9.890 1.00 94.81 315 LEU A C 1
ATOM 2389 O O . LEU A 1 315 ? -12.157 7.458 10.392 1.00 94.81 315 LEU A O 1
ATOM 2393 N N . ARG A 1 316 ? -13.430 8.752 9.062 1.00 90.12 316 ARG A N 1
ATOM 2394 C CA . ARG A 1 316 ? -12.429 9.789 8.778 1.00 90.12 316 ARG A CA 1
ATOM 2395 C C . ARG A 1 316 ? -12.936 11.156 9.217 1.00 90.12 316 ARG A C 1
ATOM 2397 O O . ARG A 1 316 ? -14.136 11.409 9.194 1.00 90.12 316 ARG A O 1
ATOM 2404 N N . SER A 1 317 ? -12.016 12.058 9.537 1.00 80.06 317 SER A N 1
ATOM 2405 C CA . SER A 1 317 ? -12.353 13.475 9.698 1.00 80.06 317 SER A CA 1
ATOM 2406 C C . SER A 1 317 ? -12.504 14.149 8.333 1.00 80.06 317 SER A C 1
ATOM 2408 O O . SER A 1 317 ? -11.721 13.879 7.415 1.00 80.06 317 SER A O 1
ATOM 2410 N N . SER A 1 318 ? -13.465 15.067 8.213 1.00 68.81 318 SER A N 1
ATOM 2411 C CA . SER A 1 318 ? -13.589 15.922 7.029 1.00 68.81 318 SER A CA 1
ATOM 2412 C C . SER A 1 318 ? -12.329 16.785 6.834 1.00 68.81 318 SER A C 1
ATOM 2414 O O . SER A 1 318 ? -11.810 17.311 7.823 1.00 68.81 318 SER A O 1
ATOM 2416 N N . PRO A 1 319 ? -11.874 17.019 5.586 1.00 54.38 319 PRO A N 1
ATOM 2417 C CA . PRO A 1 319 ? -10.712 17.870 5.294 1.00 54.38 319 PRO A CA 1
ATOM 2418 C C . PRO A 1 319 ? -10.831 19.318 5.803 1.00 54.38 319 PRO A C 1
ATOM 2420 O O . PRO A 1 319 ? -9.824 19.935 6.132 1.00 54.38 319 PRO A O 1
ATOM 2423 N N . ASP A 1 320 ? -12.056 19.854 5.891 1.00 51.69 320 ASP A N 1
ATOM 2424 C CA . ASP A 1 320 ? -12.318 21.274 6.182 1.00 51.69 320 ASP A CA 1
ATOM 2425 C C . ASP A 1 320 ? -12.605 21.579 7.665 1.00 51.69 320 ASP A C 1
ATOM 2427 O O . ASP A 1 320 ? -12.900 22.725 8.022 1.00 51.69 320 ASP A O 1
ATOM 2431 N N . ARG A 1 321 ? -12.557 20.577 8.554 1.00 54.19 321 ARG A N 1
ATOM 2432 C CA . ARG A 1 321 ? -12.725 20.783 10.002 1.00 54.19 321 ARG A CA 1
ATOM 2433 C C . ARG A 1 321 ? -11.379 20.716 10.722 1.00 54.19 321 ARG A C 1
ATOM 2435 O O . ARG A 1 321 ? -10.545 19.892 10.355 1.00 54.19 321 ARG A O 1
ATOM 2442 N N . PRO A 1 322 ? -11.172 21.530 11.780 1.00 48.12 322 PRO A N 1
ATOM 2443 C CA . PRO A 1 322 ? -10.030 21.358 12.668 1.00 48.12 322 PRO A CA 1
ATOM 2444 C C . PRO A 1 322 ? -9.969 19.902 13.138 1.00 48.12 322 PRO A C 1
ATOM 2446 O O . PRO A 1 322 ? -10.925 19.404 13.733 1.00 48.12 322 PRO A O 1
ATOM 2449 N N . TRP A 1 323 ? -8.864 19.228 12.825 1.00 48.50 323 TRP A N 1
ATOM 2450 C CA . TRP A 1 323 ? -8.669 17.804 13.077 1.00 48.50 323 TRP A CA 1
ATOM 2451 C C . TRP A 1 323 ? -8.648 17.519 14.587 1.00 48.50 323 TRP A C 1
ATOM 2453 O O . TRP A 1 323 ? -7.641 17.739 15.270 1.00 48.50 323 TRP A O 1
ATOM 2463 N N . GLY A 1 324 ? -9.767 17.024 15.113 1.00 58.75 324 GLY A N 1
ATOM 2464 C CA . GLY A 1 324 ? -9.949 16.622 16.507 1.00 58.75 324 GLY A CA 1
ATOM 2465 C C . GLY A 1 324 ? -10.578 15.234 16.595 1.00 58.75 324 GLY A C 1
ATOM 2466 O O . GLY A 1 324 ? -11.295 14.818 15.690 1.00 58.75 324 GLY A O 1
ATOM 2467 N N . TRP A 1 325 ? -10.289 14.514 17.679 1.00 73.25 325 TRP A N 1
ATOM 2468 C CA . TRP A 1 325 ? -10.992 13.277 18.019 1.00 73.25 325 TRP A CA 1
ATOM 2469 C C . TRP A 1 325 ? -12.503 13.544 18.126 1.00 73.25 325 TRP A C 1
ATOM 2471 O O . TRP A 1 325 ? -12.918 14.416 18.892 1.00 73.25 325 TRP A O 1
ATOM 2481 N N . ASP A 1 326 ? -13.315 12.809 17.361 1.00 80.38 326 ASP A N 1
ATOM 2482 C CA . ASP A 1 326 ? -14.776 12.932 17.362 1.00 80.38 326 ASP A CA 1
ATOM 2483 C C . ASP A 1 326 ? -15.425 11.736 18.066 1.00 80.38 326 ASP A C 1
ATOM 2485 O O . ASP A 1 326 ? -15.877 10.776 17.438 1.00 80.38 326 ASP A O 1
ATOM 2489 N N . ALA A 1 327 ? -15.467 11.815 19.398 1.00 85.06 327 ALA A N 1
ATOM 2490 C CA . ALA A 1 327 ? -16.126 10.816 20.236 1.00 85.06 327 ALA A CA 1
ATOM 2491 C C . ALA A 1 327 ? -17.609 10.639 19.875 1.00 85.06 327 ALA A C 1
ATOM 2493 O O . ALA A 1 327 ? -18.108 9.520 19.888 1.00 85.06 327 ALA A O 1
ATOM 2494 N N . ALA A 1 328 ? -18.301 11.725 19.513 1.00 88.19 328 ALA A N 1
ATOM 2495 C CA . ALA A 1 328 ? -19.725 11.678 19.203 1.00 88.19 328 ALA A CA 1
ATOM 2496 C C . ALA A 1 328 ? -19.986 10.912 17.900 1.00 88.19 328 ALA A C 1
ATOM 2498 O O . ALA A 1 328 ? -20.877 10.068 17.855 1.00 88.19 328 ALA A O 1
ATOM 2499 N N . GLY A 1 329 ? -19.190 11.160 16.855 1.00 90.62 329 GLY A N 1
ATOM 2500 C CA . GLY A 1 329 ? -19.251 10.385 15.614 1.00 90.62 329 GLY A CA 1
ATOM 2501 C C . GLY A 1 329 ? -18.990 8.893 15.850 1.00 90.62 329 GLY A C 1
ATOM 2502 O O . GLY A 1 329 ? -19.725 8.051 15.337 1.00 90.62 329 GLY A O 1
ATOM 2503 N N . PHE A 1 330 ? -17.996 8.560 16.679 1.00 93.25 330 PHE A N 1
ATOM 2504 C CA . PHE A 1 330 ? -17.723 7.174 17.068 1.00 93.25 330 PHE A CA 1
ATOM 2505 C C . PHE A 1 330 ? -18.905 6.527 17.805 1.00 93.25 330 PHE A C 1
ATOM 2507 O O . PHE A 1 330 ? -19.342 5.449 17.406 1.00 93.25 330 PHE A O 1
ATOM 2514 N N . GLU A 1 331 ? -19.460 7.187 18.825 1.00 93.69 331 GLU A N 1
ATOM 2515 C CA . GLU A 1 331 ? -20.616 6.691 19.585 1.00 93.69 331 GLU A CA 1
ATOM 2516 C C . GLU A 1 331 ? -21.837 6.469 18.680 1.00 93.69 331 GLU A C 1
ATOM 2518 O O . GLU A 1 331 ? -22.438 5.397 18.713 1.00 93.69 331 GLU A O 1
ATOM 2523 N N . ILE A 1 332 ? -22.152 7.432 17.805 1.00 95.12 332 ILE A N 1
ATOM 2524 C CA . ILE A 1 332 ? -23.269 7.333 16.854 1.00 95.12 332 ILE A CA 1
ATOM 2525 C C . ILE A 1 332 ? -23.095 6.133 15.918 1.00 95.12 332 ILE A C 1
ATOM 2527 O O . ILE A 1 332 ? -24.043 5.375 15.713 1.00 95.12 332 ILE A O 1
ATOM 2531 N N . ALA A 1 333 ? -21.906 5.954 15.334 1.00 95.12 333 ALA A N 1
ATOM 2532 C CA . ALA A 1 333 ? -21.647 4.825 14.443 1.00 95.12 333 ALA A CA 1
ATOM 2533 C C . ALA A 1 333 ? -21.749 3.493 15.198 1.00 95.12 333 ALA A C 1
ATOM 2535 O O . ALA A 1 333 ? -22.400 2.567 14.720 1.00 95.12 333 ALA A O 1
ATOM 2536 N N . ASN A 1 334 ? -21.167 3.423 16.397 1.00 94.44 334 ASN A N 1
ATOM 2537 C CA . ASN A 1 334 ? -21.151 2.225 17.233 1.00 94.44 334 ASN A CA 1
ATOM 2538 C C . ASN A 1 334 ? -22.554 1.828 17.735 1.00 94.44 334 ASN A C 1
ATOM 2540 O O . ASN A 1 334 ? -22.823 0.655 17.971 1.00 94.44 334 ASN A O 1
ATOM 2544 N N . GLU A 1 335 ? -23.474 2.784 17.887 1.00 96.19 335 GLU A N 1
ATOM 2545 C CA . GLU A 1 335 ? -24.883 2.494 18.185 1.00 96.19 335 GLU A CA 1
ATOM 2546 C C . GLU A 1 335 ? -25.682 2.053 16.947 1.00 96.19 335 GLU A C 1
ATOM 2548 O O . GLU A 1 335 ? -26.650 1.296 17.077 1.00 96.19 335 GLU A O 1
ATOM 2553 N N . ALA A 1 336 ? -25.290 2.523 15.759 1.00 96.06 336 ALA A N 1
ATOM 2554 C CA . ALA A 1 336 ? -26.028 2.348 14.509 1.00 96.06 336 ALA A CA 1
ATOM 2555 C C . ALA A 1 336 ? -25.778 1.006 13.798 1.00 96.06 336 ALA A C 1
ATOM 2557 O O . ALA A 1 336 ? -26.585 0.620 12.950 1.00 96.06 336 ALA A O 1
ATOM 2558 N N . THR A 1 337 ? -24.688 0.302 14.108 1.00 95.94 337 THR A N 1
ATOM 2559 C CA . THR A 1 337 ? -24.329 -0.980 13.483 1.00 95.94 337 THR A CA 1
ATOM 2560 C C . THR A 1 337 ? -23.736 -1.954 14.500 1.00 95.94 337 THR A C 1
ATOM 2562 O O . THR A 1 337 ? -23.270 -1.548 15.559 1.00 95.94 337 THR A O 1
ATOM 2565 N N . ASP A 1 338 ? -23.748 -3.245 14.168 1.00 93.94 338 ASP A N 1
ATOM 2566 C CA . ASP A 1 338 ? -23.006 -4.273 14.907 1.00 93.94 338 ASP A CA 1
ATOM 2567 C C . ASP A 1 338 ? -21.584 -4.481 14.336 1.00 93.94 338 ASP A C 1
ATOM 2569 O O . ASP A 1 338 ? -20.799 -5.249 14.892 1.00 93.94 338 ASP A O 1
ATOM 2573 N N . ALA A 1 339 ? -21.240 -3.812 13.227 1.00 96.12 339 ALA A N 1
ATOM 2574 C CA . ALA A 1 339 ? -19.884 -3.806 12.689 1.00 96.12 339 ALA A CA 1
ATOM 2575 C C . ALA A 1 339 ? -18.914 -3.108 13.652 1.00 96.12 339 ALA A C 1
ATOM 2577 O O . ALA A 1 339 ? -19.261 -2.131 14.318 1.00 96.12 339 ALA A O 1
ATOM 2578 N N . MET A 1 340 ? -17.659 -3.555 13.668 1.00 96.56 340 MET A N 1
ATOM 2579 C CA . MET A 1 340 ? -16.619 -2.865 14.421 1.00 96.56 340 MET A CA 1
ATOM 2580 C C . MET A 1 340 ? -16.380 -1.472 13.831 1.00 96.56 340 MET A C 1
ATOM 2582 O O . MET A 1 340 ? -16.340 -1.317 12.611 1.00 96.56 340 MET A O 1
ATOM 2586 N N . ILE A 1 341 ? -16.182 -0.463 14.681 1.00 96.81 341 ILE A N 1
ATOM 2587 C CA . ILE A 1 341 ? -15.847 0.893 14.232 1.00 96.81 341 ILE A CA 1
ATOM 2588 C C . ILE A 1 341 ? -14.350 1.149 14.420 1.00 96.81 341 ILE A C 1
ATOM 2590 O O . ILE A 1 341 ? -13.828 1.115 15.539 1.00 96.81 341 ILE A O 1
ATOM 2594 N N . GLY A 1 342 ? -13.664 1.403 13.308 1.00 96.50 342 GLY A N 1
ATOM 2595 C CA . GLY A 1 342 ? -12.279 1.852 13.251 1.00 96.50 342 GLY A CA 1
ATOM 2596 C C . GLY A 1 342 ? -12.173 3.346 12.959 1.00 96.50 342 GLY A C 1
ATOM 2597 O O . GLY A 1 342 ? -13.111 3.971 12.463 1.00 96.50 342 GLY A O 1
ATOM 2598 N N . ILE A 1 343 ? -11.018 3.935 13.257 1.00 95.56 343 ILE A N 1
ATOM 2599 C CA . ILE A 1 343 ? -10.784 5.372 13.072 1.00 95.56 343 ILE A CA 1
ATOM 2600 C C . ILE A 1 343 ? -9.503 5.591 12.282 1.00 95.56 343 ILE A C 1
ATOM 2602 O O . ILE A 1 343 ? -8.450 5.043 12.613 1.00 95.56 343 ILE A O 1
ATOM 2606 N N . ARG A 1 344 ? -9.581 6.447 11.264 1.00 94.69 344 ARG A N 1
ATOM 2607 C CA . ARG A 1 344 ? -8.416 6.914 10.513 1.00 94.69 344 ARG A CA 1
ATOM 2608 C C . ARG A 1 344 ? -7.757 8.076 11.240 1.00 94.69 344 ARG A C 1
ATOM 2610 O O . ARG A 1 344 ? -8.425 9.054 11.567 1.00 94.69 344 ARG A O 1
ATOM 2617 N N . ILE A 1 345 ? -6.447 7.991 11.448 1.00 94.12 345 ILE A N 1
ATOM 2618 C CA . ILE A 1 345 ? -5.619 9.042 12.046 1.00 94.12 345 ILE A CA 1
ATOM 2619 C C . ILE A 1 345 ? -4.480 9.369 11.084 1.00 94.12 345 ILE A C 1
ATOM 2621 O O . ILE A 1 345 ? -3.649 8.518 10.784 1.00 94.12 345 ILE A O 1
ATOM 2625 N N . HIS A 1 346 ? -4.427 10.610 10.608 1.00 93.12 346 HIS A N 1
ATOM 2626 C CA . HIS A 1 346 ? -3.302 11.090 9.814 1.00 93.12 346 HIS A CA 1
ATOM 2627 C C . HIS A 1 346 ? -2.145 11.505 10.732 1.00 93.12 346 HIS A C 1
ATOM 2629 O O . HIS A 1 346 ? -2.378 12.043 11.819 1.00 93.12 346 HIS A O 1
ATOM 2635 N N . PHE A 1 347 ? -0.902 11.284 10.292 1.00 94.56 347 PHE A N 1
ATOM 2636 C CA . PHE A 1 347 ? 0.310 11.738 10.990 1.00 94.56 347 PHE A CA 1
ATOM 2637 C C . PHE A 1 347 ? 0.530 13.245 10.829 1.00 94.56 347 PHE A C 1
ATOM 2639 O O . PHE A 1 347 ? 1.486 13.710 10.211 1.00 94.56 347 PHE A O 1
ATOM 2646 N N . GLU A 1 348 ? -0.398 14.004 11.392 1.00 91.69 348 GLU A N 1
ATOM 2647 C CA . GLU A 1 348 ? -0.379 15.457 11.491 1.00 91.69 348 GLU A CA 1
ATOM 2648 C C . GLU A 1 348 ? -0.108 15.880 12.938 1.00 91.69 348 GLU A C 1
ATOM 2650 O O . GLU A 1 348 ? -0.232 15.076 13.865 1.00 91.69 348 GLU A O 1
ATOM 2655 N N . GLU A 1 349 ? 0.209 17.155 13.166 1.00 90.75 349 GLU A N 1
ATOM 2656 C CA . GLU A 1 349 ? 0.404 17.692 14.518 1.00 90.75 349 GLU A CA 1
ATOM 2657 C C . GLU A 1 349 ? -0.736 17.263 15.466 1.00 90.75 349 GLU A C 1
ATOM 2659 O O . GLU A 1 349 ? -1.920 17.395 15.144 1.00 90.75 349 GLU A O 1
ATOM 2664 N N . GLY A 1 350 ? -0.379 16.698 16.625 1.00 90.75 350 GLY A N 1
ATOM 2665 C CA . GLY A 1 350 ? -1.327 16.223 17.639 1.00 90.75 350 GLY A CA 1
ATOM 2666 C C . GLY A 1 350 ? -1.877 14.804 17.438 1.00 90.75 350 GLY A C 1
ATOM 2667 O O . GLY A 1 350 ? -2.780 14.405 18.178 1.00 90.75 350 GLY A O 1
ATOM 2668 N N . TRP A 1 351 ? -1.365 14.020 16.481 1.00 93.44 351 TRP A N 1
ATOM 2669 C CA . TRP A 1 351 ? -1.846 12.654 16.230 1.00 93.44 351 TRP A CA 1
ATOM 2670 C C . TRP A 1 351 ? -1.722 11.728 17.452 1.00 93.44 351 TRP A C 1
ATOM 2672 O O . TRP A 1 351 ? -2.608 10.903 17.664 1.00 93.44 351 TRP A O 1
ATOM 2682 N N . GLN A 1 352 ? -0.704 11.904 18.304 1.00 95.44 352 GLN A N 1
ATOM 2683 C CA . GLN A 1 352 ? -0.507 11.104 19.523 1.00 95.44 352 GLN A CA 1
ATOM 2684 C C . GLN A 1 352 ? -1.656 11.290 20.522 1.00 95.44 352 GLN A C 1
ATOM 2686 O O . GLN A 1 352 ? -2.142 10.332 21.131 1.00 95.44 352 GLN A O 1
ATOM 2691 N N . VAL A 1 353 ? -2.116 12.538 20.676 1.00 93.75 353 VAL A N 1
ATOM 2692 C CA . VAL A 1 353 ? -3.246 12.879 21.550 1.00 93.75 353 VAL A CA 1
ATOM 2693 C C . VAL A 1 353 ? -4.519 12.234 21.013 1.00 93.75 353 VAL A C 1
ATOM 2695 O O . VAL A 1 353 ? -5.255 11.615 21.776 1.00 93.75 353 VAL A O 1
ATOM 2698 N N . ARG A 1 354 ? -4.744 12.304 19.696 1.00 91.56 354 ARG A N 1
ATOM 2699 C CA . ARG A 1 354 ? -5.912 11.684 19.049 1.00 91.56 354 ARG A CA 1
ATOM 2700 C C . ARG A 1 354 ? -5.898 10.165 19.176 1.00 91.56 354 ARG A C 1
ATOM 2702 O O . ARG A 1 354 ? -6.934 9.591 19.485 1.00 91.56 354 ARG A O 1
ATOM 2709 N N . LEU A 1 355 ? -4.739 9.530 18.985 1.00 95.06 355 LEU A N 1
ATOM 2710 C CA . LEU A 1 355 ? -4.571 8.090 19.181 1.00 95.06 355 LEU A CA 1
ATOM 2711 C C . LEU A 1 355 ? -4.956 7.701 20.611 1.00 95.06 355 LEU A C 1
ATOM 2713 O O . LEU A 1 355 ? -5.788 6.820 20.804 1.00 95.06 355 LEU A O 1
ATOM 2717 N N . THR A 1 356 ? -4.415 8.409 21.604 1.00 95.31 356 THR A N 1
ATOM 2718 C CA . THR A 1 356 ? -4.711 8.152 23.021 1.00 95.31 356 THR A CA 1
ATOM 2719 C C . THR A 1 356 ? -6.203 8.313 23.321 1.00 95.31 356 THR A C 1
ATO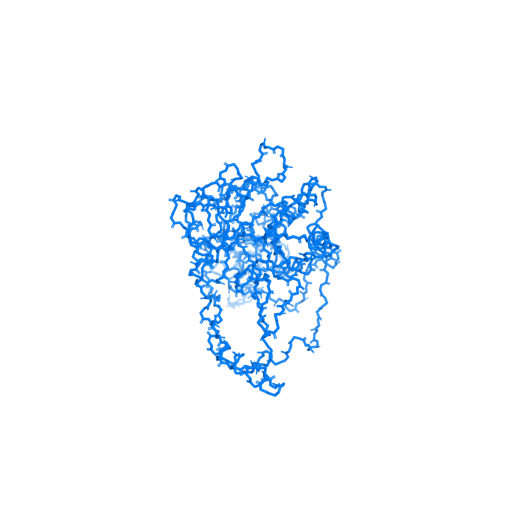M 2721 O O . THR A 1 356 ? -6.805 7.425 23.918 1.00 95.31 356 THR A O 1
ATOM 2724 N N . GLN A 1 357 ? -6.822 9.398 22.851 1.00 93.50 357 GLN A N 1
ATOM 2725 C CA . GLN A 1 357 ? -8.248 9.666 23.062 1.00 93.50 357 GLN A CA 1
ATOM 2726 C C . GLN A 1 357 ? -9.156 8.634 22.379 1.00 93.50 357 GLN A C 1
ATOM 2728 O O . GLN A 1 357 ? -10.135 8.194 22.977 1.00 93.50 357 GLN A O 1
ATOM 2733 N N . ALA A 1 358 ? -8.820 8.209 21.158 1.00 93.56 358 ALA A N 1
ATOM 2734 C CA . ALA A 1 358 ? -9.554 7.170 20.441 1.00 93.56 358 ALA A CA 1
ATOM 2735 C C . ALA A 1 358 ? -9.512 5.834 21.200 1.00 93.56 358 ALA A C 1
ATOM 2737 O O . ALA A 1 358 ? -10.540 5.189 21.409 1.00 93.56 358 ALA A O 1
ATOM 2738 N N . VAL A 1 359 ? -8.330 5.446 21.684 1.00 94.06 359 VAL A N 1
ATOM 2739 C CA . VAL A 1 359 ? -8.149 4.214 22.464 1.00 94.06 359 VAL A CA 1
ATOM 2740 C C . VAL A 1 359 ? -8.883 4.307 23.810 1.00 94.06 359 VAL A C 1
ATOM 2742 O O . VAL A 1 359 ? -9.504 3.340 24.240 1.00 94.06 359 VAL A O 1
ATOM 2745 N N . GLU A 1 360 ? -8.852 5.462 24.486 1.00 93.06 360 GLU A N 1
ATOM 2746 C CA . GLU A 1 360 ? -9.616 5.714 25.722 1.00 93.06 360 GLU A CA 1
ATOM 2747 C C . GLU A 1 360 ? -11.129 5.626 25.529 1.00 93.06 360 GLU A C 1
ATOM 2749 O O . GLU A 1 360 ? -11.826 5.171 26.435 1.00 93.06 360 GLU A O 1
ATOM 2754 N N . ALA A 1 361 ? -11.626 6.002 24.353 1.00 91.81 361 ALA A N 1
ATOM 2755 C CA . ALA A 1 361 ? -13.032 5.865 23.995 1.00 91.81 361 ALA A CA 1
ATOM 2756 C C . ALA A 1 361 ? -13.436 4.428 23.607 1.00 91.81 361 ALA A C 1
ATOM 2758 O O . ALA A 1 361 ? -14.617 4.166 23.396 1.00 91.81 361 ALA A O 1
ATOM 2759 N N . GLY A 1 362 ? -12.485 3.488 23.534 1.00 92.19 362 GLY A N 1
ATOM 2760 C CA . GLY A 1 362 ? -12.755 2.080 23.234 1.00 92.19 362 GLY A CA 1
ATOM 2761 C C . GLY A 1 362 ? -12.685 1.714 21.750 1.00 92.19 362 GLY A C 1
ATOM 2762 O O . GLY A 1 362 ? -13.207 0.668 21.359 1.00 92.19 362 GLY A O 1
ATOM 2763 N N . VAL A 1 363 ? -12.042 2.540 20.918 1.00 94.81 363 VAL A N 1
ATOM 2764 C CA . VAL A 1 363 ? -11.773 2.200 19.514 1.00 94.81 363 VAL A CA 1
ATOM 2765 C C . VAL A 1 363 ? -10.837 0.997 19.442 1.00 94.81 363 VAL A C 1
ATOM 2767 O O . VAL A 1 363 ? -9.786 0.972 20.082 1.00 94.81 363 VAL A O 1
ATOM 2770 N N . LYS A 1 364 ? -11.213 0.007 18.629 1.00 94.94 364 LYS A N 1
ATOM 2771 C CA . LYS A 1 364 ? -10.510 -1.282 18.523 1.00 94.94 364 LYS A CA 1
ATOM 2772 C C . LYS A 1 364 ? -9.589 -1.383 17.311 1.00 94.94 364 LYS A C 1
ATOM 2774 O O . LYS A 1 364 ? -8.696 -2.222 17.297 1.00 94.94 364 LYS A O 1
ATOM 2779 N N . VAL A 1 365 ? -9.793 -0.538 16.301 1.00 97.88 365 VAL A N 1
ATOM 2780 C CA . VAL A 1 365 ? -8.978 -0.498 15.081 1.00 97.88 365 VAL A CA 1
ATOM 2781 C C . VAL A 1 365 ? -8.585 0.943 14.797 1.00 97.88 365 VAL A C 1
ATOM 2783 O O . VAL A 1 365 ? -9.445 1.814 14.658 1.00 97.88 365 VAL A O 1
ATOM 2786 N N . ILE A 1 366 ? -7.284 1.196 14.701 1.00 97.94 366 ILE A N 1
ATOM 2787 C CA . ILE A 1 366 ? -6.745 2.502 14.327 1.00 97.94 366 ILE A CA 1
ATOM 2788 C C . ILE A 1 366 ? -5.989 2.360 13.016 1.00 97.94 366 ILE A C 1
ATOM 2790 O O . ILE A 1 366 ? -5.073 1.551 12.904 1.00 97.94 366 ILE A O 1
ATOM 2794 N N . HIS A 1 367 ? -6.344 3.190 12.043 1.00 98.00 367 HIS A N 1
ATOM 2795 C CA . HIS A 1 367 ? -5.711 3.223 10.736 1.00 98.00 367 HIS A CA 1
ATOM 2796 C C . HIS A 1 367 ? -4.854 4.482 10.593 1.00 98.00 367 HIS A C 1
ATOM 2798 O O . HIS A 1 367 ? -5.360 5.589 10.412 1.00 98.00 367 HIS A O 1
ATOM 2804 N N . LEU A 1 368 ? -3.538 4.306 10.698 1.00 97.56 368 LEU A N 1
ATOM 2805 C CA . LEU A 1 368 ? -2.533 5.365 10.677 1.00 97.56 368 LEU A CA 1
ATOM 2806 C C . LEU A 1 368 ? -2.114 5.710 9.241 1.00 97.56 368 LEU A C 1
ATOM 2808 O O . LEU A 1 368 ? -1.652 4.851 8.491 1.00 97.56 368 LEU A O 1
ATOM 2812 N N . LEU A 1 369 ? -2.238 6.975 8.851 1.00 95.56 369 LEU A N 1
ATOM 2813 C CA . LEU A 1 369 ? -2.029 7.412 7.472 1.00 95.56 369 LEU A CA 1
ATOM 2814 C C . LEU A 1 369 ? -0.928 8.470 7.374 1.00 95.56 369 LEU A C 1
ATOM 2816 O O . LEU A 1 369 ? -1.053 9.572 7.909 1.00 95.56 369 LEU A O 1
ATOM 2820 N N . ALA A 1 370 ? 0.134 8.147 6.640 1.00 96.00 370 ALA A N 1
ATOM 2821 C CA . ALA A 1 370 ? 1.087 9.130 6.136 1.00 96.00 370 ALA A CA 1
ATOM 2822 C C . ALA A 1 370 ? 0.716 9.584 4.716 1.00 96.00 370 ALA A C 1
ATOM 2824 O O . ALA A 1 370 ? -0.245 9.094 4.107 1.00 96.00 370 ALA A O 1
ATOM 2825 N N . ASP A 1 371 ? 1.496 10.515 4.164 1.00 96.00 371 ASP A N 1
ATOM 2826 C CA . ASP A 1 371 ? 1.455 10.776 2.727 1.00 96.00 371 ASP A CA 1
ATOM 2827 C C . ASP A 1 371 ? 1.931 9.543 1.920 1.00 96.00 371 ASP A C 1
ATOM 2829 O O . ASP A 1 371 ? 2.457 8.566 2.461 1.00 96.00 371 ASP A O 1
ATOM 2833 N N . LEU A 1 372 ? 1.732 9.550 0.602 1.00 95.75 372 LEU A N 1
ATOM 2834 C CA . LEU A 1 372 ? 2.102 8.418 -0.261 1.00 95.75 372 LEU A CA 1
ATOM 2835 C C . LEU A 1 372 ? 3.623 8.233 -0.399 1.00 95.75 372 LEU A C 1
ATOM 2837 O O . LEU A 1 372 ? 4.064 7.204 -0.906 1.00 95.75 372 LEU A O 1
ATOM 2841 N N . HIS A 1 373 ? 4.430 9.186 0.079 1.00 96.62 373 HIS A N 1
ATOM 2842 C CA . HIS A 1 373 ? 5.885 9.042 0.213 1.00 96.62 373 HIS A CA 1
ATOM 2843 C C . HIS A 1 373 ? 6.286 8.463 1.573 1.00 96.62 373 HIS A C 1
ATOM 2845 O O . HIS A 1 373 ? 7.472 8.261 1.823 1.00 96.62 373 HIS A O 1
ATOM 2851 N N . GLY A 1 374 ? 5.319 8.178 2.447 1.00 96.69 374 GLY A N 1
ATOM 2852 C CA . GLY A 1 374 ? 5.560 7.658 3.785 1.00 96.69 374 GLY A CA 1
ATOM 2853 C C . GLY A 1 374 ? 6.070 8.726 4.749 1.00 96.69 374 GLY A C 1
ATOM 2854 O O . GLY A 1 374 ? 6.862 8.402 5.632 1.00 96.69 374 GLY A O 1
ATOM 2855 N N . LEU A 1 375 ? 5.664 9.987 4.583 1.00 97.38 375 LEU A N 1
ATOM 2856 C CA . LEU A 1 375 ? 6.044 11.090 5.465 1.00 97.38 375 LEU A CA 1
ATOM 2857 C C . LEU A 1 375 ? 4.848 11.602 6.279 1.00 97.38 375 LEU A C 1
ATOM 2859 O O . LEU A 1 375 ? 3.746 11.777 5.751 1.00 97.38 375 LEU A O 1
ATOM 2863 N N . GLY A 1 376 ? 5.090 11.874 7.562 1.00 95.94 376 GLY A N 1
ATOM 2864 C CA . GLY A 1 376 ? 4.216 12.701 8.395 1.00 95.94 376 GLY A CA 1
ATOM 2865 C C . GLY A 1 376 ? 4.334 14.189 8.046 1.00 95.94 376 GLY A C 1
ATOM 2866 O O . GLY A 1 376 ? 5.195 14.599 7.261 1.00 95.94 376 GLY A O 1
ATOM 2867 N N . SER A 1 377 ? 3.486 15.027 8.647 1.00 93.44 377 SER A N 1
ATOM 2868 C CA . SER A 1 377 ? 3.471 16.479 8.394 1.00 93.44 377 SER A CA 1
ATOM 2869 C C . SER A 1 377 ? 4.778 17.185 8.774 1.00 93.44 377 SER A C 1
ATOM 2871 O O . SER A 1 377 ? 5.082 18.253 8.248 1.00 93.44 377 SER A O 1
ATOM 2873 N N . ASP A 1 378 ? 5.545 16.598 9.692 1.00 94.31 378 ASP A N 1
ATOM 2874 C CA . ASP A 1 378 ? 6.855 17.064 10.156 1.00 94.31 378 ASP A CA 1
ATOM 2875 C C . ASP A 1 378 ? 8.029 16.539 9.303 1.00 94.31 378 ASP A C 1
ATOM 2877 O O . ASP A 1 378 ? 9.180 16.915 9.529 1.00 94.31 378 ASP A O 1
ATOM 2881 N N . GLY A 1 379 ? 7.751 15.690 8.306 1.00 95.88 379 GLY A N 1
ATOM 2882 C CA . GLY A 1 379 ? 8.754 15.038 7.466 1.00 95.88 379 GLY A CA 1
ATOM 2883 C C . GLY A 1 379 ? 9.372 13.776 8.074 1.00 95.88 379 GLY A C 1
ATOM 2884 O O . GLY A 1 379 ? 10.288 13.212 7.471 1.00 95.88 379 GLY A O 1
ATOM 2885 N N . THR A 1 380 ? 8.892 13.308 9.229 1.00 96.94 380 THR A N 1
ATOM 2886 C CA . THR A 1 380 ? 9.321 12.034 9.814 1.00 96.94 380 THR A CA 1
ATOM 2887 C C . THR A 1 380 ? 8.807 10.874 8.963 1.00 96.94 380 THR A C 1
ATOM 2889 O O . THR A 1 380 ? 7.670 10.884 8.491 1.00 96.94 380 THR A O 1
ATOM 2892 N N . PHE A 1 381 ? 9.652 9.867 8.734 1.00 97.62 381 PHE A N 1
ATOM 2893 C CA . PHE A 1 381 ? 9.282 8.707 7.924 1.00 97.62 381 PHE A CA 1
ATOM 2894 C C . PHE A 1 381 ? 8.432 7.703 8.715 1.00 97.62 381 PHE A C 1
ATOM 2896 O O . PHE A 1 381 ? 8.639 7.495 9.913 1.00 97.62 381 PHE A O 1
ATOM 2903 N N . VAL A 1 382 ? 7.522 7.021 8.020 1.00 96.94 382 VAL A N 1
ATOM 2904 C CA . VAL A 1 382 ? 6.530 6.098 8.592 1.00 96.94 382 VAL A CA 1
ATOM 2905 C C . VAL A 1 382 ? 7.099 5.023 9.508 1.00 96.94 382 VAL A C 1
ATOM 2907 O O . VAL A 1 382 ? 6.457 4.682 10.493 1.00 96.94 382 VAL A O 1
ATOM 2910 N N . THR A 1 383 ? 8.305 4.507 9.256 1.00 95.31 383 THR A N 1
ATOM 2911 C CA . THR A 1 383 ? 8.884 3.469 10.125 1.00 95.31 383 THR A CA 1
ATOM 2912 C C . THR A 1 383 ? 9.098 3.947 11.554 1.00 95.31 383 THR A C 1
ATOM 2914 O O . THR A 1 383 ? 8.978 3.132 12.465 1.00 95.31 383 THR A O 1
ATOM 2917 N N . GLU A 1 384 ? 9.416 5.227 11.754 1.00 96.88 384 GLU A N 1
ATOM 2918 C CA . GLU A 1 384 ? 9.577 5.812 13.088 1.00 96.88 384 GLU A CA 1
ATOM 2919 C C . GLU A 1 384 ? 8.221 6.188 13.687 1.00 96.88 384 GLU A C 1
ATOM 2921 O O . GLU A 1 384 ? 7.971 5.891 14.850 1.00 96.88 384 GLU A O 1
ATOM 2926 N N . LEU A 1 385 ? 7.307 6.722 12.874 1.00 98.25 385 LEU A N 1
ATOM 2927 C CA . LEU A 1 385 ? 5.950 7.072 13.304 1.00 98.25 385 LEU A CA 1
ATOM 2928 C C . LEU A 1 385 ? 5.145 5.845 13.772 1.00 98.25 385 LEU A C 1
ATOM 2930 O O . LEU A 1 385 ? 4.474 5.889 14.802 1.00 98.25 385 LEU A O 1
ATOM 2934 N N . TYR A 1 386 ? 5.246 4.718 13.061 1.00 98.38 386 TYR A N 1
ATOM 2935 C CA . TYR A 1 386 ? 4.629 3.454 13.472 1.00 98.38 386 TYR A CA 1
ATOM 2936 C C . TYR A 1 386 ? 5.220 2.937 14.791 1.00 98.38 386 TYR A C 1
ATOM 2938 O O . TYR A 1 386 ? 4.463 2.525 15.671 1.00 98.38 386 TYR A O 1
ATOM 2946 N N . LYS A 1 387 ? 6.549 3.021 14.970 1.00 97.88 387 LYS A N 1
ATOM 2947 C CA . LYS A 1 387 ? 7.212 2.623 16.225 1.00 97.88 387 LYS A CA 1
ATOM 2948 C C . LYS A 1 387 ? 6.788 3.508 17.385 1.00 97.88 387 LYS A C 1
ATOM 2950 O O . LYS A 1 387 ? 6.608 3.008 18.492 1.00 97.88 387 LYS A O 1
ATOM 2955 N N . GLU A 1 388 ? 6.630 4.805 17.143 1.00 98.38 388 GLU A N 1
ATOM 2956 C CA . GLU A 1 388 ? 6.142 5.750 18.141 1.00 98.38 388 GLU A CA 1
ATOM 2957 C C . GLU A 1 388 ? 4.713 5.397 18.566 1.00 98.38 388 GLU A C 1
ATOM 2959 O O . GLU A 1 388 ? 4.454 5.255 19.759 1.00 98.38 388 GLU A O 1
ATOM 2964 N N . ALA A 1 389 ? 3.807 5.151 17.611 1.00 98.38 389 ALA A N 1
ATOM 2965 C CA . ALA A 1 389 ? 2.431 4.744 17.905 1.00 98.38 389 ALA A CA 1
ATOM 2966 C C . ALA A 1 389 ? 2.386 3.425 18.694 1.00 98.38 389 ALA A C 1
ATOM 2968 O O . ALA A 1 389 ? 1.671 3.301 19.689 1.00 98.38 389 ALA A O 1
ATOM 2969 N N . HIS A 1 390 ? 3.199 2.455 18.277 1.00 98.38 390 HIS A N 1
ATOM 2970 C CA . HIS A 1 390 ? 3.345 1.168 18.941 1.00 98.38 390 HIS A CA 1
ATOM 2971 C C . HIS A 1 390 ? 3.848 1.309 20.384 1.00 98.38 390 HIS A C 1
ATOM 2973 O O . HIS A 1 390 ? 3.251 0.758 21.310 1.00 98.38 390 HIS A O 1
ATOM 2979 N N . THR A 1 391 ? 4.920 2.079 20.581 1.00 98.38 391 THR A N 1
ATOM 2980 C CA . THR A 1 391 ? 5.543 2.303 21.893 1.00 98.38 391 THR A CA 1
ATOM 2981 C C . THR A 1 391 ? 4.595 3.047 22.823 1.00 98.38 391 THR A C 1
ATOM 2983 O O . THR A 1 391 ? 4.443 2.646 23.973 1.00 98.38 391 THR A O 1
ATOM 2986 N N . LEU A 1 392 ? 3.874 4.049 22.314 1.00 98.19 392 LEU A N 1
ATOM 2987 C CA . LEU A 1 392 ? 2.870 4.779 23.083 1.00 98.19 392 LEU A CA 1
ATOM 2988 C C . LEU A 1 392 ? 1.786 3.839 23.636 1.00 98.19 392 LEU A C 1
ATOM 2990 O O . LEU A 1 392 ? 1.433 3.923 24.811 1.00 98.19 392 LEU A O 1
ATOM 2994 N N . LEU A 1 393 ? 1.289 2.897 22.827 1.00 97.31 393 LEU A N 1
ATOM 2995 C CA . LEU A 1 393 ? 0.303 1.910 23.283 1.00 97.31 393 LEU A CA 1
ATOM 2996 C C . LEU A 1 393 ? 0.883 0.888 24.271 1.00 97.31 393 LEU A C 1
ATOM 2998 O O . LEU A 1 393 ? 0.168 0.440 25.172 1.00 97.31 393 LEU A O 1
ATOM 3002 N N . ILE A 1 394 ? 2.161 0.518 24.128 1.00 97.00 394 ILE A N 1
ATOM 3003 C CA . ILE A 1 394 ? 2.863 -0.330 25.104 1.00 97.00 394 ILE A CA 1
ATOM 3004 C C . ILE A 1 394 ? 2.967 0.388 26.448 1.00 97.00 394 ILE A C 1
ATOM 3006 O O . ILE A 1 394 ? 2.610 -0.187 27.474 1.00 97.00 394 ILE A O 1
ATOM 3010 N N . GLU A 1 395 ? 3.415 1.642 26.451 1.00 96.88 395 GLU A N 1
ATOM 3011 C CA . GLU A 1 395 ? 3.568 2.452 27.664 1.00 96.88 395 GLU A CA 1
ATOM 3012 C C . GLU A 1 395 ? 2.230 2.674 28.380 1.00 96.88 395 GLU A C 1
ATOM 3014 O O . GLU A 1 395 ? 2.177 2.721 29.609 1.00 96.88 395 GLU A O 1
ATOM 3019 N N . GLN A 1 396 ? 1.133 2.736 27.623 1.00 94.62 396 GLN A N 1
ATOM 3020 C CA . GLN A 1 396 ? -0.228 2.806 28.157 1.00 94.62 396 GLN A CA 1
ATOM 3021 C C . GLN A 1 396 ? -0.779 1.451 28.634 1.00 94.62 396 GLN A C 1
ATOM 3023 O O . GLN A 1 396 ? -1.832 1.420 29.273 1.00 94.62 396 GLN A O 1
ATOM 3028 N N . GLY A 1 397 ? -0.109 0.334 28.330 1.00 94.12 397 GLY A N 1
ATOM 3029 C CA . GLY A 1 397 ? -0.582 -1.016 28.645 1.00 94.12 397 GLY A CA 1
ATOM 3030 C C . GLY A 1 397 ? -1.811 -1.440 27.834 1.00 94.12 397 GLY A C 1
ATOM 3031 O O . GLY A 1 397 ? -2.671 -2.146 28.357 1.00 94.12 397 GLY A O 1
ATOM 3032 N N . ARG A 1 398 ? -1.927 -0.967 26.585 1.00 93.94 398 ARG A N 1
ATOM 3033 C CA . ARG A 1 398 ? -3.116 -1.133 25.723 1.00 93.94 398 ARG A CA 1
ATOM 3034 C C . ARG A 1 398 ? -2.815 -1.687 24.330 1.00 93.94 398 ARG A C 1
ATOM 3036 O O . ARG A 1 398 ? -3.695 -1.716 23.478 1.00 93.94 398 ARG A O 1
ATOM 3043 N N . ARG A 1 399 ? -1.580 -2.118 24.059 1.00 94.94 399 ARG A N 1
ATOM 3044 C CA . ARG A 1 399 ? -1.184 -2.550 22.710 1.00 94.94 399 ARG A CA 1
ATOM 3045 C C . ARG A 1 399 ? -2.022 -3.713 22.168 1.00 94.94 399 ARG A C 1
ATOM 3047 O O . ARG A 1 399 ? -2.355 -3.677 20.988 1.00 94.94 399 ARG A O 1
ATOM 3054 N N . ASP A 1 400 ? -2.404 -4.679 23.005 1.00 91.56 400 ASP A N 1
ATOM 3055 C CA . ASP A 1 400 ? -3.209 -5.829 22.558 1.00 91.56 400 ASP A CA 1
ATOM 3056 C C . ASP A 1 400 ? -4.704 -5.494 22.427 1.00 91.56 400 ASP A C 1
ATOM 3058 O O . ASP A 1 400 ? -5.456 -6.218 21.774 1.00 91.56 400 ASP A O 1
ATOM 3062 N N . THR A 1 401 ? -5.160 -4.378 23.010 1.00 93.38 401 THR A N 1
ATOM 3063 C CA . THR A 1 401 ? -6.577 -3.990 22.959 1.00 93.38 401 THR A CA 1
ATOM 3064 C C . THR A 1 401 ? -6.957 -3.310 21.647 1.00 93.38 401 THR A C 1
ATOM 3066 O O . THR A 1 401 ? -8.140 -3.034 21.447 1.00 93.38 401 THR A O 1
ATOM 3069 N N . VAL A 1 402 ? -5.982 -3.008 20.785 1.00 95.56 402 VAL A N 1
ATOM 3070 C CA . VAL A 1 402 ? -6.171 -2.262 19.538 1.00 95.56 402 VAL A CA 1
ATOM 3071 C C . VAL A 1 402 ? -5.348 -2.881 18.417 1.00 95.56 402 VAL A C 1
ATOM 3073 O O . VAL A 1 402 ? -4.169 -3.176 18.594 1.00 95.56 402 VAL A O 1
ATOM 3076 N N . THR A 1 403 ? -5.956 -3.002 17.242 1.00 98.19 403 THR A N 1
ATOM 3077 C CA . THR A 1 403 ? -5.268 -3.340 15.993 1.00 98.19 403 THR A CA 1
ATOM 3078 C C . THR A 1 403 ? -4.803 -2.074 15.279 1.00 98.19 403 THR A C 1
ATOM 3080 O O . THR A 1 403 ? -5.587 -1.140 15.087 1.00 98.19 403 THR A O 1
ATOM 3083 N N . LEU A 1 404 ? -3.541 -2.046 14.856 1.00 98.56 404 LEU A N 1
ATOM 3084 C CA . LEU A 1 404 ? -2.954 -0.969 14.067 1.00 98.56 404 LEU A CA 1
ATOM 3085 C C . LEU A 1 404 ? -2.885 -1.343 12.586 1.00 98.56 404 LEU A C 1
ATOM 3087 O O . LEU A 1 404 ? -2.112 -2.217 12.184 1.00 98.56 404 LEU A O 1
ATOM 3091 N N . PHE A 1 405 ? -3.639 -0.615 11.768 1.00 98.44 405 PHE A N 1
ATOM 3092 C CA . PHE A 1 405 ? -3.403 -0.522 10.331 1.00 98.44 405 PHE A CA 1
ATOM 3093 C C . PHE A 1 405 ? -2.498 0.667 10.036 1.00 98.44 405 PHE A C 1
ATOM 3095 O O . PHE A 1 405 ? -2.533 1.676 10.743 1.00 98.44 405 PHE A O 1
ATOM 3102 N N . GLY A 1 406 ? -1.709 0.583 8.968 1.00 97.31 406 GLY A N 1
ATOM 3103 C CA . GLY A 1 406 ? -0.895 1.714 8.539 1.00 97.31 406 GLY A CA 1
ATOM 3104 C C . GLY A 1 406 ? -0.617 1.736 7.045 1.00 97.31 406 GLY A C 1
ATOM 3105 O O . GLY A 1 406 ? -0.333 0.696 6.457 1.00 97.31 406 GLY A O 1
ATOM 3106 N N . GLY A 1 407 ? -0.693 2.924 6.444 1.00 95.50 407 GLY A N 1
ATOM 3107 C CA . GLY A 1 407 ? -0.444 3.151 5.017 1.00 95.50 407 GLY A CA 1
ATOM 3108 C C . GLY A 1 407 ? 0.460 4.353 4.739 1.00 95.50 407 GLY A C 1
ATOM 3109 O O . GLY A 1 407 ? 0.683 5.198 5.613 1.00 95.50 407 GLY A O 1
ATOM 3110 N N . GLY A 1 408 ? 0.949 4.431 3.498 1.00 94.31 408 GLY A N 1
ATOM 3111 C CA . GLY A 1 408 ? 1.887 5.448 3.012 1.00 94.31 408 GLY A CA 1
ATOM 3112 C C . GLY A 1 408 ? 3.312 4.918 2.805 1.00 94.31 408 GLY A C 1
ATOM 3113 O O . GLY A 1 408 ? 3.881 4.252 3.667 1.00 94.31 408 GLY A O 1
ATOM 3114 N N . GLY A 1 409 ? 3.908 5.204 1.644 1.00 94.50 409 GLY A N 1
ATOM 3115 C CA . GLY A 1 409 ? 5.289 4.815 1.319 1.00 94.50 409 GLY A CA 1
ATOM 3116 C C . GLY A 1 409 ? 5.506 3.320 1.022 1.00 94.50 409 GLY A C 1
ATOM 3117 O O . GLY A 1 409 ? 6.639 2.850 0.884 1.00 94.50 409 GLY A O 1
ATOM 3118 N N . ILE A 1 410 ? 4.442 2.526 0.917 1.00 95.81 410 ILE A N 1
ATOM 3119 C CA . ILE A 1 410 ? 4.545 1.094 0.618 1.00 95.81 410 ILE A CA 1
ATOM 3120 C C . ILE A 1 410 ? 4.628 0.925 -0.900 1.00 95.81 410 ILE A C 1
ATOM 3122 O O . ILE A 1 410 ? 3.630 1.055 -1.593 1.00 95.81 410 ILE A O 1
ATOM 3126 N N . VAL A 1 411 ? 5.826 0.672 -1.431 1.00 93.69 411 VAL A N 1
ATOM 3127 C CA . VAL A 1 411 ? 6.088 0.561 -2.884 1.00 93.69 411 VAL A CA 1
ATOM 3128 C C . VAL A 1 411 ? 6.976 -0.638 -3.242 1.00 93.69 411 VAL A C 1
ATOM 3130 O O . VAL A 1 411 ? 7.472 -0.738 -4.362 1.00 93.69 411 VAL A O 1
ATOM 3133 N N . GLY A 1 412 ? 7.169 -1.552 -2.291 1.00 90.62 412 GLY A N 1
ATOM 3134 C CA . GLY A 1 412 ? 7.936 -2.781 -2.454 1.00 90.62 412 GLY A CA 1
ATOM 3135 C C . GLY A 1 412 ? 7.437 -3.864 -1.503 1.00 90.62 412 GLY A C 1
ATOM 3136 O O . GLY A 1 412 ? 6.941 -3.567 -0.414 1.00 90.62 412 GLY A O 1
ATOM 3137 N N . ALA A 1 413 ? 7.563 -5.128 -1.909 1.00 87.38 413 ALA A N 1
ATOM 3138 C CA . ALA A 1 413 ? 7.100 -6.262 -1.112 1.00 87.38 413 ALA A CA 1
ATOM 3139 C C . ALA A 1 413 ? 7.807 -6.360 0.253 1.00 87.38 413 ALA A C 1
ATOM 3141 O O . ALA A 1 413 ? 7.192 -6.758 1.239 1.00 87.38 413 ALA A O 1
ATOM 3142 N N . ASP A 1 414 ? 9.076 -5.950 0.343 1.00 87.62 414 ASP A N 1
ATOM 3143 C CA . ASP A 1 414 ? 9.843 -5.933 1.592 1.00 87.62 414 ASP A CA 1
ATOM 3144 C C . ASP A 1 414 ? 9.419 -4.807 2.552 1.00 87.62 414 ASP A C 1
ATOM 3146 O O . ASP A 1 414 ? 9.733 -4.870 3.741 1.00 87.62 414 ASP A O 1
ATOM 3150 N N . HIS A 1 415 ? 8.672 -3.802 2.083 1.00 93.25 415 HIS A N 1
ATOM 3151 C CA . HIS A 1 415 ? 8.166 -2.728 2.942 1.00 93.25 415 HIS A CA 1
ATOM 3152 C C . HIS A 1 415 ? 7.077 -3.244 3.895 1.00 93.25 415 HIS A C 1
ATOM 3154 O O . HIS A 1 415 ? 7.001 -2.781 5.029 1.00 93.25 415 HIS A O 1
ATOM 3160 N N . VAL A 1 416 ? 6.275 -4.230 3.471 1.00 94.69 416 VAL A N 1
ATOM 3161 C CA . VAL A 1 416 ? 5.197 -4.824 4.283 1.00 94.69 416 VAL A CA 1
ATOM 3162 C C . VAL A 1 416 ? 5.731 -5.437 5.587 1.00 94.69 416 VAL A C 1
ATOM 3164 O O . VAL A 1 416 ? 5.344 -4.968 6.657 1.00 94.69 416 VAL A O 1
ATOM 3167 N N . PRO A 1 417 ? 6.662 -6.416 5.568 1.00 92.56 417 PRO A N 1
ATOM 3168 C CA . PRO A 1 417 ? 7.208 -6.966 6.805 1.00 92.56 417 PRO A CA 1
ATOM 3169 C C . PRO A 1 417 ? 7.978 -5.923 7.623 1.00 92.56 417 PRO A C 1
ATOM 3171 O O . PRO A 1 417 ? 7.925 -5.966 8.847 1.00 92.56 417 PRO A O 1
ATOM 3174 N N . LYS A 1 418 ? 8.647 -4.948 6.991 1.00 94.75 418 LYS A N 1
ATOM 3175 C CA . LYS A 1 418 ? 9.311 -3.849 7.716 1.00 94.75 418 LYS A CA 1
ATOM 3176 C C . LYS A 1 418 ? 8.313 -2.962 8.465 1.00 94.75 418 LYS A C 1
ATOM 3178 O O . LYS A 1 418 ? 8.586 -2.564 9.592 1.00 94.75 418 LYS A O 1
ATOM 3183 N N . ALA A 1 419 ? 7.157 -2.676 7.871 1.00 97.25 419 ALA A N 1
ATOM 3184 C CA . ALA A 1 419 ? 6.099 -1.902 8.511 1.00 97.25 419 ALA A CA 1
ATOM 3185 C C . ALA A 1 419 ? 5.464 -2.667 9.690 1.00 97.25 419 ALA A C 1
ATOM 3187 O O . ALA A 1 419 ? 5.218 -2.074 10.740 1.00 97.25 419 ALA A O 1
ATOM 3188 N N . ILE A 1 420 ? 5.304 -3.990 9.560 1.00 97.12 420 ILE A N 1
ATOM 3189 C CA . ILE A 1 420 ? 4.865 -4.878 10.652 1.00 97.12 420 ILE A CA 1
ATOM 3190 C C . ILE A 1 420 ? 5.896 -4.899 11.790 1.00 97.12 420 ILE A C 1
ATOM 3192 O O . ILE A 1 420 ? 5.543 -4.690 12.946 1.00 97.12 420 ILE A O 1
ATOM 3196 N N . ILE A 1 421 ? 7.189 -5.057 11.478 1.00 95.38 421 ILE A N 1
ATOM 3197 C CA . ILE A 1 421 ? 8.286 -4.976 12.466 1.00 95.38 421 ILE A CA 1
ATOM 3198 C C . ILE A 1 421 ? 8.292 -3.618 13.181 1.00 95.38 421 ILE A C 1
ATOM 3200 O O . ILE A 1 421 ? 8.611 -3.534 14.365 1.00 95.38 421 ILE A O 1
ATOM 3204 N N . SER A 1 422 ? 7.925 -2.552 12.471 1.00 96.88 422 SER A N 1
ATOM 3205 C CA . SER A 1 422 ? 7.757 -1.211 13.030 1.00 96.88 422 SER A CA 1
ATOM 3206 C C . SER A 1 422 ? 6.530 -1.057 13.941 1.00 96.88 422 SER A C 1
ATOM 3208 O O . SER A 1 422 ? 6.395 -0.005 14.557 1.00 96.88 422 SER A O 1
ATOM 3210 N N . GLY A 1 423 ? 5.666 -2.068 14.070 1.00 96.69 423 GLY A N 1
ATOM 3211 C CA . GLY A 1 423 ? 4.616 -2.130 15.090 1.00 96.69 423 GLY A CA 1
ATOM 3212 C C . GLY A 1 423 ? 3.181 -2.256 14.575 1.00 96.69 423 GLY A C 1
ATOM 3213 O O . GLY A 1 423 ? 2.269 -2.316 15.407 1.00 96.69 423 GLY A O 1
ATOM 3214 N N . LEU A 1 424 ? 2.969 -2.302 13.253 1.00 98.12 424 LEU A N 1
ATOM 3215 C CA . LEU A 1 424 ? 1.651 -2.522 12.645 1.00 98.12 424 LEU A CA 1
ATOM 3216 C C . LEU A 1 424 ? 1.212 -3.989 12.718 1.00 98.12 424 LEU A C 1
ATOM 3218 O O . LEU A 1 424 ? 2.042 -4.891 12.664 1.00 98.12 424 LEU A O 1
ATOM 3222 N N . ASP A 1 425 ? -0.101 -4.210 12.751 1.00 97.88 425 ASP A N 1
ATOM 3223 C CA . ASP A 1 425 ? -0.707 -5.541 12.629 1.00 97.88 425 ASP A CA 1
ATOM 3224 C C . ASP A 1 425 ? -1.026 -5.879 11.164 1.00 97.88 425 ASP A C 1
ATOM 3226 O O . ASP A 1 425 ? -0.804 -7.003 10.725 1.00 97.88 425 ASP A O 1
ATOM 3230 N N . ALA A 1 426 ? -1.492 -4.896 10.382 1.00 97.88 426 ALA A N 1
ATOM 3231 C CA . ALA A 1 426 ? -1.692 -5.034 8.939 1.00 97.88 426 ALA A CA 1
ATOM 3232 C C . ALA A 1 426 ? -1.295 -3.762 8.178 1.00 97.88 426 ALA A C 1
ATOM 3234 O O . ALA A 1 426 ? -1.383 -2.642 8.687 1.00 97.88 426 ALA A O 1
ATOM 3235 N N . VAL A 1 427 ? -0.863 -3.936 6.930 1.00 98.44 427 VAL A N 1
ATOM 3236 C CA . VAL A 1 427 ? -0.349 -2.850 6.085 1.00 98.44 427 VAL A CA 1
ATOM 3237 C C . VAL A 1 427 ? -1.364 -2.466 5.013 1.00 98.44 427 VAL A C 1
ATOM 3239 O O . VAL A 1 427 ? -1.832 -3.303 4.249 1.00 98.44 427 VAL A O 1
ATOM 3242 N N . ALA A 1 428 ? -1.696 -1.188 4.916 1.00 97.75 428 ALA A N 1
ATOM 3243 C CA . ALA A 1 428 ? -2.583 -0.668 3.890 1.00 97.75 428 ALA A CA 1
ATOM 3244 C C . ALA A 1 428 ? -1.816 -0.434 2.578 1.00 97.75 428 ALA A C 1
ATOM 3246 O O . ALA A 1 428 ? -0.874 0.361 2.519 1.00 97.75 428 ALA A O 1
ATOM 3247 N N . LEU A 1 429 ? -2.223 -1.136 1.518 1.00 96.81 429 LEU A N 1
ATOM 3248 C CA . LEU A 1 429 ? -1.682 -0.990 0.168 1.00 96.81 429 LEU A CA 1
ATOM 3249 C C . LEU A 1 429 ? -2.500 0.045 -0.608 1.00 96.81 429 LEU A C 1
ATOM 3251 O 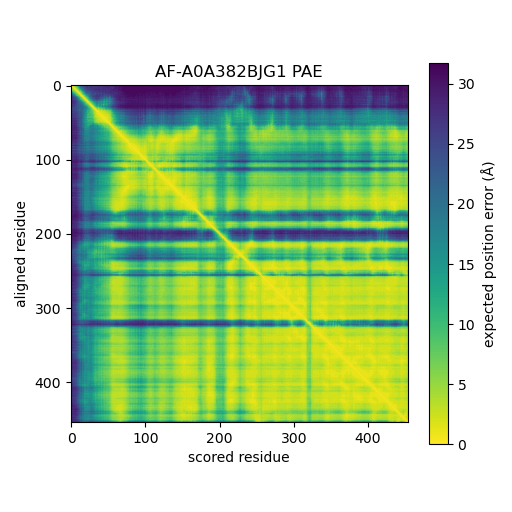O . LEU A 1 429 ? -3.703 -0.136 -0.805 1.00 96.81 429 LEU A O 1
ATOM 3255 N N . ASP A 1 430 ? -1.826 1.098 -1.071 1.00 93.69 430 ASP A N 1
ATOM 3256 C CA . ASP A 1 430 ? -2.427 2.214 -1.803 1.00 93.69 430 ASP A CA 1
ATOM 3257 C C . ASP A 1 430 ? -2.061 2.202 -3.303 1.00 93.69 430 ASP A C 1
ATOM 3259 O O . ASP A 1 430 ? -2.679 1.490 -4.099 1.00 93.69 430 ASP A O 1
ATOM 3263 N N . LEU A 1 431 ? -1.037 2.954 -3.712 1.00 93.38 431 LEU A N 1
ATOM 3264 C CA . LEU A 1 431 ? -0.547 3.037 -5.088 1.00 93.38 431 LEU A CA 1
ATOM 3265 C C . LEU A 1 431 ? -0.142 1.682 -5.696 1.00 93.38 431 LEU A C 1
ATOM 3267 O O . LEU A 1 431 ? -0.399 1.499 -6.890 1.00 93.38 431 LEU A O 1
ATOM 3271 N N . PRO A 1 432 ? 0.431 0.709 -4.953 1.00 93.88 432 PRO A N 1
ATOM 3272 C CA . PRO A 1 432 ? 0.753 -0.593 -5.531 1.00 93.88 432 PRO A CA 1
ATOM 3273 C C . PRO A 1 432 ? -0.443 -1.307 -6.150 1.00 93.88 432 PRO A C 1
ATOM 3275 O O . PRO A 1 432 ? -0.285 -1.963 -7.173 1.00 93.88 432 PRO A O 1
ATOM 3278 N N . VAL A 1 433 ? -1.644 -1.144 -5.585 1.00 92.19 433 VAL A N 1
ATOM 3279 C CA . VAL A 1 433 ? -2.863 -1.760 -6.128 1.00 92.19 433 VAL A CA 1
ATOM 3280 C C . VAL A 1 433 ? -3.196 -1.169 -7.500 1.00 92.19 433 VAL A C 1
ATOM 3282 O O . VAL A 1 433 ? -3.558 -1.901 -8.419 1.00 92.19 433 VAL A O 1
ATOM 3285 N N . LEU A 1 434 ? -3.017 0.146 -7.665 1.00 90.75 434 LEU A N 1
ATOM 3286 C CA . LEU A 1 434 ? -3.194 0.821 -8.951 1.00 90.75 434 LEU A CA 1
ATOM 3287 C C . LEU A 1 434 ? -2.165 0.328 -9.977 1.00 90.75 434 LEU A C 1
ATOM 3289 O O . LEU A 1 434 ? -2.530 -0.007 -11.103 1.00 90.75 434 LEU A O 1
ATOM 3293 N N . PHE A 1 435 ? -0.889 0.248 -9.590 1.00 92.19 435 PHE A N 1
ATOM 3294 C CA . PHE A 1 435 ? 0.179 -0.164 -10.502 1.00 92.19 435 PHE A CA 1
ATOM 3295 C C . PHE A 1 435 ? 0.102 -1.638 -10.897 1.00 92.19 435 PHE A C 1
ATOM 3297 O O . PHE A 1 435 ? 0.420 -1.953 -12.042 1.00 92.19 435 PHE A O 1
ATOM 3304 N N . ALA A 1 436 ? -0.352 -2.510 -9.992 1.00 91.50 436 ALA A N 1
ATOM 3305 C CA . ALA A 1 436 ? -0.567 -3.935 -10.247 1.00 91.50 436 ALA A CA 1
ATOM 3306 C C . ALA A 1 436 ? -1.637 -4.184 -11.321 1.00 91.50 436 ALA A C 1
ATOM 3308 O O . ALA A 1 436 ? -1.565 -5.162 -12.057 1.00 91.50 436 ALA A O 1
ATOM 3309 N N . LEU A 1 437 ? -2.606 -3.272 -11.446 1.00 90.00 437 LEU A N 1
ATOM 3310 C CA . LEU A 1 437 ? -3.621 -3.279 -12.504 1.00 90.00 437 LEU A CA 1
ATOM 3311 C C . LEU A 1 437 ? -3.176 -2.513 -13.759 1.00 90.00 437 LEU A C 1
ATOM 3313 O O . LEU A 1 437 ? -3.996 -2.210 -14.620 1.00 90.00 437 LEU A O 1
ATOM 3317 N N . GLN A 1 438 ? -1.888 -2.167 -13.841 1.00 90.38 438 GLN A N 1
ATOM 3318 C CA . GLN A 1 438 ? -1.274 -1.355 -14.895 1.00 90.38 438 GLN A CA 1
ATOM 3319 C C . GLN A 1 438 ? -1.843 0.068 -15.020 1.00 90.38 438 GLN A C 1
ATOM 3321 O O . GLN A 1 438 ? -1.475 0.801 -15.934 1.00 90.38 438 GLN A O 1
ATOM 3326 N N . GLY A 1 439 ? -2.647 0.510 -14.047 1.00 88.44 439 GLY A N 1
ATOM 3327 C CA . GLY A 1 439 ? -3.090 1.893 -13.931 1.00 88.44 439 GLY A CA 1
ATOM 3328 C C . GLY A 1 439 ? -1.943 2.820 -13.533 1.00 88.44 439 GLY A C 1
ATOM 3329 O O . GLY A 1 439 ? -0.923 2.394 -12.971 1.00 88.44 439 GLY A O 1
ATOM 3330 N N . ARG A 1 440 ? -2.103 4.115 -13.817 1.00 87.25 440 ARG A N 1
ATOM 3331 C CA . ARG A 1 440 ? -1.112 5.163 -13.508 1.00 87.25 440 ARG A CA 1
ATOM 3332 C C . ARG A 1 440 ? -1.797 6.389 -12.907 1.00 87.25 440 ARG A C 1
ATOM 3334 O O . ARG A 1 440 ? -2.967 6.643 -13.185 1.00 87.25 440 ARG A O 1
ATOM 3341 N N . SER A 1 441 ? -1.067 7.144 -12.082 1.00 86.81 441 SER A N 1
ATOM 3342 C CA . SER A 1 441 ? -1.539 8.446 -11.598 1.00 86.81 441 SER A CA 1
ATOM 3343 C C . SER A 1 441 ? -1.075 9.547 -12.547 1.00 86.81 441 SER A C 1
ATOM 3345 O O . SER A 1 441 ? 0.126 9.724 -12.736 1.00 86.81 441 SER A O 1
ATOM 3347 N N . ASN A 1 442 ? -2.020 10.309 -13.095 1.00 86.75 442 ASN A N 1
ATOM 3348 C CA . ASN A 1 442 ? -1.762 11.597 -13.750 1.00 86.75 442 ASN A CA 1
ATOM 3349 C C . ASN A 1 442 ? -1.785 12.775 -12.761 1.00 86.75 442 ASN A C 1
ATOM 3351 O O . ASN A 1 442 ? -1.557 13.919 -13.153 1.00 86.75 442 ASN A O 1
ATOM 3355 N N . GLY A 1 443 ? -2.127 12.503 -11.502 1.00 88.88 443 GLY A N 1
ATOM 3356 C CA . GLY A 1 443 ? -2.151 13.475 -10.421 1.00 88.88 443 GLY A CA 1
ATOM 3357 C C . GLY A 1 443 ? -0.923 13.349 -9.527 1.00 88.88 443 GLY A C 1
ATOM 3358 O O . GLY A 1 443 ? 0.180 13.035 -9.973 1.00 88.88 443 GLY A O 1
ATOM 3359 N N . SER A 1 444 ? -1.121 13.577 -8.235 1.00 91.12 444 SER A N 1
ATOM 3360 C CA . SER A 1 444 ? -0.055 13.431 -7.250 1.00 91.12 444 SER A CA 1
ATOM 3361 C C . SER A 1 444 ? 0.315 11.959 -7.040 1.00 91.12 444 SER A C 1
ATOM 3363 O O . SER A 1 444 ? -0.530 11.065 -7.110 1.00 91.12 444 SER A O 1
ATOM 3365 N N . LEU A 1 445 ? 1.593 11.716 -6.752 1.00 94.00 445 LEU A N 1
ATOM 3366 C CA . LEU A 1 445 ? 2.110 10.462 -6.188 1.00 94.00 445 LEU A CA 1
ATOM 3367 C C . LEU A 1 445 ? 2.548 10.640 -4.727 1.00 94.00 445 LEU A C 1
ATOM 3369 O O . LEU A 1 445 ? 3.148 9.741 -4.145 1.00 94.00 445 LEU A O 1
ATOM 3373 N N . ARG A 1 446 ? 2.217 11.796 -4.137 1.00 95.06 446 ARG A N 1
ATOM 3374 C CA . ARG A 1 446 ? 2.499 12.152 -2.746 1.00 95.06 446 ARG A CA 1
ATOM 3375 C C . ARG A 1 446 ? 1.221 12.416 -1.957 1.00 95.06 446 ARG A C 1
ATOM 3377 O O . ARG A 1 446 ? 1.015 11.844 -0.894 1.00 95.06 446 ARG A O 1
ATOM 3384 N N . GLN A 1 447 ? 0.346 13.275 -2.473 1.00 92.50 447 GLN A N 1
ATOM 3385 C CA . GLN A 1 447 ? -0.898 13.645 -1.804 1.00 92.50 447 GLN A CA 1
ATOM 3386 C C . GLN A 1 447 ? -2.014 12.654 -2.146 1.00 92.50 447 GLN A C 1
ATOM 3388 O O . GLN A 1 447 ? -2.411 12.523 -3.302 1.00 92.50 447 GLN A O 1
ATOM 3393 N N . ARG A 1 448 ? -2.553 11.986 -1.119 1.00 90.50 448 ARG A N 1
ATOM 3394 C CA . ARG A 1 448 ? -3.598 10.950 -1.229 1.00 90.50 448 ARG A CA 1
ATOM 3395 C C . ARG A 1 448 ? -4.871 11.424 -1.945 1.00 90.50 448 ARG A C 1
ATOM 3397 O O . ARG A 1 448 ? -5.462 10.675 -2.716 1.00 90.50 448 ARG A O 1
ATOM 3404 N N . THR A 1 449 ? -5.294 12.661 -1.708 1.00 89.31 449 THR A N 1
ATOM 3405 C CA . THR A 1 449 ? -6.518 13.253 -2.279 1.00 89.31 449 THR A CA 1
ATOM 3406 C C . THR A 1 449 ? -6.356 13.723 -3.722 1.00 89.31 449 THR A C 1
ATOM 3408 O O . THR A 1 449 ? -7.347 13.875 -4.430 1.00 89.31 449 THR A O 1
ATOM 3411 N N . GLU A 1 450 ? -5.121 13.929 -4.176 1.00 90.50 450 GLU A N 1
ATOM 3412 C CA . GLU A 1 450 ? -4.811 14.458 -5.507 1.00 90.50 450 GLU A CA 1
ATOM 3413 C C . GLU A 1 450 ? -4.400 13.361 -6.500 1.00 90.50 450 GLU A C 1
ATOM 3415 O O . GLU A 1 450 ? -3.937 13.662 -7.601 1.00 90.50 450 GLU A O 1
ATOM 3420 N N . VAL A 1 451 ? -4.532 12.084 -6.133 1.00 89.31 451 VAL A N 1
ATOM 3421 C CA . VAL A 1 451 ? -4.266 10.971 -7.051 1.00 89.31 451 VAL A CA 1
A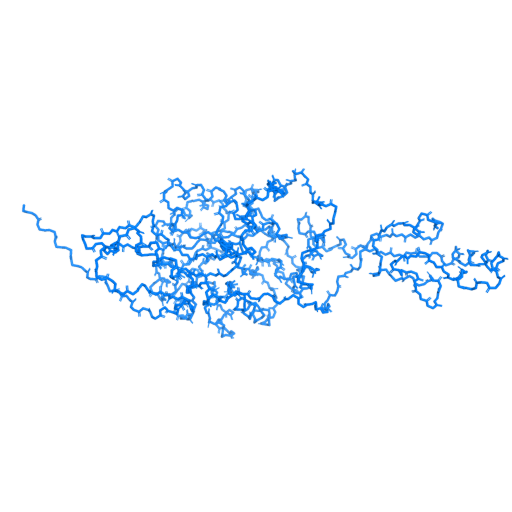TOM 3422 C C . VAL A 1 451 ? -5.361 10.930 -8.114 1.00 89.31 451 VAL A C 1
ATOM 3424 O O . VAL A 1 451 ? -6.550 10.972 -7.801 1.00 89.31 451 VAL A O 1
ATOM 3427 N N . VAL A 1 452 ? -4.971 10.840 -9.384 1.00 87.88 452 VAL A N 1
ATOM 3428 C CA . VAL A 1 452 ? -5.920 10.753 -10.501 1.00 87.88 452 VAL A CA 1
ATOM 3429 C C . VAL A 1 452 ? -5.554 9.546 -11.342 1.00 87.88 452 VAL A C 1
ATOM 3431 O O . VAL A 1 452 ? -4.565 9.588 -12.069 1.00 87.88 452 VAL A O 1
ATOM 3434 N N . GLY A 1 453 ? -6.332 8.475 -11.204 1.00 80.44 453 GLY A N 1
ATOM 3435 C CA . GLY A 1 453 ? -6.141 7.235 -11.945 1.00 80.44 453 GLY A CA 1
ATOM 3436 C C . GLY A 1 453 ? -6.445 7.411 -13.430 1.00 80.44 453 GLY A C 1
ATOM 3437 O O . GLY A 1 453 ? -7.287 8.227 -13.817 1.00 80.44 453 GLY A O 1
ATOM 3438 N N . THR A 1 454 ? -5.756 6.622 -14.246 1.00 67.00 454 THR A N 1
ATOM 3439 C CA . THR A 1 454 ? -6.010 6.454 -15.682 1.00 67.00 454 THR A CA 1
ATOM 3440 C C . THR A 1 454 ? -6.245 5.006 -16.023 1.00 67.00 454 THR A C 1
ATOM 3442 O O . THR A 1 454 ? -5.617 4.155 -15.349 1.00 67.00 454 THR A O 1
#

Foldseek 3Di:
DDDDDDDDPDPPPDDPPPPDQLDDDQDDDQDDDDPVRVVVRVVVSVVSSVVRDDAFDDDQAFDDDPPDADFFKDKFFDPVLLVVQLVVCCVVPPPPVVVSLDDDDPQCQQPDPVSNNRGDRNSDPPPCPNCVVRVPTIDIGTDVRLQPADDPQQGSVLLVQLQVCLRRVDRPPDPPPDPDDCCDPFPNNDDDDDDPDDPVDPCCVVPPDPDFQKFKAWFQPLDFDADPSRHTDDDHTDTDMFRHQAEAEAQQAAQDDLVLVVVSLVVCVSRRAAYEDAQVSCLVNVSQACRYAHEEELVCLLCLLVRAHHQEYEYEHDPPDDDDQDLPSVVNNVVNYPHQYEYEAELEPCSLVNLVVCVVSQRAEYEYEYWQLQAHPVRDHVLQVLLVSQVSCVVVSGLNRHAYEYEHSPSDPSVFVSNVVSHHSHYHDYVSSCSSSVWGFPFDSTHSHGGHID

Secondary structure (DSSP, 8-state):
--------------------TT--PPP--SSPPPHHHHHHHHHHHHHHHHHH-------------SSPPPPSEEEEE-HHHHHHHHHHHHHHHTT-HHHHH----TT-TT-STTTTSS--GGG-----HHHHHSTTTEEEEE-HHHHTSB-SSSBHHHHHHHHHHHHHTS----TT---S-TT-SGGGG-PPP---SS-S-TTTTTTSS-----EEEEE--SS-EE-TTS-EESPPPEEEEESSSEEEE--SSB---HHHHHHHHHHHHHTT--EEEEHHHHHHHT--STTEEEEEEGGGGGGGGG-TT-SEEEEE--TTS-----HHHHHHHHHH-SSEEEEEEESSTTHHHHHHHHHHTT--EEEEE--TTSB-TTS-BHHHHHHHHHHHHHHTT-GGGSEEEEESS--STTHHHHHHHTT-SEEEE-HHHHHHTT--BSS-SS-GGG-BB-

Nearest PDB structures (foldseek):
  1szf-assembly1_B-2  TM=5.880E-01  e=6.043E-07  Saccharomyces cerevisiae
  1szf-assembly1_A-2  TM=5.870E-01  e=9.231E-07  Saccharomyces cerevisiae
  1szg-assembly1_B-2  TM=5.822E-01  e=2.744E-06  Saccharomyces cerevisiae
  1kbi-assembly1_B-2  TM=6.201E-01  e=1.246E-05  Saccharomyces cerevisiae
  1sze-assembly1_A-2  TM=5.727E-01  e=1.587E-05  Saccharomyces cerevisiae

pLDDT: mean 82.74, std 18.63, range [22.81, 98.56]

Sequence (454 aa):
MIIALSRTPVSIRGGTMLESATHVGPQATDGPLSIDQFGAESARIGREIADGYRRYHIETEEVDDADPLPHRFLVKVGKVGLAKLIAKEMVTYFPQFDVILSRPCTYGVFSGPVAGFAPRPKLCVGCLRCEVQHPDFVKVLPNPDLLALGDSYTTHGHIAAIDEEAKKGMVPVRGQGYRGRFGGPGFDGMLTDMSEIVRPSRDGIHGRELIGTEVDIGSKPMHLSFDSDGRLSGSIPEMFTIQVPFVFDLPPGNLGSPQLARVVDSTSRRIDTLACLDAHTVARLGLDAPNIVPVLDNTEAARASEFPNARLIELRSSPDRPWGWDAAGFEIANEATDAMIGIRIHFEEGWQVRLTQAVEAGVKVIHLLADLHGLGSDGTFVTELYKEAHTLLIEQGRRDTVTLFGGGGIVGADHVPKAIISGLDAVALDLPVLFALQGRSNGSLRQRTEVVGT

Solvent-accessible surface area (backbone atoms only — not comparable to full-atom values): 25816 Å² total; per-residue (Å²): 143,80,89,82,84,85,85,77,84,80,77,80,76,84,68,87,70,82,66,66,93,54,79,76,72,79,78,92,63,93,70,87,70,53,74,69,53,44,52,52,50,52,52,49,50,53,47,53,37,58,74,52,56,75,77,72,64,82,82,48,67,71,57,83,75,90,61,71,76,62,46,68,26,41,59,48,62,39,66,67,50,52,50,53,51,43,55,53,34,53,71,74,46,63,87,46,58,71,63,55,50,56,57,92,41,98,62,44,25,32,60,61,98,58,59,38,74,65,54,41,33,81,45,44,84,78,82,53,59,58,28,73,76,36,63,90,30,32,46,79,40,76,27,66,73,32,68,62,35,65,54,99,73,58,28,36,67,37,49,52,48,42,32,53,28,54,32,41,50,44,82,85,82,56,96,81,61,86,85,70,61,88,69,36,76,68,74,38,52,61,81,77,86,79,75,87,76,80,75,84,53,83,36,48,87,69,71,76,50,87,86,76,50,54,30,75,46,26,24,36,54,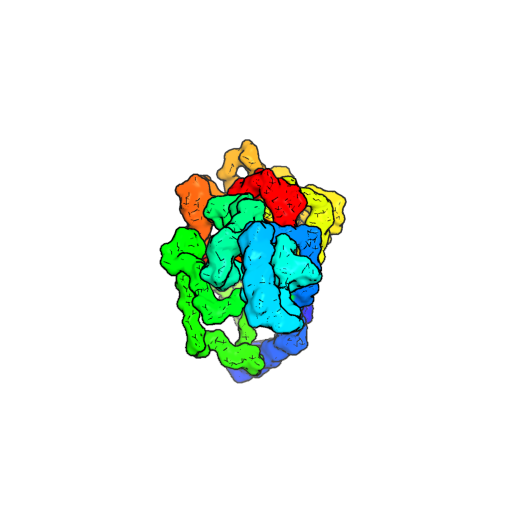92,61,89,43,61,46,99,84,69,44,85,40,83,74,71,67,52,65,52,75,28,52,42,50,43,33,39,39,58,54,80,18,58,62,68,58,76,61,57,60,50,49,48,51,55,49,19,56,59,48,38,25,42,27,46,40,52,33,70,58,32,64,77,70,69,53,67,30,63,34,30,23,40,38,34,46,34,94,49,20,63,56,41,48,78,38,83,47,20,53,38,34,31,35,32,78,59,91,91,50,86,93,65,78,56,64,66,31,50,53,44,24,52,72,40,34,93,36,45,56,26,40,51,42,54,44,40,95,65,38,69,58,36,52,52,53,43,50,73,73,64,41,22,31,42,36,38,34,38,31,43,66,10,30,30,76,87,65,50,41,45,62,56,54,37,34,49,56,37,48,54,29,50,77,69,73,42,47,57,39,35,26,33,35,37,33,37,47,54,61,52,81,71,41,52,62,52,43,37,76,21,51,32,60,30,34,33,38,28,67,48,60,42,26,41,70,54,31,48,62,84,42,40,77,41,49,47,68,48,25,26,42,94

Mean predicted aligned error: 10.31 Å

Organism: NCBI:txid408172

Radius of gyration: 28.32 Å; Cα contacts (8 Å, |Δi|>4): 728; chains: 1; bounding box: 64×56×105 Å

InterPro domains:
  IPR013785 Aldolase-type TIM barrel [G3DSA:3.20.20.70] (329-454)